Protein AF-0000000079971241 (afdb_homodimer)

pLDDT: mean 91.53, std 12.23, range [39.62, 98.88]

Structure (mmCIF, N/CA/C/O backbone):
data_AF-0000000079971241-model_v1
#
loop_
_entity.id
_entity.type
_entity.pdbx_description
1 polymer 'NAD(P)-binding protein'
#
loop_
_atom_site.group_PDB
_atom_site.id
_atom_site.type_symbol
_atom_site.label_atom_id
_atom_site.label_alt_id
_atom_site.label_comp_id
_atom_site.label_asym_id
_atom_site.label_entity_id
_atom_site.label_seq_id
_atom_site.pdbx_PDB_ins_code
_atom_site.Cartn_x
_atom_site.Cartn_y
_atom_site.Cartn_z
_atom_site.occupancy
_atom_site.B_iso_or_equiv
_atom_site.auth_seq_id
_atom_site.auth_comp_id
_atom_site.auth_asym_id
_atom_site.auth_atom_id
_atom_site.pdbx_PDB_model_num
ATOM 1 N N . MET A 1 1 ? 6.5 41.469 22.641 1 39.62 1 MET A N 1
ATOM 2 C CA . MET A 1 1 ? 7.25 40.469 21.859 1 39.62 1 MET A CA 1
ATOM 3 C C . MET A 1 1 ? 6.34 39.75 20.875 1 39.62 1 MET A C 1
ATOM 5 O O . MET A 1 1 ? 5.219 39.375 21.203 1 39.62 1 MET A O 1
ATOM 9 N N . ALA A 1 2 ? 6.512 40.094 19.609 1 49.78 2 ALA A N 1
ATOM 10 C CA . ALA A 1 2 ? 5.566 39.656 18.578 1 49.78 2 ALA A CA 1
ATOM 11 C C . ALA A 1 2 ? 5.234 38.156 18.734 1 49.78 2 ALA A C 1
ATOM 13 O O . ALA A 1 2 ? 6.133 37.344 18.859 1 49.78 2 ALA A O 1
ATOM 14 N N . ARG A 1 3 ? 4.055 37.812 19.266 1 67.31 3 ARG A N 1
ATOM 15 C CA . ARG A 1 3 ? 3.654 36.438 19.609 1 67.31 3 ARG A CA 1
ATOM 16 C C . ARG A 1 3 ? 3.842 35.5 18.422 1 67.31 3 ARG A C 1
ATOM 18 O O . ARG A 1 3 ? 3.518 35.844 17.281 1 67.31 3 ARG A O 1
ATOM 25 N N . GLU A 1 4 ? 4.691 34.562 18.516 1 85.81 4 GLU A N 1
ATOM 26 C CA . GLU A 1 4 ? 5.074 33.625 17.453 1 85.81 4 GLU A CA 1
ATOM 27 C C . GLU A 1 4 ? 3.852 32.938 16.844 1 85.81 4 GLU A C 1
ATOM 29 O O . GLU A 1 4 ? 2.947 32.531 17.562 1 85.81 4 GLU A O 1
ATOM 34 N N . THR A 1 5 ? 3.605 33.125 15.594 1 95.25 5 THR A N 1
ATOM 35 C CA . THR A 1 5 ? 2.49 32.594 14.82 1 95.25 5 THR A CA 1
ATOM 36 C C . THR A 1 5 ? 2.668 31.094 14.602 1 95.25 5 THR A C 1
ATOM 38 O O . THR A 1 5 ? 3.77 30.625 14.297 1 95.25 5 THR A O 1
ATOM 41 N N . PHE A 1 6 ? 1.643 30.359 15.008 1 97.94 6 PHE A N 1
ATOM 42 C CA . PHE A 1 6 ? 1.599 28.922 14.75 1 97.94 6 PHE A CA 1
ATOM 43 C C . PHE A 1 6 ? 0.954 28.625 13.406 1 97.94 6 PHE A C 1
ATOM 45 O O . PHE A 1 6 ? -0.157 29.078 13.125 1 97.94 6 PHE A O 1
ATOM 52 N N . VAL A 1 7 ? 1.661 27.938 12.492 1 98.69 7 VAL A N 1
ATOM 53 C CA . VAL A 1 7 ? 1.161 27.672 11.148 1 98.69 7 VAL A CA 1
ATOM 54 C C . VAL A 1 7 ? 0.84 26.188 11 1 98.69 7 VAL A C 1
ATOM 56 O O . VAL A 1 7 ? 1.72 25.328 11.156 1 98.69 7 VAL A O 1
ATOM 59 N N . VAL A 1 8 ? -0.408 25.859 10.68 1 98.88 8 VAL A N 1
ATOM 60 C CA . VAL A 1 8 ? -0.856 24.484 10.508 1 98.88 8 VAL A CA 1
ATOM 61 C C . VAL A 1 8 ? -1.435 24.297 9.109 1 98.88 8 VAL A C 1
ATOM 63 O O . VAL A 1 8 ? -2.234 25.109 8.641 1 98.88 8 VAL A O 1
ATOM 66 N N . LEU A 1 9 ? -0.938 23.281 8.398 1 98.88 9 LEU A N 1
ATOM 67 C CA . LEU A 1 9 ? -1.508 22.891 7.113 1 98.88 9 LEU A CA 1
ATOM 68 C C . LEU A 1 9 ? -2.391 21.656 7.262 1 98.88 9 LEU A C 1
ATOM 70 O O . LEU A 1 9 ? -1.958 20.641 7.812 1 98.88 9 LEU A O 1
ATOM 74 N N . ILE A 1 10 ? -3.602 21.719 6.789 1 98.81 10 ILE A N 1
ATOM 75 C CA . ILE A 1 10 ? -4.555 20.625 6.816 1 98.81 10 ILE A CA 1
ATOM 76 C C . ILE A 1 10 ? -5.027 20.312 5.398 1 98.81 10 ILE A C 1
ATOM 78 O O . ILE A 1 10 ? -5.598 21.172 4.723 1 98.81 10 ILE A O 1
ATOM 82 N N . THR A 1 11 ? -4.762 19.125 4.902 1 98.5 11 THR A N 1
ATOM 83 C CA . THR A 1 11 ? -5.312 18.75 3.604 1 98.5 11 THR A CA 1
ATOM 84 C C . THR A 1 11 ? -6.742 18.234 3.748 1 98.5 11 THR A C 1
ATOM 86 O O . THR A 1 11 ? -7.109 17.688 4.793 1 98.5 11 THR A O 1
ATOM 89 N N . GLY A 1 12 ? -7.527 18.375 2.656 1 96.75 12 GLY A N 1
ATOM 90 C CA . GLY A 1 12 ? -8.93 18.016 2.773 1 96.75 12 GLY A CA 1
ATOM 91 C C . GLY A 1 12 ? -9.664 18.797 3.846 1 96.75 12 GLY A C 1
ATOM 92 O O . GLY A 1 12 ? -10.414 18.219 4.641 1 96.75 12 GLY A O 1
ATOM 93 N N . ALA A 1 13 ? -9.516 20.016 3.914 1 97.12 13 ALA A N 1
ATOM 94 C CA . ALA A 1 13 ? -9.922 20.844 5.051 1 97.12 13 ALA A CA 1
ATOM 95 C C . ALA A 1 13 ? -11.375 21.281 4.926 1 97.12 13 ALA A C 1
ATOM 97 O O . ALA A 1 13 ? -11.961 21.797 5.879 1 97.12 13 ALA A O 1
ATOM 98 N N . ASN A 1 14 ? -12.039 21.047 3.82 1 92.06 14 ASN A N 1
ATOM 99 C CA . ASN A 1 14 ? -13.297 21.734 3.564 1 92.06 14 ASN A CA 1
ATOM 100 C C . ASN A 1 14 ? -14.5 20.859 3.93 1 92.06 14 ASN A C 1
ATOM 102 O O . ASN A 1 14 ? -15.648 21.25 3.736 1 92.06 14 ASN A O 1
ATOM 106 N N . ARG A 1 15 ? -14.242 19.656 4.379 1 88.94 15 ARG A N 1
ATOM 107 C CA . ARG A 1 15 ? -15.391 18.828 4.742 1 88.94 15 ARG A CA 1
ATOM 108 C C . ARG A 1 15 ? -15.062 17.922 5.922 1 88.94 15 ARG A C 1
ATOM 110 O O . ARG A 1 15 ? -13.891 17.703 6.238 1 88.94 15 ARG A O 1
ATOM 117 N N . SER A 1 16 ? -16.094 17.625 6.625 1 92.12 16 SER A N 1
ATOM 118 C CA . SER A 1 16 ? -16.078 16.578 7.637 1 92.12 16 SER A CA 1
ATOM 119 C C . SER A 1 16 ? -14.984 16.828 8.68 1 92.12 16 SER A C 1
ATOM 121 O O . SER A 1 16 ? -14.922 17.922 9.258 1 92.12 16 SER A O 1
ATOM 123 N N . LEU A 1 17 ? -14.172 15.852 8.875 1 95.44 17 LEU A N 1
ATOM 124 C CA . LEU A 1 17 ? -13.141 15.953 9.906 1 95.44 17 LEU A CA 1
ATOM 125 C C . LEU A 1 17 ? -12.18 17.094 9.609 1 95.44 17 LEU A C 1
ATOM 127 O O . LEU A 1 17 ? -11.805 17.859 10.508 1 95.44 17 LEU A O 1
ATOM 131 N N . GLY A 1 18 ? -11.828 17.281 8.344 1 97.19 18 GLY A N 1
ATOM 132 C CA . GLY A 1 18 ? -10.922 18.344 7.965 1 97.19 18 GLY A CA 1
ATOM 133 C C . GLY A 1 18 ? -11.438 19.734 8.328 1 97.19 18 GLY A C 1
ATOM 134 O O . GLY A 1 18 ? -10.688 20.562 8.844 1 97.19 18 GLY A O 1
ATOM 135 N N . ARG A 1 19 ? -12.656 19.906 8.07 1 96.88 19 ARG A N 1
ATOM 136 C CA . ARG A 1 19 ? -13.273 21.172 8.414 1 96.88 19 ARG A CA 1
ATOM 137 C C . ARG A 1 19 ? -13.297 21.375 9.93 1 96.88 19 ARG A C 1
ATOM 139 O O . ARG A 1 19 ? -12.984 22.469 10.414 1 96.88 19 ARG A O 1
ATOM 146 N N . ALA A 1 20 ? -13.656 20.344 10.625 1 97.5 20 ALA A N 1
ATOM 147 C CA . ALA A 1 20 ? -13.719 20.422 12.078 1 97.5 20 ALA A CA 1
ATOM 148 C C . ALA A 1 20 ? -12.344 20.703 12.672 1 97.5 20 ALA A C 1
ATOM 150 O O . ALA A 1 20 ? -12.219 21.438 13.648 1 97.5 20 ALA A O 1
ATOM 151 N N . LEU A 1 21 ? -11.305 20.094 12.133 1 98.44 21 LEU A N 1
ATOM 152 C CA . LEU A 1 21 ? -9.938 20.375 12.562 1 98.44 21 LEU A CA 1
ATOM 153 C C . LEU A 1 21 ? -9.578 21.828 12.312 1 98.44 21 LEU A C 1
ATOM 155 O O . LEU A 1 21 ? -8.977 22.484 13.172 1 98.44 21 LEU A O 1
ATOM 159 N N . THR A 1 22 ? -9.945 22.297 11.156 1 98.5 22 THR A N 1
ATOM 160 C CA . THR A 1 22 ? -9.703 23.688 10.812 1 98.5 22 THR A CA 1
ATOM 161 C C . THR A 1 22 ? -10.328 24.625 11.844 1 98.5 22 THR A C 1
ATOM 163 O O . THR A 1 22 ? -9.672 25.531 12.336 1 98.5 22 THR A O 1
ATOM 166 N N . VAL A 1 23 ? -11.531 24.328 12.211 1 98.19 23 VAL A N 1
ATOM 167 C CA . VAL A 1 23 ? -12.266 25.141 13.188 1 98.19 23 VAL A CA 1
ATOM 168 C C . VAL A 1 23 ? -11.516 25.125 14.516 1 98.19 23 VAL A C 1
ATOM 170 O O . VAL A 1 23 ? -11.344 26.188 15.141 1 98.19 23 VAL A O 1
ATOM 173 N N . GLN A 1 24 ? -11.086 24 14.961 1 98.31 24 GLN A N 1
ATOM 174 C CA . GLN A 1 24 ? -10.375 23.859 16.234 1 98.31 24 GLN A CA 1
ATOM 175 C C . GLN A 1 24 ? -9.133 24.75 16.266 1 98.31 24 GLN A C 1
ATOM 177 O O . GLN A 1 24 ? -8.867 25.438 17.25 1 98.31 24 GLN A O 1
ATOM 182 N N . TYR A 1 25 ? -8.375 24.766 15.219 1 98.56 25 TYR A N 1
ATOM 183 C CA . TYR A 1 25 ? -7.117 25.5 15.195 1 98.56 25 TYR A CA 1
ATOM 184 C C . TYR A 1 25 ? -7.371 27 15.016 1 98.56 25 TYR A C 1
ATOM 186 O O . TYR A 1 25 ? -6.629 27.828 15.547 1 98.56 25 TYR A O 1
ATOM 194 N N . LEU A 1 26 ? -8.414 27.375 14.297 1 98.25 26 LEU A N 1
ATOM 195 C CA . LEU A 1 26 ? -8.742 28.781 14.094 1 98.25 26 LEU A CA 1
ATOM 196 C C . LEU A 1 26 ? -9.164 29.438 15.406 1 98.25 26 LEU A C 1
ATOM 198 O O . LEU A 1 26 ? -9.102 30.656 15.539 1 98.25 26 LEU A O 1
ATOM 202 N N . ARG A 1 27 ? -9.594 28.609 16.312 1 97.75 27 ARG A N 1
ATOM 203 C CA . ARG A 1 27 ? -10.047 29.109 17.609 1 97.75 27 ARG A CA 1
ATOM 204 C C . ARG A 1 27 ? -8.859 29.391 18.516 1 97.75 27 ARG A C 1
ATOM 206 O O . ARG A 1 27 ? -9.031 29.969 19.609 1 97.75 27 ARG A O 1
ATOM 213 N N . ARG A 1 28 ? -7.691 29.109 18.125 1 97.44 28 ARG A N 1
ATOM 214 C CA . ARG A 1 28 ? -6.465 29.391 18.859 1 97.44 28 ARG A CA 1
ATOM 215 C C . ARG A 1 28 ? -5.855 30.719 18.422 1 97.44 28 ARG A C 1
ATOM 217 O O . ARG A 1 28 ? -5.777 31.016 17.234 1 97.44 28 ARG A O 1
ATOM 224 N N . PRO A 1 29 ? -5.438 31.516 19.375 1 97.75 29 PRO A N 1
ATOM 225 C CA . PRO A 1 29 ? -4.848 32.812 18.984 1 97.75 29 PRO A CA 1
ATOM 226 C C . PRO A 1 29 ? -3.547 32.625 18.203 1 97.75 29 PRO A C 1
ATOM 228 O O . PRO A 1 29 ? -2.832 31.656 18.391 1 97.75 29 PRO A O 1
ATOM 231 N N . ASN A 1 30 ? -3.314 33.531 17.297 1 97.62 30 ASN A N 1
ATOM 232 C CA . ASN A 1 30 ? -2.076 33.625 16.531 1 97.62 30 ASN A CA 1
ATOM 233 C C . ASN A 1 30 ? -1.797 32.344 15.766 1 97.62 30 ASN A C 1
ATOM 235 O O . ASN A 1 30 ? -0.678 31.828 15.797 1 97.62 30 ASN A O 1
ATOM 239 N N . THR A 1 31 ? -2.838 31.844 15.148 1 98.12 31 THR A N 1
ATOM 240 C CA . THR A 1 31 ? -2.732 30.625 14.367 1 98.12 31 THR A CA 1
ATOM 241 C C . THR A 1 31 ? -3.141 30.859 12.922 1 98.12 31 THR A C 1
ATOM 243 O O . THR A 1 31 ? -4.184 31.469 12.656 1 98.12 31 THR A O 1
ATOM 246 N N . ILE A 1 32 ? -2.307 30.484 11.992 1 98.38 32 ILE A N 1
ATOM 247 C CA . ILE A 1 32 ? -2.652 30.469 10.57 1 98.38 32 ILE A CA 1
ATOM 248 C C . ILE A 1 32 ? -2.967 29.047 10.117 1 98.38 32 ILE A C 1
ATOM 250 O O . ILE A 1 32 ? -2.133 28.156 10.25 1 98.38 32 ILE A O 1
ATOM 254 N N . VAL A 1 33 ? -4.145 28.875 9.633 1 98.69 33 VAL A N 1
ATOM 255 C CA . VAL A 1 33 ? -4.531 27.578 9.086 1 98.69 33 VAL A CA 1
ATOM 256 C C . VAL A 1 33 ? -4.461 27.609 7.562 1 98.69 33 VAL A C 1
ATOM 258 O O . VAL A 1 33 ? -5.195 28.375 6.918 1 98.69 33 VAL A O 1
ATOM 261 N N . LEU A 1 34 ? -3.508 26.891 7.047 1 98.5 34 LEU A N 1
ATOM 262 C CA . LEU A 1 34 ? -3.465 26.625 5.609 1 98.5 34 LEU A CA 1
ATOM 263 C C . LEU A 1 34 ? -4.414 25.5 5.238 1 98.5 34 LEU A C 1
ATOM 265 O O . LEU A 1 34 ? -4.074 24.328 5.391 1 98.5 34 LEU A O 1
ATOM 269 N N . ALA A 1 35 ? -5.586 25.844 4.746 1 98.25 35 ALA A N 1
ATOM 270 C CA . ALA A 1 35 ? -6.66 24.891 4.469 1 98.25 35 ALA A CA 1
ATOM 271 C C . ALA A 1 35 ? -6.594 24.391 3.027 1 98.25 35 ALA A C 1
ATOM 273 O O . ALA A 1 35 ? -7.066 25.062 2.109 1 98.25 35 ALA A O 1
ATOM 274 N N . GLY A 1 36 ? -6.105 23.203 2.865 1 97.56 36 GLY A N 1
ATOM 275 C CA . GLY A 1 36 ? -5.961 22.641 1.533 1 97.56 36 GLY A CA 1
ATOM 276 C C . GLY A 1 36 ? -7.246 22.031 1.001 1 97.56 36 GLY A C 1
ATOM 277 O O . GLY A 1 36 ? -7.879 21.219 1.676 1 97.56 36 GLY A O 1
ATOM 278 N N . ALA A 1 37 ? -7.57 22.391 -0.174 1 96 37 ALA A N 1
ATOM 279 C CA . ALA A 1 37 ? -8.719 21.844 -0.885 1 96 37 ALA A CA 1
ATOM 280 C C . ALA A 1 37 ? -8.43 21.703 -2.377 1 96 37 ALA A C 1
ATOM 282 O O . ALA A 1 37 ? -7.668 22.5 -2.941 1 96 37 ALA A O 1
ATOM 283 N N . ARG A 1 38 ? -9.047 20.719 -3.039 1 92.81 38 ARG A N 1
ATOM 284 C CA . ARG A 1 38 ? -8.852 20.516 -4.473 1 92.81 38 ARG A CA 1
ATOM 285 C C . ARG A 1 38 ? -9.445 21.672 -5.273 1 92.81 38 ARG A C 1
ATOM 287 O O . ARG A 1 38 ? -8.875 22.078 -6.285 1 92.81 38 ARG A O 1
ATOM 294 N N . GLU A 1 39 ? -10.555 22.125 -4.762 1 94.31 39 GLU A N 1
ATOM 295 C CA . GLU A 1 39 ? -11.25 23.25 -5.387 1 94.31 39 GLU A CA 1
ATOM 296 C C . GLU A 1 39 ? -11.484 24.375 -4.391 1 94.31 39 GLU A C 1
ATOM 298 O O . GLU A 1 39 ? -12.539 24.453 -3.76 1 94.31 39 GLU A O 1
ATOM 303 N N . PRO A 1 40 ? -10.602 25.297 -4.359 1 94.06 40 PRO A N 1
ATOM 304 C CA . PRO A 1 40 ? -10.695 26.359 -3.365 1 94.06 40 PRO A CA 1
ATOM 305 C C . PRO A 1 40 ? -11.914 27.266 -3.572 1 94.06 40 PRO A C 1
ATOM 307 O O . PRO A 1 40 ? -12.375 27.906 -2.631 1 94.06 40 PRO A O 1
ATOM 310 N N . SER A 1 41 ? -12.414 27.297 -4.82 1 93.81 41 SER A N 1
ATOM 311 C CA . SER A 1 41 ? -13.531 28.172 -5.121 1 93.81 41 SER A CA 1
ATOM 312 C C . SER A 1 41 ? -14.867 27.5 -4.809 1 93.81 41 SER A C 1
ATOM 314 O O . SER A 1 41 ? -15.922 28.125 -4.914 1 93.81 41 SER A O 1
ATOM 316 N N . SER A 1 42 ? -14.812 26.234 -4.398 1 95.12 42 SER A N 1
ATOM 317 C CA . SER A 1 42 ? -16.047 25.562 -4.043 1 95.12 42 SER A CA 1
ATOM 318 C C . SER A 1 42 ? -16.719 26.219 -2.84 1 95.12 42 SER A C 1
ATOM 320 O O . SER A 1 42 ? -16.047 26.844 -2.012 1 95.12 42 SER A O 1
ATOM 322 N N . PRO A 1 43 ? -18.031 26.047 -2.752 1 95.56 43 PRO A N 1
ATOM 323 C CA . PRO A 1 43 ? -18.75 26.656 -1.619 1 95.56 43 PRO A CA 1
ATOM 324 C C . PRO A 1 43 ? -18.219 26.172 -0.27 1 95.56 43 PRO A C 1
ATOM 326 O O . PRO A 1 43 ? -18.078 26.969 0.661 1 95.56 43 PRO A O 1
ATOM 329 N N . SER A 1 44 ? -17.922 24.922 -0.15 1 93.88 44 SER A N 1
ATOM 330 C CA . SER A 1 44 ? -17.422 24.375 1.109 1 93.88 44 SER A CA 1
ATOM 331 C C . SER A 1 44 ? -16.078 24.969 1.479 1 93.88 44 SER A C 1
ATOM 333 O O . SER A 1 44 ? -15.82 25.281 2.643 1 93.88 44 SER A O 1
ATOM 335 N N . ALA A 1 45 ? -15.227 25.125 0.502 1 95.38 45 ALA A N 1
ATOM 336 C CA . ALA A 1 45 ? -13.914 25.703 0.76 1 95.38 45 ALA A CA 1
ATOM 337 C C . ALA A 1 45 ? -14.016 27.188 1.078 1 95.38 45 ALA A C 1
ATOM 339 O O . ALA A 1 45 ? -13.375 27.672 2.014 1 95.38 45 ALA A O 1
ATOM 340 N N . SER A 1 46 ? -14.844 27.891 0.344 1 94.31 46 SER A N 1
ATOM 341 C CA . SER A 1 46 ? -14.992 29.328 0.537 1 94.31 46 SER A CA 1
ATOM 342 C C . SER A 1 46 ? -15.609 29.656 1.896 1 94.31 46 SER A C 1
ATOM 344 O O . SER A 1 46 ? -15.32 30.688 2.49 1 94.31 46 SER A O 1
ATOM 346 N N . SER A 1 47 ? -16.438 28.766 2.35 1 95.75 47 SER A N 1
ATOM 347 C CA . SER A 1 47 ? -17.125 28.969 3.625 1 95.75 47 SER A CA 1
ATOM 348 C C . SER A 1 47 ? -16.125 28.969 4.785 1 95.75 47 SER A C 1
ATOM 350 O O . SER A 1 47 ? -16.469 29.406 5.891 1 95.75 47 SER A O 1
ATOM 352 N N . LEU A 1 48 ? -14.961 28.484 4.543 1 95.81 48 LEU A N 1
ATOM 353 C CA . LEU A 1 48 ? -13.938 28.453 5.586 1 95.81 48 LEU A CA 1
ATOM 354 C C . LEU A 1 48 ? -13.531 29.875 5.977 1 95.81 48 LEU A C 1
ATOM 356 O O . LEU A 1 48 ? -13.102 30.109 7.109 1 95.81 48 LEU A O 1
ATOM 360 N N . TYR A 1 49 ? -13.617 30.875 5.102 1 95.62 49 TYR A N 1
ATOM 361 C CA . TYR A 1 49 ? -13.266 32.25 5.371 1 95.62 49 TYR A CA 1
ATOM 362 C C . TYR A 1 49 ? -14.273 32.906 6.32 1 95.62 49 TYR A C 1
ATOM 364 O O . TYR A 1 49 ? -14.008 33.969 6.883 1 95.62 49 TYR A O 1
ATOM 372 N N . GLU A 1 50 ? -15.375 32.219 6.473 1 96 50 GLU A N 1
ATOM 373 C CA . GLU A 1 50 ? -16.453 32.781 7.277 1 96 50 GLU A CA 1
ATOM 374 C C . GLU A 1 50 ? -16.422 32.25 8.703 1 96 50 GLU A C 1
ATOM 376 O O . GLU A 1 50 ? -17.203 32.688 9.555 1 96 50 GLU A O 1
ATOM 381 N N . LEU A 1 51 ? -15.57 31.344 8.93 1 96.31 51 LEU A N 1
ATOM 382 C CA . LEU A 1 51 ? -15.484 30.75 10.258 1 96.31 51 LEU A CA 1
ATOM 383 C C . LEU A 1 51 ? -14.984 31.766 11.281 1 96.31 51 LEU A C 1
ATOM 385 O O . LEU A 1 51 ? -14.164 32.625 10.953 1 96.31 51 LEU A O 1
ATOM 389 N N . PRO A 1 52 ? -15.5 31.656 12.531 1 96.38 52 PRO A N 1
ATOM 390 C CA . PRO A 1 52 ? -14.938 32.531 13.578 1 96.38 52 PRO A CA 1
ATOM 391 C C . PRO A 1 52 ? -13.469 32.219 13.867 1 96.38 52 PRO A C 1
ATOM 393 O O . PRO A 1 52 ? -13.055 31.062 13.82 1 96.38 52 PRO A O 1
ATOM 396 N N . VAL A 1 53 ? -12.711 33.219 14.117 1 97.44 53 VAL A N 1
ATOM 397 C CA . VAL A 1 53 ? -11.281 33.094 14.359 1 97.44 53 VAL A CA 1
ATOM 398 C C . VAL A 1 53 ? -10.898 33.812 15.641 1 97.44 53 VAL A C 1
ATOM 400 O O . VAL A 1 53 ? -11.484 34.844 15.977 1 97.44 53 VAL A O 1
ATOM 403 N N . ALA A 1 54 ? -9.969 33.281 16.344 1 97.75 54 ALA A N 1
ATOM 404 C CA . ALA A 1 54 ? -9.391 33.969 17.5 1 97.75 54 ALA A CA 1
ATOM 405 C C . ALA A 1 54 ? -8.484 35.125 17.062 1 97.75 54 ALA A C 1
ATOM 407 O O . ALA A 1 54 ? -8.203 35.281 15.875 1 97.75 54 ALA A O 1
ATOM 408 N N . SER A 1 55 ? -8.062 35.875 18.031 1 97.19 55 SER A N 1
ATOM 409 C CA . SER A 1 55 ? -7.219 37.031 17.75 1 97.19 55 SER A CA 1
ATOM 410 C C . SER A 1 55 ? -5.918 36.625 17.078 1 97.19 55 SER A C 1
ATOM 412 O O . SER A 1 55 ? -5.242 35.688 17.531 1 97.19 55 SER A O 1
ATOM 414 N N . GLY A 1 56 ? -5.645 37.219 15.977 1 96.44 56 GLY A N 1
ATOM 415 C CA . GLY A 1 56 ? -4.383 37 15.281 1 96.44 56 GLY A CA 1
ATOM 416 C C . GLY A 1 56 ? -4.402 35.781 14.398 1 96.44 56 GLY A C 1
ATOM 417 O O . GLY A 1 56 ? -3.381 35.406 13.82 1 96.44 56 GLY A O 1
ATOM 418 N N . SER A 1 57 ? -5.578 35.156 14.352 1 97.44 57 SER A N 1
ATOM 419 C CA . SER A 1 57 ? -5.668 33.938 13.57 1 97.44 57 SER A CA 1
ATOM 420 C C . SER A 1 57 ? -6.391 34.156 12.25 1 97.44 57 SER A C 1
ATOM 422 O O . SER A 1 57 ? -7.156 35.125 12.117 1 97.44 57 SER A O 1
ATOM 424 N N . ARG A 1 58 ? -6.086 33.312 11.195 1 97 58 ARG A N 1
ATOM 425 C CA . ARG A 1 58 ? -6.773 33.406 9.914 1 97 58 ARG A CA 1
ATOM 426 C C . ARG A 1 58 ? -6.656 32.094 9.148 1 97 58 ARG A C 1
ATOM 428 O O . ARG A 1 58 ? -5.762 31.281 9.422 1 97 58 ARG A O 1
ATOM 435 N N . ALA A 1 59 ? -7.523 31.953 8.258 1 97.69 59 ALA A N 1
ATOM 436 C CA . ALA A 1 59 ? -7.48 30.828 7.328 1 97.69 59 ALA A CA 1
ATOM 437 C C . ALA A 1 59 ? -7 31.266 5.949 1 97.69 59 ALA A C 1
ATOM 439 O O . ALA A 1 59 ? -7.336 32.375 5.492 1 97.69 59 ALA A O 1
ATOM 440 N N . ILE A 1 60 ? -6.191 30.484 5.359 1 97.5 60 ILE A N 1
ATOM 441 C CA . ILE A 1 60 ? -5.805 30.625 3.961 1 97.5 60 ILE A CA 1
ATOM 442 C C . ILE A 1 60 ? -6.195 29.359 3.191 1 97.5 60 ILE A C 1
ATOM 444 O O . ILE A 1 60 ? -5.684 28.281 3.467 1 97.5 60 ILE A O 1
ATOM 448 N N . VAL A 1 61 ? -7.121 29.484 2.262 1 97.5 61 VAL A N 1
ATOM 449 C CA . VAL A 1 61 ? -7.531 28.344 1.459 1 97.5 61 VAL A CA 1
ATOM 450 C C . VAL A 1 61 ? -6.566 28.156 0.287 1 97.5 61 VAL A C 1
ATOM 452 O O . VAL A 1 61 ? -6.371 29.078 -0.509 1 97.5 61 VAL A O 1
ATOM 455 N N . LEU A 1 62 ? -5.957 26.984 0.217 1 97.19 62 LEU A N 1
ATOM 456 C CA . LEU A 1 62 ? -4.977 26.672 -0.815 1 97.19 62 LEU A CA 1
ATOM 457 C C . LEU A 1 62 ? -5.496 25.578 -1.74 1 97.19 62 LEU A C 1
ATOM 459 O O . LEU A 1 62 ? -6.113 24.609 -1.282 1 97.19 62 LEU A O 1
ATOM 463 N N . GLN A 1 63 ? -5.238 25.781 -3.012 1 97.5 63 GLN A N 1
ATOM 464 C CA . GLN A 1 63 ? -5.449 24.656 -3.914 1 97.5 63 GLN A CA 1
ATOM 465 C C . GLN A 1 63 ? -4.359 23.609 -3.74 1 97.5 63 GLN A C 1
ATOM 467 O O . GLN A 1 63 ? -3.205 23.828 -4.105 1 97.5 63 GLN A O 1
ATOM 472 N N . LEU A 1 64 ? -4.719 22.531 -3.156 1 97.5 64 LEU A N 1
ATOM 473 C CA . LEU A 1 64 ? -3.811 21.406 -2.988 1 97.5 64 LEU A CA 1
ATOM 474 C C . LEU A 1 64 ? -4.445 20.109 -3.5 1 97.5 64 LEU A C 1
ATOM 476 O O . LEU A 1 64 ? -5.648 19.906 -3.336 1 97.5 64 LEU A O 1
ATOM 480 N N . ASP A 1 65 ? -3.674 19.344 -4.168 1 97.56 65 ASP A N 1
ATOM 481 C CA . ASP A 1 65 ? -4.02 18.016 -4.629 1 97.56 65 ASP A CA 1
ATOM 482 C C . ASP A 1 65 ? -2.861 17.031 -4.414 1 97.56 65 ASP A C 1
ATOM 484 O O . ASP A 1 65 ? -1.885 17.047 -5.164 1 97.56 65 ASP A O 1
ATOM 488 N N . VAL A 1 66 ? -3.008 16.172 -3.461 1 97.81 66 VAL A N 1
ATOM 489 C CA . VAL A 1 66 ? -1.903 15.312 -3.053 1 97.81 66 VAL A CA 1
ATOM 490 C C . VAL A 1 66 ? -1.606 14.297 -4.148 1 97.81 66 VAL A C 1
ATOM 492 O O . VAL A 1 66 ? -0.598 13.586 -4.094 1 97.81 66 VAL A O 1
ATOM 495 N N . THR A 1 67 ? -2.451 14.211 -5.184 1 97.31 67 THR A N 1
ATOM 496 C CA . THR A 1 67 ? -2.207 13.281 -6.289 1 97.31 67 THR A CA 1
ATOM 497 C C . THR A 1 67 ? -1.418 13.969 -7.402 1 97.31 67 THR A C 1
ATOM 499 O O . THR A 1 67 ? -1.143 13.359 -8.438 1 97.31 67 THR A O 1
ATOM 502 N N . SER A 1 68 ? -1.094 15.25 -7.203 1 97.62 68 SER A N 1
ATOM 503 C CA . SER A 1 68 ? -0.374 16.016 -8.219 1 97.62 68 SER A CA 1
ATOM 504 C C . SER A 1 68 ? 0.803 16.766 -7.617 1 97.62 68 SER A C 1
ATOM 506 O O . SER A 1 68 ? 0.611 17.75 -6.906 1 97.62 68 SER A O 1
ATOM 508 N N . GLU A 1 69 ? 1.958 16.344 -7.988 1 97.31 69 GLU A N 1
ATOM 509 C CA . GLU A 1 69 ? 3.158 17.047 -7.531 1 97.31 69 GLU A CA 1
ATOM 510 C C . GLU A 1 69 ? 3.145 18.5 -7.957 1 97.31 69 GLU A C 1
ATOM 512 O O . GLU A 1 69 ? 3.533 19.391 -7.184 1 97.31 69 GLU A O 1
ATOM 517 N N . VAL A 1 70 ? 2.672 18.734 -9.109 1 97.56 70 VAL A N 1
ATOM 518 C CA . VAL A 1 70 ? 2.689 20.062 -9.695 1 97.56 70 VAL A CA 1
ATOM 519 C C . VAL A 1 70 ? 1.751 20.984 -8.906 1 97.56 70 VAL A C 1
ATOM 521 O O . VAL A 1 70 ? 2.123 22.109 -8.555 1 97.56 70 VAL A O 1
ATOM 524 N N . VAL A 1 71 ? 0.558 20.516 -8.625 1 97.94 71 VAL A N 1
ATOM 525 C CA . VAL A 1 71 ? -0.417 21.312 -7.883 1 97.94 71 VAL A CA 1
ATOM 526 C C . VAL A 1 71 ? 0.09 21.562 -6.465 1 97.94 71 VAL A C 1
ATOM 528 O O . VAL A 1 71 ? -0.029 22.672 -5.938 1 97.94 71 VAL A O 1
ATOM 531 N N . MET A 1 72 ? 0.714 20.578 -5.852 1 98.12 72 MET A N 1
ATOM 532 C CA . MET A 1 72 ? 1.259 20.719 -4.508 1 98.12 72 MET A CA 1
ATOM 533 C C . MET A 1 72 ? 2.383 21.75 -4.477 1 98.12 72 MET A C 1
ATOM 535 O O . MET A 1 72 ? 2.422 22.609 -3.594 1 98.12 72 MET A O 1
ATOM 539 N N . GLN A 1 73 ? 3.248 21.609 -5.434 1 97.81 73 GLN A N 1
ATOM 540 C CA . GLN A 1 73 ? 4.371 22.531 -5.508 1 97.81 73 GLN A CA 1
ATOM 541 C C . GLN A 1 73 ? 3.885 23.969 -5.656 1 97.81 73 GLN A C 1
ATOM 543 O O . GLN A 1 73 ? 4.375 24.875 -4.969 1 97.81 73 GLN A O 1
ATOM 548 N N . ALA A 1 74 ? 3.01 24.188 -6.539 1 98 74 ALA A N 1
ATOM 549 C CA . ALA A 1 74 ? 2.443 25.516 -6.742 1 98 74 ALA A CA 1
ATOM 550 C C . ALA A 1 74 ? 1.806 26.047 -5.461 1 98 74 ALA A C 1
ATOM 552 O O . ALA A 1 74 ? 1.938 27.219 -5.137 1 98 74 ALA A O 1
ATOM 553 N N . GLY A 1 75 ? 1.081 25.156 -4.746 1 97.81 75 GLY A N 1
ATOM 554 C CA . GLY A 1 75 ? 0.491 25.531 -3.473 1 97.81 75 GLY A CA 1
ATOM 555 C C . GLY A 1 75 ? 1.517 26 -2.453 1 97.81 75 GLY A C 1
ATOM 556 O O . GLY A 1 75 ? 1.345 27.031 -1.821 1 97.81 75 GLY A O 1
ATOM 557 N N . MET A 1 76 ? 2.604 25.234 -2.324 1 98.12 76 MET A N 1
ATOM 558 C CA . MET A 1 76 ? 3.65 25.594 -1.372 1 98.12 76 MET A CA 1
ATOM 559 C C . MET A 1 76 ? 4.34 26.891 -1.781 1 98.12 76 MET A C 1
ATOM 561 O O . MET A 1 76 ? 4.641 27.734 -0.934 1 98.12 76 MET A O 1
ATOM 565 N N . GLU A 1 77 ? 4.539 27.047 -3.041 1 97.5 77 GLU A N 1
ATOM 566 C CA . GLU A 1 77 ? 5.199 28.25 -3.539 1 97.5 77 GLU A CA 1
ATOM 567 C C . GLU A 1 77 ? 4.355 29.484 -3.281 1 97.5 77 GLU A C 1
ATOM 569 O O . GLU A 1 77 ? 4.891 30.562 -3.02 1 97.5 77 GLU A O 1
ATOM 574 N N . SER A 1 78 ? 3.072 29.344 -3.309 1 97.56 78 SER A N 1
ATOM 575 C CA . SER A 1 78 ? 2.168 30.484 -3.137 1 97.56 78 SER A CA 1
ATOM 576 C C . SER A 1 78 ? 2.207 31 -1.705 1 97.56 78 SER A C 1
ATOM 578 O O . SER A 1 78 ? 1.729 32.094 -1.43 1 97.56 78 SER A O 1
ATOM 580 N N . LEU A 1 79 ? 2.764 30.25 -0.752 1 97.81 79 LEU A N 1
ATOM 581 C CA . LEU A 1 79 ? 2.793 30.641 0.653 1 97.81 79 LEU A CA 1
ATOM 582 C C . LEU A 1 79 ? 3.635 31.891 0.85 1 97.81 79 LEU A C 1
ATOM 584 O O . LEU A 1 79 ? 3.363 32.688 1.749 1 97.81 79 LEU A O 1
ATOM 588 N N . LYS A 1 80 ? 4.621 32.031 -0.018 1 95.94 80 LYS A N 1
ATOM 589 C CA . LYS A 1 80 ? 5.473 33.219 0.074 1 95.94 80 LYS A CA 1
ATOM 590 C C . LYS A 1 80 ? 4.66 34.5 -0.108 1 95.94 80 LYS A C 1
ATOM 592 O O . LYS A 1 80 ? 4.973 35.531 0.491 1 95.94 80 LYS A O 1
ATOM 597 N N . ASP A 1 81 ? 3.664 34.406 -0.924 1 96.69 81 ASP A N 1
ATOM 598 C CA . ASP A 1 81 ? 2.791 35.531 -1.171 1 96.69 81 ASP A CA 1
ATOM 599 C C . ASP A 1 81 ? 2.037 35.938 0.096 1 96.69 81 ASP A C 1
ATOM 601 O O . ASP A 1 81 ? 1.534 37.062 0.199 1 96.69 81 ASP A O 1
ATOM 605 N N . HIS A 1 82 ? 1.94 35.062 1.058 1 95.38 82 HIS A N 1
ATOM 606 C CA . HIS A 1 82 ? 1.251 35.312 2.318 1 95.38 82 HIS A CA 1
ATOM 607 C C . HIS A 1 82 ? 2.242 35.562 3.449 1 95.38 82 HIS A C 1
ATOM 609 O O . HIS A 1 82 ? 1.854 35.656 4.617 1 95.38 82 HIS A O 1
ATOM 615 N N . GLY A 1 83 ? 3.537 35.562 3.127 1 95.56 83 GLY A N 1
ATOM 616 C CA . GLY A 1 83 ? 4.582 35.781 4.113 1 95.56 83 GLY A CA 1
ATOM 617 C C . GLY A 1 83 ? 4.855 34.562 4.973 1 95.56 83 GLY A C 1
ATOM 618 O O . GLY A 1 83 ? 5.348 34.688 6.098 1 95.56 83 GLY A O 1
ATOM 619 N N . ILE A 1 84 ? 4.434 33.469 4.539 1 96.88 84 ILE A N 1
ATOM 620 C CA . ILE A 1 84 ? 4.621 32.219 5.293 1 96.88 84 ILE A CA 1
ATOM 621 C C . ILE A 1 84 ? 5.875 31.5 4.805 1 96.88 84 ILE A C 1
ATOM 623 O O . ILE A 1 84 ? 5.961 31.125 3.633 1 96.88 84 ILE A O 1
ATOM 627 N N . GLU A 1 85 ? 6.797 31.234 5.699 1 96 85 GLU A N 1
ATOM 628 C CA . GLU A 1 85 ? 8.078 30.641 5.324 1 96 85 GLU A CA 1
ATOM 629 C C . GLU A 1 85 ? 8.312 29.328 6.066 1 96 85 GLU A C 1
ATOM 631 O O . GLU A 1 85 ? 9.328 28.656 5.844 1 96 85 GLU A O 1
ATOM 636 N N . ARG A 1 86 ? 7.414 29.062 6.938 1 97.31 86 ARG A N 1
ATOM 637 C CA . ARG A 1 86 ? 7.539 27.859 7.738 1 97.31 86 ARG A CA 1
ATOM 638 C C . ARG A 1 86 ? 6.168 27.266 8.055 1 97.31 86 ARG A C 1
ATOM 640 O O . ARG A 1 86 ? 5.164 27.969 8.039 1 97.31 86 ARG A O 1
ATOM 647 N N . ILE A 1 87 ? 6.152 25.984 8.211 1 98.62 87 ILE A N 1
ATOM 648 C CA . ILE A 1 87 ? 4.98 25.266 8.703 1 98.62 87 ILE A CA 1
ATOM 649 C C . ILE A 1 87 ? 5.336 24.516 9.984 1 98.62 87 ILE A C 1
ATOM 651 O O . ILE A 1 87 ? 6.367 23.844 10.055 1 98.62 87 ILE A O 1
ATOM 655 N N . ASP A 1 88 ? 4.508 24.656 10.969 1 98.5 88 ASP A N 1
ATOM 656 C CA . ASP A 1 88 ? 4.785 24.016 12.25 1 98.5 88 ASP A CA 1
ATOM 657 C C . ASP A 1 88 ? 4.148 22.641 12.336 1 98.5 88 ASP A C 1
ATOM 659 O O . ASP A 1 88 ? 4.668 21.75 13.008 1 98.5 88 ASP A O 1
ATOM 663 N N . LEU A 1 89 ? 2.998 22.469 11.719 1 98.88 89 LEU A N 1
ATOM 664 C CA . LEU A 1 89 ? 2.213 21.25 11.781 1 98.88 89 LEU A CA 1
ATOM 665 C C . LEU A 1 89 ? 1.552 20.953 10.445 1 98.88 89 LEU A C 1
ATOM 667 O O . LEU A 1 89 ? 0.916 21.828 9.852 1 98.88 89 LEU A O 1
ATOM 671 N N . VAL A 1 90 ? 1.803 19.781 9.945 1 98.88 90 VAL A N 1
ATOM 672 C CA . VAL A 1 90 ? 1.08 19.281 8.781 1 98.88 90 VAL A CA 1
ATOM 673 C C . VAL A 1 90 ? 0.158 18.141 9.195 1 98.88 90 VAL A C 1
ATOM 675 O O . VAL A 1 90 ? 0.596 17.172 9.836 1 98.88 90 VAL A O 1
ATOM 678 N N . ILE A 1 91 ? -1.093 18.25 8.875 1 98.88 91 ILE A N 1
ATOM 679 C CA . ILE A 1 91 ? -2.068 17.188 9.086 1 98.88 91 ILE A CA 1
ATOM 680 C C . ILE A 1 91 ? -2.516 16.625 7.738 1 98.88 91 ILE A C 1
ATOM 682 O O . ILE A 1 91 ? -3.262 17.281 7.004 1 98.88 91 ILE A O 1
ATOM 686 N N . SER A 1 92 ? -1.997 15.461 7.43 1 98.69 92 SER A N 1
ATOM 687 C CA . SER A 1 92 ? -2.449 14.711 6.262 1 98.69 92 SER A CA 1
ATOM 688 C C . SER A 1 92 ? -3.824 14.102 6.496 1 98.69 92 SER A C 1
ATOM 690 O O . SER A 1 92 ? -3.936 13.016 7.07 1 98.69 92 SER A O 1
ATOM 692 N N . ASN A 1 93 ? -4.836 14.758 6 1 97.75 93 ASN A N 1
ATOM 693 C CA . ASN A 1 93 ? -6.211 14.359 6.273 1 97.75 93 ASN A CA 1
ATOM 694 C C . ASN A 1 93 ? -6.957 13.992 4.996 1 97.75 93 ASN A C 1
ATOM 696 O O . ASN A 1 93 ? -7.977 13.305 5.043 1 97.75 93 ASN A O 1
ATOM 700 N N . ALA A 1 94 ? -6.48 14.438 3.822 1 95 94 ALA A N 1
ATOM 701 C CA . ALA A 1 94 ? -7.113 14.125 2.545 1 95 94 ALA A CA 1
ATOM 702 C C . ALA A 1 94 ? -7.262 12.617 2.355 1 95 94 ALA A C 1
ATOM 704 O O . ALA A 1 94 ? -6.305 11.867 2.555 1 95 94 ALA A O 1
ATOM 705 N N . CYS A 1 95 ? -8.406 12.195 2 1 92.81 95 CYS A N 1
ATOM 706 C CA . CYS A 1 95 ? -8.688 10.773 1.859 1 92.81 95 CYS A CA 1
ATOM 707 C C . CYS A 1 95 ? -9.859 10.539 0.911 1 92.81 95 CYS A C 1
ATOM 709 O O . CYS A 1 95 ? -10.828 11.289 0.922 1 92.81 95 CYS A O 1
ATOM 711 N N . LEU A 1 96 ? -9.781 9.555 0.131 1 92.88 96 LEU A N 1
ATOM 712 C CA . LEU A 1 96 ? -10.906 9.031 -0.636 1 92.88 96 LEU A CA 1
ATOM 713 C C . LEU A 1 96 ? -11.453 7.758 0.004 1 92.88 96 LEU A C 1
ATOM 715 O O . LEU A 1 96 ? -10.688 6.906 0.459 1 92.88 96 LEU A O 1
ATOM 719 N N . VAL A 1 97 ? -12.68 7.707 0.087 1 88.31 97 VAL A N 1
ATOM 720 C CA . VAL A 1 97 ? -13.367 6.504 0.551 1 88.31 97 VAL A CA 1
ATOM 721 C C . VAL A 1 97 ? -14.039 5.805 -0.627 1 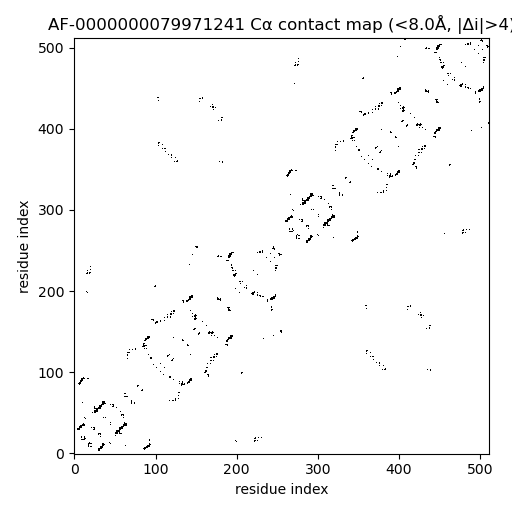88.31 97 VAL A C 1
ATOM 723 O O . VAL A 1 97 ? -14.484 6.461 -1.571 1 88.31 97 VAL A O 1
ATOM 726 N N . GLN A 1 98 ? -14.109 4.496 -0.56 1 88.5 98 GLN A N 1
ATOM 727 C CA . GLN A 1 98 ? -14.711 3.758 -1.667 1 88.5 98 GLN A CA 1
ATOM 728 C C . GLN A 1 98 ? -16.203 4.062 -1.787 1 88.5 98 GLN A C 1
ATOM 730 O O . GLN A 1 98 ? -16.875 4.316 -0.784 1 88.5 98 GLN A O 1
ATOM 735 N N . SER A 1 99 ? -16.703 3.938 -2.959 1 84.62 99 SER A N 1
ATOM 736 C CA . SER A 1 99 ? -18.062 4.355 -3.297 1 84.62 99 SER A CA 1
ATOM 737 C C . SER A 1 99 ? -19.078 3.35 -2.793 1 84.62 99 SER A C 1
ATOM 739 O O . SER A 1 99 ? -20.234 3.705 -2.541 1 84.62 99 SER A O 1
ATOM 741 N N . ARG A 1 100 ? -18.625 2.08 -2.766 1 84.31 100 ARG A N 1
ATOM 742 C CA . ARG A 1 100 ? -19.516 1.011 -2.355 1 84.31 100 ARG A CA 1
ATOM 743 C C . ARG A 1 100 ? -18.844 0.069 -1.367 1 84.31 100 ARG A C 1
ATOM 745 O O . ARG A 1 100 ? -17.641 -0.184 -1.469 1 84.31 100 ARG A O 1
ATOM 752 N N . LEU A 1 101 ? -19.672 -0.288 -0.464 1 84.88 101 LEU A N 1
ATOM 753 C CA . LEU A 1 101 ? -19.203 -1.371 0.397 1 84.88 101 LEU A CA 1
ATOM 754 C C . LEU A 1 101 ? -19.188 -2.695 -0.359 1 84.88 101 LEU A C 1
ATOM 756 O O . LEU A 1 101 ? -20.234 -3.16 -0.832 1 84.88 101 LEU A O 1
ATOM 760 N N . GLU A 1 102 ? -18.031 -3.279 -0.531 1 88.81 102 GLU A N 1
ATOM 761 C CA . GLU A 1 102 ? -17.891 -4.555 -1.225 1 88.81 102 GLU A CA 1
ATOM 762 C C . GLU A 1 102 ? -16.609 -5.273 -0.794 1 88.81 102 GLU A C 1
ATOM 764 O O . GLU A 1 102 ? -15.656 -4.637 -0.332 1 88.81 102 GLU A O 1
ATOM 769 N N . PRO A 1 103 ? -16.641 -6.598 -0.967 1 90.88 103 PRO A N 1
ATOM 770 C CA . PRO A 1 103 ? -15.406 -7.332 -0.683 1 90.88 103 PRO A CA 1
ATOM 771 C C . PRO A 1 103 ? -14.273 -6.98 -1.646 1 90.88 103 PRO A C 1
ATOM 773 O O . PRO A 1 103 ? -14.531 -6.543 -2.771 1 90.88 103 PRO A O 1
ATOM 776 N N . LEU A 1 104 ? -13.07 -7.137 -1.158 1 93.69 104 LEU A N 1
ATOM 777 C CA . LEU A 1 104 ? -11.898 -6.824 -1.972 1 93.69 104 LEU A CA 1
ATOM 778 C C . LEU A 1 104 ? -11.883 -7.664 -3.244 1 93.69 104 LEU A C 1
ATOM 780 O O . LEU A 1 104 ? -11.508 -7.176 -4.312 1 93.69 104 LEU A O 1
ATOM 784 N N . VAL A 1 105 ? -12.328 -8.875 -3.195 1 94.62 105 VAL A N 1
ATOM 785 C CA . VAL A 1 105 ? -12.281 -9.82 -4.301 1 94.62 105 VAL A CA 1
ATOM 786 C C . VAL A 1 105 ? -13.07 -9.273 -5.488 1 94.62 105 VAL A C 1
ATOM 788 O O . VAL A 1 105 ? -12.789 -9.609 -6.641 1 94.62 105 VAL A O 1
ATOM 791 N N . SER A 1 106 ? -14.023 -8.398 -5.246 1 94.69 106 SER A N 1
ATOM 792 C CA . SER A 1 106 ? -14.867 -7.875 -6.32 1 94.69 106 SER A CA 1
ATOM 793 C C . SER A 1 106 ? -14.695 -6.371 -6.48 1 94.69 106 SER A C 1
ATOM 795 O O . SER A 1 106 ? -15.484 -5.719 -7.172 1 94.69 106 SER A O 1
ATOM 797 N N . ALA A 1 107 ? -13.703 -5.855 -5.824 1 95.44 107 ALA A N 1
ATOM 798 C CA . ALA A 1 107 ? -13.523 -4.406 -5.789 1 95.44 107 ALA A CA 1
ATOM 799 C C . ALA A 1 107 ? -13.062 -3.879 -7.145 1 95.44 107 ALA A C 1
ATOM 801 O O . ALA A 1 107 ? -12.414 -4.594 -7.914 1 95.44 107 ALA A O 1
ATOM 802 N N . SER A 1 108 ? -13.367 -2.625 -7.457 1 97.12 108 SER A N 1
ATOM 803 C CA . SER A 1 108 ? -12.992 -1.944 -8.695 1 97.12 108 SER A CA 1
ATOM 804 C C . SER A 1 108 ? -11.508 -1.599 -8.711 1 97.12 108 SER A C 1
ATOM 806 O O . SER A 1 108 ? -11.023 -0.879 -7.84 1 97.12 108 SER A O 1
ATOM 808 N N . ILE A 1 109 ? -10.828 -2.041 -9.773 1 97.88 109 ILE A N 1
ATOM 809 C CA . ILE A 1 109 ? -9.398 -1.8 -9.891 1 97.88 109 ILE A CA 1
ATOM 810 C C . ILE A 1 109 ? -9.141 -0.318 -10.156 1 97.88 109 ILE A C 1
ATOM 812 O O . ILE A 1 109 ? -8.281 0.297 -9.516 1 97.88 109 ILE A O 1
ATOM 816 N N . PRO A 1 110 ? -9.898 0.289 -11.055 1 97.69 110 PRO A N 1
ATOM 817 C CA . PRO A 1 110 ? -9.711 1.729 -11.242 1 97.69 110 PRO A CA 1
ATOM 818 C C . PRO A 1 110 ? -9.914 2.525 -9.953 1 97.69 110 PRO A C 1
ATOM 820 O O . PRO A 1 110 ? -9.18 3.479 -9.688 1 97.69 110 PRO A O 1
ATOM 823 N N . GLU A 1 111 ? -10.891 2.172 -9.164 1 97.56 111 GLU A N 1
ATOM 824 C CA . GLU A 1 111 ? -11.109 2.846 -7.883 1 97.56 111 GLU A CA 1
ATOM 825 C C . GLU A 1 111 ? -9.938 2.613 -6.93 1 97.56 111 GLU A C 1
ATOM 827 O O . GLU A 1 111 ? -9.523 3.527 -6.219 1 97.56 111 GLU A O 1
ATOM 832 N N . PHE A 1 112 ? -9.461 1.4 -6.938 1 98.25 112 PHE A N 1
ATOM 833 C CA . PHE A 1 112 ? -8.297 1.076 -6.121 1 98.25 112 PHE A CA 1
ATOM 834 C C . PHE A 1 112 ? -7.117 1.976 -6.48 1 98.25 112 PHE A C 1
ATOM 836 O O . PHE A 1 112 ? -6.477 2.543 -5.594 1 98.25 112 PHE A O 1
ATOM 843 N N . GLU A 1 113 ? -6.863 2.096 -7.727 1 98 113 GLU A N 1
ATOM 844 C CA . GLU A 1 113 ? -5.746 2.912 -8.195 1 98 113 GLU A CA 1
ATOM 845 C C . GLU A 1 113 ? -5.895 4.363 -7.75 1 98 113 GLU A C 1
ATOM 847 O O . GLU A 1 113 ? -4.953 4.953 -7.215 1 98 113 GLU A O 1
ATOM 852 N N . LYS A 1 114 ? -7.047 4.867 -7.957 1 97.56 114 LYS A N 1
ATOM 853 C CA . LYS A 1 114 ? -7.316 6.246 -7.57 1 97.56 114 LYS A CA 1
ATOM 854 C C . LYS A 1 114 ? -7.141 6.441 -6.066 1 97.56 114 LYS A C 1
ATOM 856 O O . LYS A 1 114 ? -6.531 7.418 -5.629 1 97.56 114 LYS A O 1
ATOM 861 N N . MET A 1 115 ? -7.629 5.559 -5.309 1 97.69 115 MET A N 1
ATOM 862 C CA . MET A 1 115 ? -7.57 5.648 -3.854 1 97.69 115 MET A CA 1
ATOM 863 C C . MET A 1 115 ? -6.141 5.477 -3.355 1 97.69 115 MET A C 1
ATOM 865 O O . MET A 1 115 ? -5.727 6.137 -2.4 1 97.69 115 MET A O 1
ATOM 869 N N . ALA A 1 116 ? -5.414 4.566 -3.984 1 98.25 116 ALA A N 1
ATOM 870 C CA . ALA A 1 116 ? -4.016 4.371 -3.598 1 98.25 116 ALA A CA 1
ATOM 871 C C . ALA A 1 116 ? -3.209 5.652 -3.799 1 98.25 116 ALA A C 1
ATOM 873 O O . ALA A 1 116 ? -2.336 5.973 -2.986 1 98.25 116 ALA A O 1
ATOM 874 N N . LEU A 1 117 ? -3.508 6.34 -4.863 1 97.88 117 LEU A N 1
ATOM 875 C CA . LEU A 1 117 ? -2.818 7.59 -5.168 1 97.88 117 LEU A CA 1
ATOM 876 C C . LEU A 1 117 ? -3.094 8.633 -4.094 1 97.88 117 LEU A C 1
ATOM 878 O O . LEU A 1 117 ? -2.168 9.289 -3.609 1 97.88 117 LEU A O 1
ATOM 882 N N . THR A 1 118 ? -4.242 8.727 -3.666 1 97.5 118 THR A N 1
ATOM 883 C CA . THR A 1 118 ? -4.633 9.758 -2.715 1 97.5 118 THR A CA 1
ATOM 884 C C . THR A 1 118 ? -4.281 9.344 -1.288 1 97.5 118 THR A C 1
ATOM 886 O O . THR A 1 118 ? -3.578 10.07 -0.581 1 97.5 118 THR A O 1
ATOM 889 N N . ASN A 1 119 ? -4.691 8.148 -0.868 1 97.25 119 ASN A N 1
ATOM 890 C CA . ASN A 1 119 ? -4.648 7.727 0.529 1 97.25 119 ASN A CA 1
ATOM 891 C C . ASN A 1 119 ? -3.258 7.246 0.931 1 97.25 119 ASN A C 1
ATOM 893 O O . ASN A 1 119 ? -2.92 7.234 2.115 1 97.25 119 ASN A O 1
ATOM 897 N N . GLY A 1 120 ? -2.529 6.781 -0.039 1 97.5 120 GLY A N 1
ATOM 898 C CA . GLY A 1 120 ? -1.222 6.211 0.244 1 97.5 120 GLY A CA 1
ATOM 899 C C . GLY A 1 120 ? -0.077 7.043 -0.302 1 97.5 120 GLY A C 1
ATOM 900 O O . GLY A 1 120 ? 0.574 7.777 0.443 1 97.5 120 GLY A O 1
ATOM 901 N N . ILE A 1 121 ? 0.018 7.109 -1.608 1 98.38 121 ILE A N 1
ATOM 902 C CA . ILE A 1 121 ? 1.116 7.785 -2.291 1 98.38 121 ILE A CA 1
ATOM 903 C C . ILE A 1 121 ? 1.051 9.281 -2.016 1 98.38 121 ILE A C 1
ATOM 905 O O . ILE A 1 121 ? 2.084 9.945 -1.879 1 98.38 121 ILE A O 1
ATOM 909 N N . GLY A 1 122 ? -0.153 9.742 -1.869 1 98.44 122 GLY A N 1
ATOM 910 C CA . GLY A 1 122 ? -0.359 11.156 -1.6 1 98.44 122 GLY A CA 1
ATOM 911 C C . GLY A 1 122 ? 0.3 11.617 -0.315 1 98.44 122 GLY A C 1
ATOM 912 O O . GLY A 1 122 ? 0.708 12.773 -0.204 1 98.44 122 GLY A O 1
ATOM 913 N N . THR A 1 123 ? 0.388 10.75 0.646 1 98.31 123 THR A N 1
ATOM 914 C CA . THR A 1 123 ? 1.062 11.086 1.896 1 98.31 123 THR A CA 1
ATOM 915 C C . THR A 1 123 ? 2.533 11.406 1.647 1 98.31 123 THR A C 1
ATOM 917 O O . THR A 1 123 ? 3.074 12.344 2.236 1 98.31 123 THR A O 1
ATOM 920 N N . LEU A 1 124 ? 3.186 10.633 0.807 1 98.56 124 LEU A N 1
ATOM 921 C CA . LEU A 1 124 ? 4.578 10.906 0.464 1 98.56 124 LEU A CA 1
ATOM 922 C C . LEU A 1 124 ? 4.711 12.227 -0.277 1 98.56 124 LEU A C 1
ATOM 924 O O . LEU A 1 124 ? 5.602 13.023 0.025 1 98.56 124 LEU A O 1
ATOM 928 N N . VAL A 1 125 ? 3.82 12.461 -1.235 1 98.62 125 VAL A N 1
ATOM 929 C CA . VAL A 1 125 ? 3.846 13.711 -1.994 1 98.62 125 VAL A CA 1
ATOM 930 C C . VAL A 1 125 ? 3.738 14.898 -1.041 1 98.62 125 VAL A C 1
ATOM 932 O O . VAL A 1 125 ? 4.523 15.844 -1.127 1 98.62 125 VAL A O 1
ATOM 935 N N . LEU A 1 126 ? 2.799 14.789 -0.152 1 98.75 126 LEU A N 1
ATOM 936 C CA . LEU A 1 126 ? 2.572 15.859 0.815 1 98.75 126 LEU A CA 1
ATOM 937 C C . LEU A 1 126 ? 3.822 16.109 1.649 1 98.75 126 LEU A C 1
ATOM 939 O O . LEU A 1 126 ? 4.242 17.25 1.815 1 98.75 126 LEU A O 1
ATOM 943 N N . PHE A 1 127 ? 4.41 15.047 2.164 1 98.75 127 PHE A N 1
ATOM 944 C CA . PHE A 1 127 ? 5.586 15.211 3.012 1 98.75 127 PHE A CA 1
ATOM 945 C C . PHE A 1 127 ? 6.738 15.828 2.227 1 98.75 127 PHE A C 1
ATOM 947 O O . PHE A 1 127 ? 7.367 16.781 2.684 1 98.75 127 PHE A O 1
ATOM 954 N N . GLN A 1 128 ? 6.984 15.273 1.034 1 98.44 128 GLN A N 1
ATOM 955 C CA . GLN A 1 128 ? 8.086 15.773 0.224 1 98.44 128 GLN A CA 1
ATOM 956 C C . GLN A 1 128 ? 7.938 17.266 -0.035 1 98.44 128 GLN A C 1
ATOM 958 O O . GLN A 1 128 ? 8.914 18.016 0.04 1 98.44 128 GLN A O 1
ATOM 963 N N . GLN A 1 129 ? 6.75 17.719 -0.323 1 98.38 129 GLN A N 1
ATOM 964 C CA . GLN A 1 129 ? 6.512 19.109 -0.716 1 98.38 129 GLN A CA 1
ATOM 965 C C . GLN A 1 129 ? 6.492 20.031 0.5 1 98.38 129 GLN A C 1
ATOM 967 O O . GLN A 1 129 ? 6.805 21.219 0.391 1 98.38 129 GLN A O 1
ATOM 972 N N . THR A 1 130 ? 6.199 19.484 1.696 1 98.62 130 THR A N 1
ATOM 973 C CA . THR A 1 130 ? 6.094 20.344 2.877 1 98.62 130 THR A CA 1
ATOM 974 C C . THR A 1 130 ? 7.367 20.266 3.713 1 98.62 130 THR A C 1
ATOM 976 O O . THR A 1 130 ? 7.605 21.125 4.566 1 98.62 130 THR A O 1
ATOM 979 N N . ARG A 1 131 ? 8.203 19.25 3.492 1 98.31 131 ARG A N 1
ATOM 980 C CA . ARG A 1 131 ? 9.391 18.984 4.301 1 98.31 131 ARG A CA 1
ATOM 981 C C . ARG A 1 131 ? 10.281 20.234 4.379 1 98.31 131 ARG A C 1
ATOM 983 O O . ARG A 1 131 ? 10.734 20.609 5.457 1 98.31 131 ARG A O 1
ATOM 990 N N . PRO A 1 132 ? 10.516 20.984 3.236 1 97.62 132 PRO A N 1
ATOM 991 C CA . PRO A 1 132 ? 11.398 22.156 3.303 1 97.62 132 PRO A CA 1
ATOM 992 C C . PRO A 1 132 ? 10.859 23.25 4.219 1 97.62 132 PRO A C 1
ATOM 994 O O . PRO A 1 132 ? 11.633 24.031 4.777 1 97.62 132 PRO A O 1
ATOM 997 N N . LEU A 1 133 ? 9.602 23.328 4.406 1 98.19 133 LEU A N 1
ATOM 998 C CA . LEU A 1 133 ? 8.984 24.328 5.266 1 98.19 133 LEU A CA 1
ATOM 999 C C . LEU A 1 133 ? 8.883 23.828 6.703 1 98.19 133 LEU A C 1
ATOM 1001 O O . LEU A 1 133 ? 8.961 24.609 7.648 1 98.19 133 LEU A O 1
ATOM 1005 N N . LEU A 1 134 ? 8.727 22.5 6.852 1 98.12 134 LEU A N 1
ATOM 1006 C CA . LEU A 1 134 ? 8.602 21.875 8.156 1 98.12 134 LEU A CA 1
ATOM 1007 C C . LEU A 1 134 ? 9.906 21.969 8.938 1 98.12 134 LEU A C 1
ATOM 1009 O O . LEU A 1 134 ? 9.906 22.312 10.125 1 98.12 134 LEU A O 1
ATOM 1013 N N . ILE A 1 135 ? 11.023 21.766 8.266 1 96.88 135 ILE A N 1
ATOM 1014 C CA . ILE A 1 135 ? 12.305 21.688 8.953 1 96.88 135 ILE A CA 1
ATOM 1015 C C . ILE A 1 135 ? 12.719 23.062 9.453 1 96.88 135 ILE A C 1
ATOM 1017 O O . ILE A 1 135 ? 13.672 23.203 10.227 1 96.88 135 ILE A O 1
ATOM 1021 N N . ARG A 1 136 ? 12.008 24.109 9.047 1 96.69 136 ARG A N 1
ATOM 1022 C CA . ARG A 1 136 ? 12.281 25.469 9.5 1 96.69 136 ARG A CA 1
ATOM 1023 C C . ARG A 1 136 ? 11.57 25.75 10.82 1 96.69 136 ARG A C 1
ATOM 1025 O O . ARG A 1 136 ? 11.836 26.781 11.469 1 96.69 136 ARG A O 1
ATOM 1032 N N . SER A 1 137 ? 10.672 24.906 11.211 1 96.88 137 SER A N 1
ATOM 1033 C CA . SER A 1 137 ? 9.953 25.047 12.477 1 96.88 137 SER A CA 1
ATOM 1034 C C . SER A 1 137 ? 10.812 24.594 13.656 1 96.88 137 SER A C 1
ATOM 1036 O O . SER A 1 137 ? 11.656 23.703 13.508 1 96.88 137 SER A O 1
ATOM 1038 N N . LYS A 1 138 ? 10.617 25.141 14.812 1 94.88 138 LYS A N 1
ATOM 1039 C CA . LYS A 1 138 ? 11.336 24.75 16.016 1 94.88 138 LYS A CA 1
ATOM 1040 C C . LYS A 1 138 ? 10.906 23.359 16.484 1 94.88 138 LYS A C 1
ATOM 1042 O O . LYS A 1 138 ? 11.727 22.594 16.984 1 94.88 138 LYS A O 1
ATOM 1047 N N . LYS A 1 139 ? 9.633 23.109 16.344 1 95.81 139 LYS A N 1
ATOM 1048 C CA . LYS A 1 139 ? 9.047 21.828 16.719 1 95.81 139 LYS A CA 1
ATOM 1049 C C . LYS A 1 139 ? 8.125 21.297 15.633 1 95.81 139 LYS A C 1
ATOM 1051 O O . LYS A 1 139 ? 6.91 21.219 15.82 1 95.81 139 LYS A O 1
ATOM 1056 N N . PRO A 1 140 ? 8.719 20.859 14.5 1 97.88 140 PRO A N 1
ATOM 1057 C CA . PRO A 1 140 ? 7.914 20.422 13.359 1 97.88 140 PRO A CA 1
ATOM 1058 C C . PRO A 1 140 ? 7.184 19.109 13.633 1 97.88 140 PRO A C 1
ATOM 1060 O O . PRO A 1 140 ? 7.766 18.188 14.211 1 97.88 140 PRO A O 1
ATOM 1063 N N . VAL A 1 141 ? 5.898 19.078 13.281 1 98.69 141 VAL A N 1
ATOM 1064 C CA . VAL A 1 141 ? 5.082 17.891 13.461 1 98.69 141 VAL A CA 1
ATOM 1065 C C . VAL A 1 141 ? 4.367 17.547 12.156 1 98.69 141 VAL A C 1
ATOM 1067 O O . VAL A 1 141 ? 3.865 18.422 11.469 1 98.69 141 VAL A O 1
ATOM 1070 N N . PHE A 1 142 ? 4.449 16.312 11.766 1 98.81 142 PHE A N 1
ATOM 1071 C CA . PHE A 1 142 ? 3.684 15.742 10.656 1 98.81 142 PHE A CA 1
ATOM 1072 C C . PHE A 1 142 ? 2.773 14.617 11.141 1 98.81 142 PHE A C 1
ATOM 1074 O O . PHE A 1 142 ? 3.25 13.594 11.633 1 98.81 142 PHE A O 1
ATOM 1081 N N . VAL A 1 143 ? 1.457 14.812 11 1 98.88 143 VAL A N 1
ATOM 1082 C CA . VAL A 1 143 ? 0.491 13.82 11.461 1 98.88 143 VAL A CA 1
ATOM 1083 C C . VAL A 1 143 ? -0.324 13.305 10.273 1 98.88 143 VAL A C 1
ATOM 1085 O O . VAL A 1 143 ? -0.837 14.086 9.477 1 98.88 143 VAL A O 1
ATOM 1088 N N . ASN A 1 144 ? -0.383 12 10.141 1 98.62 144 ASN A N 1
ATOM 1089 C CA . ASN A 1 144 ? -1.256 11.352 9.172 1 98.62 144 ASN A CA 1
ATOM 1090 C C . ASN A 1 144 ? -2.541 10.852 9.82 1 98.62 144 ASN A C 1
ATOM 1092 O O . ASN A 1 144 ? -2.496 10.047 10.758 1 98.62 144 ASN A O 1
ATOM 1096 N N . ILE A 1 145 ? -3.68 11.336 9.383 1 97.88 145 ILE A N 1
ATOM 1097 C CA . ILE A 1 145 ? -4.949 10.812 9.875 1 97.88 145 ILE A CA 1
ATOM 1098 C C . ILE A 1 145 ? -5.168 9.398 9.336 1 97.88 145 ILE A C 1
ATOM 1100 O O . ILE A 1 145 ? -5.254 9.195 8.125 1 97.88 145 ILE A O 1
ATOM 1104 N N . SER A 1 146 ? -5.238 8.508 10.219 1 94.06 146 SER A N 1
ATOM 1105 C CA . SER A 1 146 ? -5.223 7.082 9.914 1 94.06 146 SER A CA 1
ATOM 1106 C C . SER A 1 146 ? -6.574 6.438 10.195 1 94.06 146 SER A C 1
ATOM 1108 O O . SER A 1 146 ? -7.57 7.137 10.398 1 94.06 146 SER A O 1
ATOM 1110 N N . THR A 1 147 ? -6.629 5.172 10.078 1 89.44 147 THR A N 1
ATOM 1111 C CA . THR A 1 147 ? -7.738 4.332 10.508 1 89.44 147 THR A CA 1
ATOM 1112 C C . THR A 1 147 ? -7.234 2.971 10.984 1 89.44 147 THR A C 1
ATOM 1114 O O . THR A 1 147 ? -6.25 2.451 10.453 1 89.44 147 THR A O 1
ATOM 1117 N N . SER A 1 148 ? -7.93 2.438 11.898 1 86.38 148 SER A N 1
ATOM 1118 C CA . SER A 1 148 ? -7.59 1.095 12.359 1 86.38 148 SER A CA 1
ATOM 1119 C C . SER A 1 148 ? -7.863 0.053 11.273 1 86.38 148 SER A C 1
ATOM 1121 O O . SER A 1 148 ? -7.32 -1.053 11.32 1 86.38 148 SER A O 1
ATOM 1123 N N . LEU A 1 149 ? -8.641 0.426 10.367 1 84.06 149 LEU A N 1
ATOM 1124 C CA . LEU A 1 149 ? -9 -0.483 9.281 1 84.06 149 LEU A CA 1
ATOM 1125 C C . LEU A 1 149 ? -7.773 -0.836 8.445 1 84.06 149 LEU A C 1
ATOM 1127 O O . LEU A 1 149 ? -7.766 -1.855 7.75 1 84.06 149 LEU A O 1
ATOM 1131 N N . GLY A 1 150 ? -6.75 -0.028 8.477 1 88.31 150 GLY A N 1
ATOM 1132 C CA . GLY A 1 150 ? -5.543 -0.267 7.703 1 88.31 150 GLY A CA 1
ATOM 1133 C C . GLY A 1 150 ? -4.484 -1.043 8.469 1 88.31 150 GLY A C 1
ATOM 1134 O O . GLY A 1 150 ? -3.367 -1.221 7.984 1 88.31 150 GLY A O 1
ATOM 1135 N N . SER A 1 151 ? -4.844 -1.513 9.727 1 88.62 151 SER A N 1
ATOM 1136 C CA . SER A 1 151 ? -3.902 -2.252 10.562 1 88.62 151 SER A CA 1
ATOM 1137 C C . SER A 1 151 ? -3.838 -3.721 10.156 1 88.62 151 SER A C 1
ATOM 1139 O O . SER A 1 151 ? -4.871 -4.383 10.031 1 88.62 151 SER A O 1
ATOM 1141 N N . PHE A 1 152 ? -2.635 -4.219 9.977 1 87.81 152 PHE A N 1
ATOM 1142 C CA . PHE A 1 152 ? -2.443 -5.633 9.688 1 87.81 152 PHE A CA 1
ATOM 1143 C C . PHE A 1 152 ? -2.986 -6.496 10.82 1 87.81 152 PHE A C 1
ATOM 1145 O O . PHE A 1 152 ? -3.527 -7.578 10.586 1 87.81 152 PHE A O 1
ATOM 1152 N N . ALA A 1 153 ? -2.854 -5.961 11.969 1 83.94 153 ALA A N 1
ATOM 1153 C CA . ALA A 1 153 ? -3.236 -6.715 13.156 1 83.94 153 ALA A CA 1
ATOM 1154 C C . ALA A 1 153 ? -4.746 -6.922 13.211 1 83.94 153 ALA A C 1
ATOM 1156 O O . ALA A 1 153 ? -5.23 -7.84 13.883 1 83.94 153 ALA A O 1
ATOM 1157 N N . LEU A 1 154 ? -5.469 -6.121 12.5 1 81.75 154 LEU A N 1
ATOM 1158 C CA . LEU A 1 154 ? -6.922 -6.156 12.648 1 81.75 154 LEU A CA 1
ATOM 1159 C C . LEU A 1 154 ? -7.586 -6.617 11.352 1 81.75 154 LEU A C 1
ATOM 1161 O O . LEU A 1 154 ? -8.812 -6.543 11.219 1 81.75 154 LEU A O 1
ATOM 1165 N N . VAL A 1 155 ? -6.84 -7.059 10.445 1 85.31 155 VAL A N 1
ATOM 1166 C CA . VAL A 1 155 ? -7.34 -7.379 9.117 1 85.31 155 VAL A CA 1
ATOM 1167 C C . VAL A 1 155 ? -8.422 -8.453 9.211 1 85.31 155 VAL A C 1
ATOM 1169 O O . VAL A 1 155 ? -9.453 -8.359 8.539 1 85.31 155 VAL A O 1
ATOM 1172 N N . ASP A 1 156 ? -8.234 -9.43 10.039 1 81.62 156 ASP A N 1
ATOM 1173 C CA . ASP A 1 156 ? -9.164 -10.547 10.141 1 81.62 156 ASP A CA 1
ATOM 1174 C C . ASP A 1 156 ? -10.469 -10.109 10.812 1 81.62 156 ASP A C 1
ATOM 1176 O O . ASP A 1 156 ? -11.555 -10.523 10.398 1 81.62 156 ASP A O 1
ATOM 1180 N N . GLU A 1 157 ? -10.359 -9.258 11.789 1 78.88 157 GLU A N 1
ATOM 1181 C CA . GLU A 1 157 ? -11.516 -8.797 12.539 1 78.88 157 GLU A CA 1
ATOM 1182 C C . GLU A 1 157 ? -12.406 -7.895 11.695 1 78.88 157 GLU A C 1
ATOM 1184 O O . GLU A 1 157 ? -13.617 -7.801 11.93 1 78.88 157 GLU A O 1
ATOM 1189 N N . MET A 1 158 ? -11.852 -7.355 10.688 1 75.75 158 MET A N 1
ATOM 1190 C CA . MET A 1 158 ? -12.57 -6.324 9.945 1 75.75 158 MET A CA 1
ATOM 1191 C C . MET A 1 158 ? -13.062 -6.859 8.609 1 75.75 158 MET A C 1
ATOM 1193 O O . MET A 1 158 ? -13.516 -6.094 7.754 1 75.75 158 MET A O 1
ATOM 1197 N N . LYS A 1 159 ? -12.977 -8.141 8.445 1 71.5 159 LYS A N 1
ATOM 1198 C CA . LYS A 1 159 ? -13.305 -8.734 7.148 1 71.5 159 LYS A CA 1
ATOM 1199 C C . LYS A 1 159 ? -14.758 -8.453 6.77 1 71.5 159 LYS A C 1
ATOM 1201 O O . LYS A 1 159 ? -15.07 -8.289 5.59 1 71.5 159 LYS A O 1
ATOM 1206 N N . ASP A 1 160 ? -15.617 -8.273 7.695 1 74.25 160 ASP A N 1
ATOM 1207 C CA . ASP A 1 160 ? -17.047 -8.156 7.441 1 74.25 160 ASP A CA 1
ATOM 1208 C C . ASP A 1 160 ? -17.438 -6.703 7.152 1 74.25 160 ASP A C 1
ATOM 1210 O O . ASP A 1 160 ? -18.562 -6.426 6.742 1 74.25 160 ASP A O 1
ATOM 1214 N N . GLN A 1 161 ? -16.5 -5.781 7.223 1 73.62 161 GLN A N 1
ATOM 1215 C CA . GLN A 1 161 ? -16.797 -4.367 7.004 1 73.62 161 GLN A CA 1
ATOM 1216 C C . GLN A 1 161 ? -16.828 -4.035 5.516 1 73.62 161 GLN A C 1
ATOM 1218 O O . GLN A 1 161 ? -17.312 -2.975 5.121 1 73.62 161 GLN A O 1
ATOM 1223 N N . GLN A 1 162 ? -16.312 -4.887 4.66 1 80.5 162 GLN A N 1
ATOM 1224 C CA . GLN A 1 162 ? -16.312 -4.773 3.205 1 80.5 162 GLN A CA 1
ATOM 1225 C C . GLN A 1 162 ? -15.68 -3.453 2.758 1 80.5 162 GLN A C 1
ATOM 1227 O O . GLN A 1 162 ? -16.188 -2.791 1.854 1 80.5 162 GLN A O 1
ATOM 1232 N N . LEU A 1 163 ? -14.688 -2.941 3.555 1 86.5 163 LEU A N 1
ATOM 1233 C CA . LEU A 1 163 ? -13.922 -1.737 3.26 1 86.5 163 LEU A CA 1
ATOM 1234 C C . LEU A 1 163 ? -12.484 -2.088 2.865 1 86.5 163 LEU A C 1
ATOM 1236 O O . LEU A 1 163 ? -11.539 -1.457 3.334 1 86.5 163 LEU A O 1
ATOM 1240 N N . GLY A 1 164 ? -12.445 -3.121 2.008 1 89.06 164 GLY A N 1
ATOM 1241 C CA . GLY A 1 164 ? -11.148 -3.664 1.648 1 89.06 164 GLY A CA 1
ATOM 1242 C C . GLY A 1 164 ? -10.25 -2.656 0.948 1 89.06 164 GLY A C 1
ATOM 1243 O O . GLY A 1 164 ? -9.055 -2.592 1.219 1 89.06 164 GLY A O 1
ATOM 1244 N N . LEU A 1 165 ? -10.82 -1.842 0.028 1 94.06 165 LEU A N 1
ATOM 1245 C CA . LEU A 1 165 ? -10.023 -0.861 -0.693 1 94.06 165 LEU A CA 1
ATOM 1246 C C . LEU A 1 165 ? -9.492 0.211 0.253 1 94.06 165 LEU A C 1
ATOM 1248 O O . LEU A 1 165 ? -8.305 0.542 0.222 1 94.06 165 LEU A O 1
ATOM 1252 N N . LEU A 1 166 ? -10.367 0.694 1.034 1 92.75 166 LEU A N 1
ATOM 1253 C CA . LEU A 1 166 ? -9.961 1.715 1.993 1 92.75 166 LEU A CA 1
ATOM 1254 C C . LEU A 1 166 ? -8.875 1.184 2.926 1 92.75 166 LEU A C 1
ATOM 1256 O O . LEU A 1 166 ? -7.852 1.834 3.123 1 92.75 166 LEU A O 1
ATOM 1260 N N . SER A 1 167 ? -9.117 0.006 3.408 1 93.44 167 SER A N 1
ATOM 1261 C CA . SER A 1 167 ? -8.172 -0.603 4.34 1 93.44 167 SER A CA 1
ATOM 1262 C C . SER A 1 167 ? -6.797 -0.771 3.703 1 93.44 167 SER A C 1
ATOM 1264 O O . SER A 1 167 ? -5.781 -0.423 4.309 1 93.44 167 SER A O 1
ATOM 1266 N N . ALA A 1 168 ? -6.805 -1.26 2.529 1 96.06 168 ALA A N 1
ATOM 1267 C CA . ALA A 1 168 ? -5.543 -1.507 1.839 1 96.06 168 ALA A CA 1
ATOM 1268 C C . ALA A 1 168 ? -4.797 -0.201 1.573 1 96.06 168 ALA A C 1
ATOM 1270 O O . ALA A 1 168 ? -3.588 -0.111 1.802 1 96.06 168 ALA A O 1
ATOM 1271 N N . THR A 1 169 ? -5.445 0.805 1.091 1 97.19 169 THR A N 1
ATOM 1272 C CA . THR A 1 169 ? -4.793 2.059 0.729 1 97.19 169 THR A CA 1
ATOM 1273 C C . THR A 1 169 ? -4.336 2.809 1.978 1 97.19 169 THR A C 1
ATOM 1275 O O . THR A 1 169 ? -3.293 3.469 1.964 1 97.19 169 THR A O 1
ATOM 1278 N N . LYS A 1 170 ? -5.094 2.697 3.035 1 95.56 170 LYS A N 1
ATOM 1279 C CA . LYS A 1 170 ? -4.664 3.295 4.297 1 95.56 170 LYS A CA 1
ATOM 1280 C C . LYS A 1 170 ? -3.463 2.555 4.875 1 95.56 170 LYS A C 1
ATOM 1282 O O . LYS A 1 170 ? -2.588 3.166 5.492 1 95.56 170 LYS A O 1
ATOM 1287 N N . SER A 1 171 ? -3.467 1.247 4.723 1 96.19 171 SER A N 1
ATOM 1288 C CA . SER A 1 171 ? -2.291 0.489 5.137 1 96.19 171 SER A CA 1
ATOM 1289 C C . SER A 1 171 ? -1.041 0.961 4.402 1 96.19 171 SER A C 1
ATOM 1291 O O . SER A 1 171 ? 0.034 1.062 4.996 1 96.19 171 SER A O 1
ATOM 1293 N N . LEU A 1 172 ? -1.185 1.188 3.119 1 97.5 172 LEU A N 1
ATOM 1294 C CA . LEU A 1 172 ? -0.078 1.761 2.361 1 97.5 172 LEU A CA 1
ATOM 1295 C C . LEU A 1 172 ? 0.362 3.092 2.961 1 97.5 172 LEU A C 1
ATOM 1297 O O . LEU A 1 172 ? 1.559 3.33 3.145 1 97.5 172 LEU A O 1
ATOM 1301 N N . GLY A 1 173 ? -0.58 3.91 3.281 1 97.25 173 GLY A N 1
ATOM 1302 C CA . GLY A 1 173 ? -0.283 5.176 3.934 1 97.25 173 GLY A CA 1
ATOM 1303 C C . GLY A 1 173 ? 0.419 5.008 5.27 1 97.25 173 GLY A C 1
ATOM 1304 O O . GLY A 1 173 ? 1.311 5.789 5.609 1 97.25 173 GLY A O 1
ATOM 1305 N N . HIS A 1 174 ? -0.036 4.004 6.043 1 96.69 174 HIS A N 1
ATOM 1306 C CA . HIS A 1 174 ? 0.618 3.693 7.309 1 96.69 174 HIS A CA 1
ATOM 1307 C C . HIS A 1 174 ? 2.096 3.383 7.102 1 96.69 174 HIS A C 1
ATOM 1309 O O . HIS A 1 174 ? 2.951 3.908 7.82 1 96.69 174 HIS A O 1
ATOM 1315 N N . PHE A 1 175 ? 2.342 2.531 6.148 1 96.5 175 PHE A N 1
ATOM 1316 C CA . PHE A 1 175 ? 3.721 2.119 5.91 1 96.5 175 PHE A CA 1
ATOM 1317 C C . PHE A 1 175 ? 4.574 3.309 5.484 1 96.5 175 PHE A C 1
ATOM 1319 O O . PHE A 1 175 ? 5.684 3.494 5.984 1 96.5 175 PHE A O 1
ATOM 1326 N N . VAL A 1 176 ? 4.07 4.094 4.594 1 97 176 VAL A N 1
ATOM 1327 C CA . VAL A 1 176 ? 4.781 5.273 4.105 1 97 176 VAL A CA 1
ATOM 1328 C C . VAL A 1 176 ? 5.102 6.203 5.273 1 97 176 VAL A C 1
ATOM 1330 O O . VAL A 1 176 ? 6.246 6.641 5.43 1 97 176 VAL A O 1
ATOM 1333 N N . THR A 1 177 ? 4.133 6.422 6.098 1 97.38 177 THR A N 1
ATOM 1334 C CA . THR A 1 177 ? 4.309 7.324 7.227 1 97.38 177 THR A CA 1
ATOM 1335 C C . THR A 1 177 ? 5.359 6.781 8.195 1 97.38 177 THR A C 1
ATOM 1337 O O . THR A 1 177 ? 6.262 7.512 8.617 1 97.38 177 THR A O 1
ATOM 1340 N N . ARG A 1 178 ? 5.227 5.527 8.492 1 96.12 178 ARG A N 1
ATOM 1341 C CA . ARG A 1 178 ? 6.16 4.926 9.438 1 96.12 178 ARG A CA 1
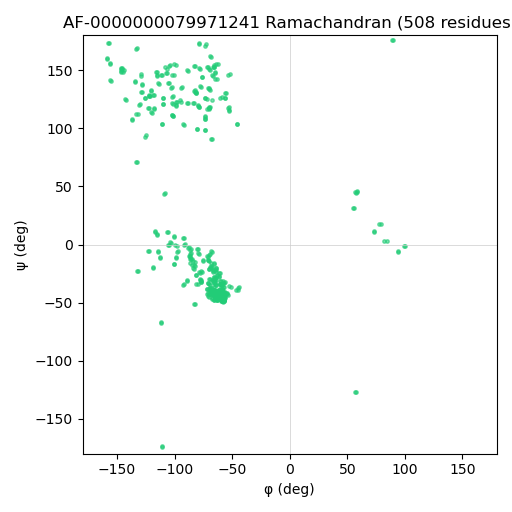ATOM 1342 C C . ARG A 1 178 ? 7.578 4.926 8.875 1 96.12 178 ARG A C 1
ATOM 1344 O O . ARG A 1 178 ? 8.539 5.219 9.594 1 96.12 178 ARG A O 1
ATOM 1351 N N . ARG A 1 179 ? 7.695 4.559 7.633 1 95.62 179 ARG A N 1
ATOM 1352 C CA . ARG A 1 179 ? 9.016 4.551 7.004 1 95.62 179 ARG A CA 1
ATOM 1353 C C . ARG A 1 179 ? 9.617 5.949 6.988 1 95.62 179 ARG A C 1
ATOM 1355 O O . ARG A 1 179 ? 10.797 6.125 7.312 1 95.62 179 ARG A O 1
ATOM 1362 N N . LEU A 1 180 ? 8.867 6.926 6.621 1 96.62 180 LEU A N 1
ATOM 1363 C CA . LEU A 1 180 ? 9.344 8.305 6.648 1 96.62 180 LEU A CA 1
ATOM 1364 C C . LEU A 1 180 ? 9.781 8.703 8.055 1 96.62 180 LEU A C 1
ATOM 1366 O O . LEU A 1 180 ? 10.812 9.352 8.227 1 96.62 180 LEU A O 1
ATOM 1370 N N . ALA A 1 181 ? 8.938 8.359 9.047 1 96.69 181 ALA A N 1
ATOM 1371 C CA . ALA A 1 181 ? 9.273 8.672 10.438 1 96.69 181 ALA A CA 1
ATOM 1372 C C . ALA A 1 181 ? 10.633 8.094 10.812 1 96.69 181 ALA A C 1
ATOM 1374 O O . ALA A 1 181 ? 11.43 8.758 11.477 1 96.69 181 ALA A O 1
ATOM 1375 N N . THR A 1 182 ? 10.867 6.879 10.367 1 93.5 182 THR A N 1
ATOM 1376 C CA . THR A 1 182 ? 12.141 6.23 10.672 1 93.5 182 THR A CA 1
ATOM 1377 C C . THR A 1 182 ? 13.289 6.949 9.969 1 93.5 182 THR A C 1
ATOM 1379 O O . THR A 1 182 ? 14.336 7.184 10.578 1 93.5 182 THR A O 1
ATOM 1382 N N . GLU A 1 183 ? 13.078 7.336 8.766 1 92.94 183 GLU A N 1
ATOM 1383 C CA . GLU A 1 183 ? 14.125 7.992 7.98 1 92.94 183 GLU A CA 1
ATOM 1384 C C . GLU A 1 183 ? 14.414 9.391 8.516 1 92.94 183 GLU A C 1
ATOM 1386 O O . GLU A 1 183 ? 15.547 9.867 8.438 1 92.94 183 GLU A O 1
ATOM 1391 N N . GLU A 1 184 ? 13.398 10.008 9.086 1 93.5 184 GLU A N 1
ATOM 1392 C CA . GLU A 1 184 ? 13.508 11.414 9.469 1 93.5 184 GLU A CA 1
ATOM 1393 C C . GLU A 1 184 ? 13.773 11.57 10.961 1 93.5 184 GLU A C 1
ATOM 1395 O O . GLU A 1 184 ? 13.711 12.672 11.5 1 93.5 184 GLU A O 1
ATOM 1400 N N . ARG A 1 185 ? 14 10.547 11.609 1 90.75 185 ARG A N 1
ATOM 1401 C CA . ARG A 1 185 ? 14.141 10.555 13.062 1 90.75 185 ARG A CA 1
ATOM 1402 C C . ARG A 1 185 ? 15.172 11.594 13.508 1 90.75 185 ARG A C 1
ATOM 1404 O O . ARG A 1 185 ? 14.945 12.32 14.477 1 90.75 185 ARG A O 1
ATOM 1411 N N . GLU A 1 186 ? 16.219 11.781 12.742 1 91.81 186 GLU A N 1
ATOM 1412 C CA . GLU A 1 186 ? 17.328 12.625 13.164 1 91.81 186 GLU A CA 1
ATOM 1413 C C . GLU A 1 186 ? 17.094 14.086 12.789 1 91.81 186 GLU A C 1
ATOM 1415 O O . GLU A 1 186 ? 17.812 14.977 13.234 1 91.81 186 GLU A O 1
ATOM 1420 N N . THR A 1 187 ? 16.094 14.383 12 1 93.38 187 THR A N 1
ATOM 1421 C CA . THR A 1 187 ? 15.828 15.75 11.562 1 93.38 187 THR A CA 1
ATOM 1422 C C . THR A 1 187 ? 15.039 16.516 12.617 1 93.38 187 THR A C 1
ATOM 1424 O O . THR A 1 187 ? 14.914 17.734 12.547 1 93.38 187 THR A O 1
ATOM 1427 N N . GLY A 1 188 ? 14.414 15.75 13.562 1 94.62 188 GLY A N 1
ATOM 1428 C CA . GLY A 1 188 ? 13.633 16.391 14.609 1 94.62 188 GLY A CA 1
ATOM 1429 C C . GLY A 1 188 ? 12.156 16.5 14.266 1 94.62 188 GLY A C 1
ATOM 1430 O O . GLY A 1 188 ? 11.359 16.953 15.086 1 94.62 188 GLY A O 1
ATOM 1431 N N . ILE A 1 189 ? 11.82 16.141 13.102 1 97.69 189 ILE A N 1
ATOM 1432 C CA . ILE A 1 189 ? 10.406 16.125 12.75 1 97.69 189 ILE A CA 1
ATOM 1433 C C . ILE A 1 189 ? 9.695 15.008 13.508 1 97.69 189 ILE A C 1
ATOM 1435 O O . ILE A 1 189 ? 10.078 13.844 13.391 1 97.69 189 ILE A O 1
ATOM 1439 N N . THR A 1 190 ? 8.719 15.383 14.344 1 98.31 190 THR A N 1
ATOM 1440 C CA . THR A 1 190 ? 7.855 14.375 14.953 1 98.31 190 THR A CA 1
ATOM 1441 C C . THR A 1 190 ? 6.781 13.914 13.977 1 98.31 190 THR A C 1
ATOM 1443 O O . THR A 1 190 ? 6.023 14.734 13.445 1 98.31 190 THR A O 1
ATOM 1446 N N . MET A 1 191 ? 6.793 12.648 13.68 1 98.31 191 MET A N 1
ATOM 1447 C CA . MET A 1 191 ? 5.844 12.102 12.727 1 98.31 191 MET A CA 1
ATOM 1448 C C . MET A 1 191 ? 5.07 10.938 13.328 1 98.31 191 MET A C 1
ATOM 1450 O O . MET A 1 191 ? 5.668 10.008 13.875 1 98.31 191 MET A O 1
ATOM 1454 N N . PHE A 1 192 ? 3.723 11.008 13.289 1 98.31 192 PHE A N 1
ATOM 1455 C CA . PHE A 1 192 ? 2.92 9.898 13.797 1 98.31 192 PHE A CA 1
ATOM 1456 C C . PHE A 1 192 ? 1.527 9.914 13.18 1 98.31 192 PHE A C 1
ATOM 1458 O O . PHE A 1 192 ? 1.236 10.734 12.305 1 98.31 192 PHE A O 1
ATOM 1465 N N . MET A 1 193 ? 0.776 8.906 13.445 1 98.19 193 MET A N 1
ATOM 1466 C CA . MET A 1 193 ? -0.567 8.766 12.898 1 98.19 193 MET A CA 1
ATOM 1467 C C . MET A 1 193 ? -1.617 8.812 14 1 98.19 193 MET A C 1
ATOM 1469 O O . MET A 1 193 ? -1.366 8.375 15.125 1 98.19 193 MET A O 1
ATOM 1473 N N . VAL A 1 194 ? -2.764 9.32 13.688 1 98.19 194 VAL A N 1
ATOM 1474 C CA . VAL A 1 194 ? -3.861 9.398 14.641 1 98.19 194 VAL A CA 1
ATOM 1475 C C . VAL A 1 194 ? -5.137 8.844 14.008 1 98.19 194 VAL A C 1
ATOM 1477 O O . VAL A 1 194 ? -5.555 9.297 12.945 1 98.19 194 VAL A O 1
ATOM 1480 N N . GLU A 1 195 ? -5.699 7.863 14.547 1 96.31 195 GLU A N 1
ATOM 1481 C CA . GLU A 1 195 ? -7.031 7.379 14.203 1 96.31 195 GLU A CA 1
ATOM 1482 C C . GLU A 1 195 ? -8.117 8.242 14.836 1 96.31 195 GLU A C 1
ATOM 1484 O O . GLU A 1 195 ? -8.203 8.336 16.062 1 96.31 195 GLU A O 1
ATOM 1489 N N . PRO A 1 196 ? -8.898 8.828 14.062 1 95.25 196 PRO A N 1
ATOM 1490 C CA . PRO A 1 196 ? -9.859 9.797 14.594 1 95.25 196 PRO A CA 1
ATOM 1491 C C . PRO A 1 196 ? -11.078 9.133 15.227 1 95.25 196 PRO A C 1
ATOM 1493 O O . PRO A 1 196 ? -11.898 9.805 15.867 1 95.25 196 PRO A O 1
ATOM 1496 N N . GLY A 1 197 ? -11.195 7.812 15.07 1 88 197 GL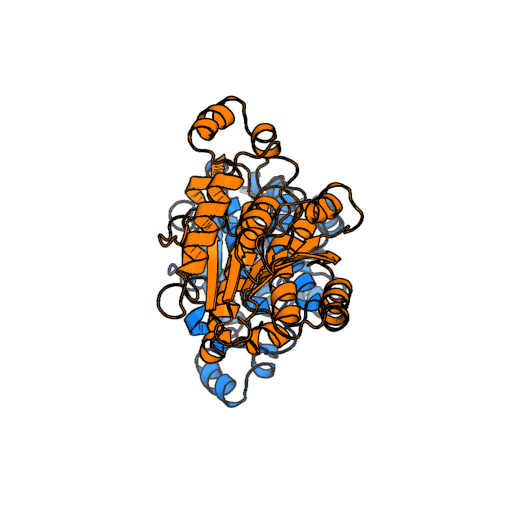Y A N 1
ATOM 1497 C CA . GLY A 1 197 ? -12.383 7.117 15.547 1 88 197 GLY A CA 1
ATOM 1498 C C . GLY A 1 197 ? -13.492 7.051 14.508 1 88 197 GLY A C 1
ATOM 1499 O O . GLY A 1 197 ? -13.32 7.52 13.383 1 88 197 GLY A O 1
ATOM 1500 N N . LEU A 1 198 ? -14.547 6.383 14.844 1 81 198 LEU A N 1
ATOM 1501 C CA . LEU A 1 198 ? -15.695 6.273 13.945 1 81 198 LEU A CA 1
ATOM 1502 C C . LEU A 1 198 ? -16.469 7.59 13.891 1 81 198 LEU A C 1
ATOM 1504 O O . LEU A 1 198 ? -17.062 8.016 14.883 1 81 198 LEU A O 1
ATOM 1508 N N . ILE A 1 199 ? -16.328 8.156 12.742 1 80.25 199 ILE A N 1
ATOM 1509 C CA . ILE A 1 199 ? -16.953 9.453 12.562 1 80.25 199 ILE A CA 1
ATOM 1510 C C . ILE A 1 199 ? -18.297 9.289 11.836 1 80.25 199 ILE A C 1
ATOM 1512 O O . ILE A 1 199 ? -18.375 8.594 10.82 1 80.25 199 ILE A O 1
ATOM 1516 N N . SER A 1 200 ? -19.266 9.711 12.398 1 70.38 200 SER A N 1
ATOM 1517 C CA . SER A 1 200 ? -20.594 9.719 11.773 1 70.38 200 SER A CA 1
ATOM 1518 C C . SER A 1 200 ? -20.641 10.711 10.617 1 70.38 200 SER A C 1
ATOM 1520 O O . SER A 1 200 ? -20.5 11.914 10.82 1 70.38 200 SER A O 1
ATOM 1522 N N . THR A 1 201 ? -20.312 10.164 9.383 1 60.09 201 THR A N 1
ATOM 1523 C CA . THR A 1 201 ? -20.469 11.062 8.242 1 60.09 201 THR A CA 1
ATOM 1524 C C . THR A 1 201 ? -21.672 10.648 7.395 1 60.09 201 THR A C 1
ATOM 1526 O O . THR A 1 201 ? -22.203 9.547 7.562 1 60.09 201 THR A O 1
ATOM 1529 N N . ASP A 1 202 ? -22.203 11.523 6.777 1 52.09 202 ASP A N 1
ATOM 1530 C CA . ASP A 1 202 ? -23.344 11.227 5.914 1 52.09 202 ASP A CA 1
ATOM 1531 C C . ASP A 1 202 ? -23.078 9.977 5.078 1 52.09 202 ASP A C 1
ATOM 1533 O O . ASP A 1 202 ? -24 9.188 4.824 1 52.09 202 ASP A O 1
ATOM 1537 N N . GLY A 1 203 ? -21.906 9.844 4.68 1 51.59 203 GLY A N 1
ATOM 1538 C CA . GLY A 1 203 ? -21.594 8.727 3.803 1 51.59 203 GLY A CA 1
ATOM 1539 C C . GLY A 1 203 ? -21.469 7.406 4.539 1 51.59 203 GLY A C 1
ATOM 1540 O O . GLY A 1 203 ? -21.656 6.34 3.953 1 51.59 203 GLY A O 1
ATOM 1541 N N . PHE A 1 204 ? -21.031 7.473 5.805 1 52.84 204 PHE A N 1
ATOM 1542 C CA . PHE A 1 204 ? -20.906 6.262 6.609 1 52.84 204 PHE A CA 1
ATOM 1543 C C . PHE A 1 204 ? -22.25 5.539 6.703 1 52.84 204 PHE A C 1
ATOM 1545 O O . PHE A 1 204 ? -22.312 4.309 6.641 1 52.84 204 PHE A O 1
ATOM 1552 N N . HIS A 1 205 ? -23.281 6.281 6.715 1 50.22 205 HIS A N 1
ATOM 1553 C CA . HIS A 1 205 ? -24.609 5.695 6.848 1 50.22 205 HIS A CA 1
ATOM 1554 C C . HIS A 1 205 ? -25.062 5.082 5.531 1 50.22 205 HIS A C 1
ATOM 1556 O O . HIS A 1 205 ? -25.906 4.168 5.523 1 50.22 205 HIS A O 1
ATOM 1562 N N . SER A 1 206 ? -24.406 5.656 4.598 1 46.81 206 SER A N 1
ATOM 1563 C CA . SER A 1 206 ? -24.922 5.211 3.303 1 46.81 206 SER A CA 1
ATOM 1564 C C . SER A 1 206 ? -24.281 3.883 2.893 1 46.81 206 SER A C 1
ATOM 1566 O O . SER A 1 206 ? -24.844 3.15 2.076 1 46.81 206 SER A O 1
ATOM 1568 N N . VAL A 1 207 ? -23.203 3.66 3.486 1 50.09 207 VAL A N 1
ATOM 1569 C CA . VAL A 1 207 ? -22.484 2.514 2.947 1 50.09 207 VAL A CA 1
ATOM 1570 C C . VAL A 1 207 ? -22.734 1.284 3.816 1 50.09 207 VAL A C 1
ATOM 1572 O O . VAL A 1 207 ? -22.359 0.168 3.449 1 50.09 207 VAL A O 1
ATOM 1575 N N . GLN A 1 208 ? -23.297 1.463 4.926 1 54.88 208 GLN A N 1
ATOM 1576 C CA . GLN A 1 208 ? -23.5 0.339 5.832 1 54.88 208 GLN A CA 1
ATOM 1577 C C . GLN A 1 208 ? -24.938 -0.171 5.75 1 54.88 208 GLN A C 1
ATOM 1579 O O . GLN A 1 208 ? -25.844 0.565 5.352 1 54.88 208 GLN A O 1
ATOM 1584 N N . SER A 1 209 ? -25.078 -1.474 5.914 1 55 209 SER A N 1
ATOM 1585 C CA . SER A 1 209 ? -26.422 -1.995 6.152 1 55 209 SER A CA 1
ATOM 1586 C C . SER A 1 209 ? -27.094 -1.283 7.324 1 55 209 SER A C 1
ATOM 1588 O O . SER A 1 209 ? -26.422 -0.708 8.18 1 55 209 SER A O 1
ATOM 1590 N N . LYS A 1 210 ? -28.453 -1.12 7.188 1 53.97 210 LYS A N 1
ATOM 1591 C CA . LYS A 1 210 ? -29.25 -0.466 8.219 1 53.97 210 LYS A CA 1
ATOM 1592 C C . LYS A 1 210 ? -28.875 -0.982 9.609 1 53.97 210 LYS A C 1
ATOM 1594 O O . LYS A 1 210 ? -28.812 -0.208 10.562 1 53.97 210 LYS A O 1
ATOM 1599 N N . GLU A 1 211 ? -28.641 -2.283 9.641 1 55.25 211 GLU A N 1
ATOM 1600 C CA . GLU A 1 211 ? -28.359 -2.914 10.922 1 55.25 211 GLU A CA 1
ATOM 1601 C C . GLU A 1 211 ? -27 -2.477 11.477 1 55.25 211 GLU A C 1
ATOM 1603 O O . GLU A 1 211 ? -26.875 -2.176 12.664 1 55.25 211 GLU A O 1
ATOM 1608 N N . THR A 1 212 ? -26 -2.41 10.656 1 58.06 212 THR A N 1
ATOM 1609 C CA . THR A 1 212 ? -24.672 -2.01 11.07 1 58.06 212 THR A CA 1
ATOM 1610 C C . THR A 1 212 ? -24.625 -0.519 11.398 1 58.06 212 THR A C 1
ATOM 1612 O O . THR A 1 212 ? -23.969 -0.106 12.359 1 58.06 212 THR A O 1
ATOM 1615 N N . ALA A 1 213 ? -25.406 0.123 10.664 1 59.03 213 ALA A N 1
ATOM 1616 C CA . ALA A 1 213 ? -25.469 1.568 10.875 1 59.03 213 ALA A CA 1
ATOM 1617 C C . ALA A 1 213 ? -26.031 1.903 12.25 1 59.03 213 ALA A C 1
ATOM 1619 O O . ALA A 1 213 ? -25.547 2.812 12.922 1 59.03 213 ALA A O 1
ATOM 1620 N N . GLU A 1 214 ? -27.016 1.102 12.547 1 58.81 214 GLU A N 1
ATOM 1621 C CA . GLU A 1 214 ? -27.641 1.362 13.844 1 58.81 214 GLU A CA 1
ATOM 1622 C C . GLU A 1 214 ? -26.688 1.038 14.992 1 58.81 214 GLU A C 1
ATOM 1624 O O . GLU A 1 214 ? -26.641 1.756 15.992 1 58.81 214 GLU A O 1
ATOM 1629 N N . LYS A 1 215 ? -26.016 -0.015 14.82 1 58.12 215 LYS A N 1
ATOM 1630 C CA . LYS A 1 215 ? -25.078 -0.417 15.867 1 58.12 215 LYS A CA 1
ATOM 1631 C C . LYS A 1 215 ? -23.922 0.569 15.977 1 58.12 215 LYS A C 1
ATOM 1633 O O . LYS A 1 215 ? -23.422 0.824 17.078 1 58.12 215 LYS A O 1
ATOM 1638 N N . LEU A 1 216 ? -23.594 1.159 14.883 1 63.09 216 LEU A N 1
ATOM 1639 C CA . LEU A 1 216 ? -22.438 2.051 14.852 1 63.09 216 LEU A CA 1
ATOM 1640 C C . LEU A 1 216 ? -22.828 3.465 15.258 1 63.09 216 LEU A C 1
ATOM 1642 O O . LEU A 1 216 ? -22 4.23 15.742 1 63.09 216 LEU A O 1
ATOM 1646 N N . LYS A 1 217 ? -24.094 3.73 15.242 1 60.75 217 LYS A N 1
ATOM 1647 C CA . LYS A 1 217 ? -24.578 5.07 15.562 1 60.75 217 LYS A CA 1
ATOM 1648 C C . LYS A 1 217 ? -24.266 5.438 17.016 1 60.75 217 LYS A C 1
ATOM 1650 O O . LYS A 1 217 ? -23.953 6.59 17.312 1 60.75 217 LYS A O 1
ATOM 1655 N N . ASP A 1 218 ? -24.344 4.414 17.797 1 62.38 218 ASP A N 1
ATOM 1656 C CA . ASP A 1 218 ? -24.172 4.715 19.203 1 62.38 218 ASP A CA 1
ATOM 1657 C C . ASP A 1 218 ? -22.703 4.977 19.531 1 62.38 218 ASP A C 1
ATOM 1659 O O . ASP A 1 218 ? -22.391 5.648 20.516 1 62.38 218 ASP A O 1
ATOM 1663 N N . ILE A 1 219 ? -21.828 4.633 18.625 1 70.75 219 ILE A N 1
ATOM 1664 C CA . ILE A 1 219 ? -20.406 4.73 18.938 1 70.75 219 ILE A CA 1
ATOM 1665 C C . ILE A 1 219 ? -19.766 5.793 18.062 1 70.75 219 ILE A C 1
ATOM 1667 O O . ILE A 1 219 ? -18.703 6.324 18.391 1 70.75 219 ILE A O 1
ATOM 1671 N N . ALA A 1 220 ? -20.562 6.262 17.172 1 83.38 220 ALA A N 1
ATOM 1672 C CA . ALA A 1 220 ? -19.984 7.199 16.203 1 83.38 220 ALA A CA 1
ATOM 1673 C C . ALA A 1 220 ? -19.922 8.609 16.781 1 83.38 220 ALA A C 1
ATOM 1675 O O . ALA A 1 220 ? -20.859 9.055 17.453 1 83.38 220 ALA A O 1
ATOM 1676 N N . MET A 1 221 ? -18.797 9.289 16.656 1 89.94 221 MET A N 1
ATOM 1677 C CA . MET A 1 221 ? -18.578 10.688 17.047 1 89.94 221 MET A CA 1
ATOM 1678 C C . MET A 1 221 ? -18.938 11.625 15.906 1 89.94 221 MET A C 1
ATOM 1680 O O . MET A 1 221 ? -18.859 11.242 14.734 1 89.94 221 MET A O 1
ATOM 1684 N N . THR A 1 222 ? -19.391 12.836 16.297 1 91.69 222 THR A N 1
ATOM 1685 C CA . THR A 1 222 ? -19.453 13.883 15.289 1 91.69 222 THR A CA 1
ATOM 1686 C C . THR A 1 222 ? -18.047 14.305 14.852 1 91.69 222 THR A C 1
ATOM 1688 O O . THR A 1 222 ? -17.078 14.078 15.57 1 91.69 222 THR A O 1
ATOM 1691 N N . PRO A 1 223 ? -17.938 14.938 13.742 1 94.5 223 PRO A N 1
ATOM 1692 C CA . PRO A 1 223 ? -16.625 15.445 13.32 1 94.5 223 PRO A CA 1
ATOM 1693 C C . PRO A 1 223 ? -16.016 16.391 14.336 1 94.5 223 PRO A C 1
ATOM 1695 O O . PRO A 1 223 ? -14.805 16.359 14.57 1 94.5 223 PRO A O 1
ATOM 1698 N N . GLU A 1 224 ? -16.828 17.203 14.984 1 95.5 224 GLU A N 1
ATOM 1699 C CA . GLU A 1 224 ? -16.359 18.156 15.969 1 95.5 224 GLU A CA 1
ATOM 1700 C C . GLU A 1 224 ? -15.789 17.469 17.203 1 95.5 224 GLU A C 1
ATOM 1702 O O . GLU A 1 224 ? -14.727 17.844 17.703 1 95.5 224 GLU A O 1
ATOM 1707 N N . GLN A 1 225 ? -16.5 16.422 17.641 1 95.56 225 GLN A N 1
ATOM 1708 C CA . GLN A 1 225 ? -16.031 15.648 18.781 1 95.56 225 GLN A CA 1
ATOM 1709 C C . GLN A 1 225 ? -14.711 14.969 18.484 1 95.56 225 GLN A C 1
ATOM 1711 O O . GLN A 1 225 ? -13.789 14.992 19.297 1 95.56 225 GLN A O 1
ATOM 1716 N N . SER A 1 226 ? -14.633 14.383 17.375 1 96.19 226 SER A N 1
ATOM 1717 C CA . SER A 1 226 ? -13.406 13.711 16.938 1 96.19 226 SER A CA 1
ATOM 1718 C C . SER A 1 226 ? -12.25 14.703 16.812 1 96.19 226 SER A C 1
ATOM 1720 O O . SER A 1 226 ? -11.141 14.43 17.281 1 96.19 226 SER A O 1
ATOM 1722 N N . ALA A 1 227 ? -12.523 15.836 16.219 1 97.75 227 ALA A N 1
ATOM 1723 C CA . ALA A 1 227 ? -11.492 16.844 16 1 97.75 227 ALA A CA 1
ATOM 1724 C C . ALA A 1 227 ? -10.898 17.312 17.328 1 97.75 227 ALA A C 1
ATOM 1726 O O . ALA A 1 227 ? -9.688 17.516 17.438 1 97.75 227 ALA A O 1
ATOM 1727 N N . GLU A 1 228 ? -11.742 17.5 18.281 1 97.88 228 GLU A N 1
ATOM 1728 C CA . GLU A 1 228 ? -11.273 17.922 19.609 1 97.88 228 GLU A CA 1
ATOM 1729 C C . GLU A 1 228 ? -10.273 16.922 20.172 1 97.88 228 GLU A C 1
ATOM 1731 O O . GLU A 1 228 ? -9.219 17.312 20.672 1 97.88 228 GLU A O 1
ATOM 1736 N N . LYS A 1 229 ? -10.617 15.672 20.094 1 97.81 229 LYS A N 1
ATOM 1737 C CA . LYS A 1 229 ? -9.75 14.617 20.625 1 97.81 229 LYS A CA 1
ATOM 1738 C C . LYS A 1 229 ? -8.469 14.5 19.812 1 97.81 229 LYS A C 1
ATOM 1740 O O . LYS A 1 229 ? -7.383 14.336 20.375 1 97.81 229 LYS A O 1
ATOM 1745 N N . VAL A 1 230 ? -8.57 14.57 18.5 1 98.44 230 VAL A N 1
ATOM 1746 C CA . VAL A 1 230 ? -7.422 14.469 17.609 1 98.44 230 VAL A CA 1
ATOM 1747 C C . VAL A 1 230 ? -6.445 15.609 17.891 1 98.44 230 VAL A C 1
ATOM 1749 O O . VAL A 1 230 ? -5.242 15.383 18.047 1 98.44 230 VAL A O 1
ATOM 1752 N N . VAL A 1 231 ? -6.953 16.844 18.047 1 98.75 231 VAL A N 1
ATOM 1753 C CA . VAL A 1 231 ? -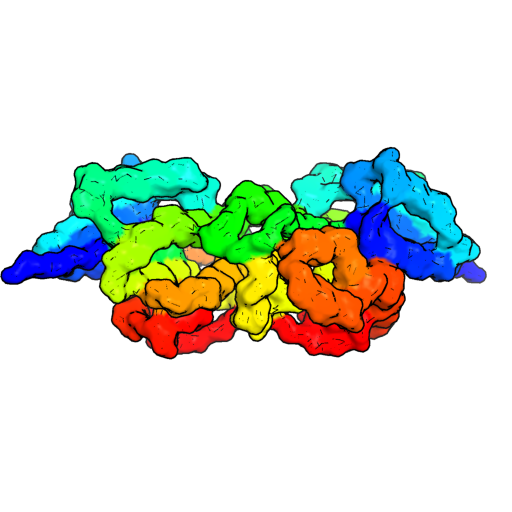6.113 18.016 18.297 1 98.75 231 VAL A CA 1
ATOM 1754 C C . VAL A 1 231 ? -5.414 17.859 19.641 1 98.75 231 VAL A C 1
ATOM 1756 O O . VAL A 1 231 ? -4.219 18.141 19.766 1 98.75 231 VAL A O 1
ATOM 1759 N N . ALA A 1 232 ? -6.148 17.406 20.625 1 98.5 232 ALA A N 1
ATOM 1760 C CA . ALA A 1 232 ? -5.551 17.172 21.938 1 98.5 232 ALA A CA 1
ATOM 1761 C C . ALA A 1 232 ? -4.414 16.156 21.859 1 98.5 232 ALA A C 1
ATOM 1763 O O . ALA A 1 232 ? -3.365 16.344 22.484 1 98.5 232 ALA A O 1
ATOM 1764 N N . THR A 1 233 ? -4.633 15.117 21.125 1 98.5 233 THR A N 1
ATOM 1765 C CA . THR A 1 233 ? -3.619 14.078 20.938 1 98.5 233 THR A CA 1
ATOM 1766 C C . THR A 1 233 ? -2.406 14.633 20.203 1 98.5 233 THR A C 1
ATOM 1768 O O . THR A 1 233 ? -1.264 14.352 20.562 1 98.5 233 THR A O 1
ATOM 1771 N N . ILE A 1 234 ? -2.633 15.438 19.172 1 98.62 234 ILE A N 1
ATOM 1772 C CA . ILE A 1 234 ? -1.549 16.047 18.406 1 98.62 234 ILE A CA 1
ATOM 1773 C C . ILE A 1 234 ? -0.744 16.984 19.297 1 98.62 234 ILE A C 1
ATOM 1775 O O . ILE A 1 234 ? 0.489 16.938 19.312 1 98.62 234 ILE A O 1
ATOM 1779 N N . ASP A 1 235 ? -1.42 17.75 20.109 1 98.06 235 ASP A N 1
ATOM 1780 C CA . ASP A 1 235 ? -0.778 18.734 20.969 1 98.06 235 ASP A CA 1
ATOM 1781 C C . ASP A 1 235 ? 0.123 18.062 22 1 98.06 235 ASP A C 1
ATOM 1783 O O . ASP A 1 235 ? 1.14 18.625 22.406 1 98.06 235 ASP A O 1
ATOM 1787 N N . ARG A 1 236 ? -0.216 16.859 22.359 1 97.38 236 ARG A N 1
ATOM 1788 C CA . ARG A 1 236 ? 0.545 16.125 23.375 1 97.38 236 ARG A CA 1
ATOM 1789 C C . ARG A 1 236 ? 1.71 15.375 22.75 1 97.38 236 ARG A C 1
ATOM 1791 O O . ARG A 1 236 ? 2.572 14.852 23.453 1 97.38 236 ARG A O 1
ATOM 1798 N N . GLY A 1 237 ? 1.703 15.297 21.469 1 96.81 237 GLY A N 1
ATOM 1799 C CA . GLY A 1 237 ? 2.691 14.484 20.781 1 96.81 237 GLY A CA 1
ATOM 1800 C C . GLY A 1 237 ? 4.09 15.07 20.844 1 96.81 237 GLY A C 1
ATOM 1801 O O . GLY A 1 237 ? 4.27 16.281 20.672 1 96.81 237 GLY A O 1
ATOM 1802 N N . THR A 1 238 ? 5.109 14.234 21.141 1 95.94 238 THR A N 1
ATOM 1803 C CA . THR A 1 238 ? 6.531 14.562 21.109 1 95.94 238 THR A CA 1
ATOM 1804 C C . THR A 1 238 ? 7.316 13.477 20.391 1 95.94 238 THR A C 1
ATOM 1806 O O . THR A 1 238 ? 6.777 12.414 20.078 1 95.94 238 THR A O 1
ATOM 1809 N N . GLN A 1 239 ? 8.539 13.805 20.109 1 95.38 239 GLN A N 1
ATOM 1810 C CA . GLN A 1 239 ? 9.414 12.805 19.516 1 95.38 239 GLN A CA 1
ATOM 1811 C C . GLN A 1 239 ? 9.508 11.555 20.375 1 95.38 239 GLN A C 1
ATOM 1813 O O . GLN A 1 239 ? 9.578 10.438 19.859 1 95.38 239 GLN A O 1
ATOM 1818 N N . GLU A 1 240 ? 9.422 11.719 21.672 1 94.69 240 GLU A N 1
ATOM 1819 C CA . GLU A 1 240 ? 9.617 10.633 22.625 1 94.69 240 GLU A CA 1
ATOM 1820 C C . GLU A 1 240 ? 8.367 9.766 22.75 1 94.69 240 GLU A C 1
ATOM 1822 O O . GLU A 1 240 ? 8.461 8.539 22.797 1 94.69 240 GLU A O 1
ATOM 1827 N N . ASN A 1 241 ? 7.23 10.336 22.641 1 96.25 241 ASN A N 1
ATOM 1828 C CA . ASN A 1 241 ? 6.059 9.562 23.031 1 96.25 241 ASN A CA 1
ATOM 1829 C C . ASN A 1 241 ? 5.176 9.227 21.844 1 96.25 241 ASN A C 1
ATOM 1831 O O . ASN A 1 241 ? 4.289 8.375 21.938 1 96.25 241 ASN A O 1
ATOM 1835 N N . SER A 1 242 ? 5.465 9.891 20.656 1 97.69 242 SER A N 1
ATOM 1836 C CA . SER A 1 242 ? 4.488 9.734 19.594 1 97.69 242 SER A CA 1
ATOM 1837 C C . SER A 1 242 ? 5.164 9.375 18.266 1 97.69 242 SER A C 1
ATOM 1839 O O . SER A 1 242 ? 4.543 8.781 17.391 1 97.69 242 SER A O 1
ATOM 1841 N N . HIS A 1 243 ? 6.453 9.711 18.125 1 97.69 243 HIS A N 1
ATOM 1842 C CA . HIS A 1 243 ? 7.129 9.531 16.844 1 97.69 243 HIS A CA 1
ATOM 1843 C C . HIS A 1 243 ? 7.043 8.086 16.359 1 97.69 243 HIS A C 1
ATOM 1845 O O . HIS A 1 243 ? 7.309 7.16 17.141 1 97.69 243 HIS A O 1
ATOM 1851 N N . ALA A 1 244 ? 6.57 7.848 15.156 1 96 244 ALA A N 1
ATOM 1852 C CA . ALA A 1 244 ? 6.477 6.574 14.445 1 96 244 ALA A CA 1
ATOM 1853 C C . ALA A 1 244 ? 5.371 5.699 15.031 1 96 244 ALA A C 1
ATOM 1855 O O . ALA A 1 244 ? 5.262 4.52 14.695 1 96 244 ALA A O 1
ATOM 1856 N N . LYS A 1 245 ? 4.512 6.293 15.898 1 96.31 245 LYS A N 1
ATOM 1857 C CA . LYS A 1 245 ? 3.463 5.504 16.531 1 96.31 245 LYS A CA 1
ATOM 1858 C C . LYS A 1 245 ? 2.121 5.703 15.836 1 96.31 245 LYS A C 1
ATOM 1860 O O . LYS A 1 245 ? 1.935 6.68 15.109 1 96.31 245 LYS A O 1
ATOM 1865 N N . HIS A 1 246 ? 1.294 4.727 15.969 1 96.06 246 HIS A N 1
ATOM 1866 C CA . HIS A 1 246 ? -0.116 4.762 15.602 1 96.06 246 HIS A CA 1
ATOM 1867 C C . HIS A 1 246 ? -1.004 4.941 16.828 1 96.06 246 HIS A C 1
ATOM 1869 O O . HIS A 1 246 ? -1.086 4.047 17.672 1 96.06 246 HIS A O 1
ATOM 1875 N N . LEU A 1 247 ? -1.645 6.105 16.922 1 97.69 247 LEU A N 1
ATOM 1876 C CA . LEU A 1 247 ? -2.396 6.441 18.125 1 97.69 247 LEU A CA 1
ATOM 1877 C C . LEU A 1 247 ? -3.885 6.57 17.828 1 97.69 247 LEU A C 1
ATOM 1879 O O . LEU A 1 247 ? -4.262 7.008 16.734 1 97.69 247 LEU A O 1
ATOM 1883 N N . ASN A 1 248 ? -4.719 6.18 18.766 1 95.88 248 ASN A N 1
ATOM 1884 C CA . ASN A 1 248 ? -6.125 6.551 18.641 1 95.88 248 ASN A CA 1
ATOM 1885 C C . ASN A 1 248 ? -6.359 8 19.062 1 95.88 248 ASN A C 1
ATOM 1887 O O . ASN A 1 248 ? -5.438 8.68 19.516 1 95.88 248 ASN A O 1
ATOM 1891 N N . CYS A 1 249 ? -7.578 8.5 18.859 1 95.75 249 CYS A N 1
ATOM 1892 C CA . CYS A 1 249 ? -7.852 9.914 19.062 1 95.75 249 CYS A CA 1
ATOM 1893 C C . CYS A 1 249 ? -7.758 10.281 20.547 1 95.75 249 CYS A C 1
ATOM 1895 O O . CYS A 1 249 ? -7.773 11.461 20.891 1 95.75 249 CYS A O 1
ATOM 1897 N N . GLU A 1 250 ? -7.57 9.297 21.422 1 94.62 250 GLU A N 1
ATOM 1898 C CA . GLU A 1 250 ? -7.426 9.555 22.859 1 94.62 250 GLU A CA 1
ATOM 1899 C C . GLU A 1 250 ? -5.977 9.398 23.297 1 94.62 250 GLU A C 1
ATOM 1901 O O . GLU A 1 250 ? -5.668 9.508 24.484 1 94.62 250 GLU A O 1
ATOM 1906 N N . GLY A 1 251 ? -5.129 9.07 22.406 1 95 251 GLY A N 1
ATOM 1907 C CA . GLY A 1 251 ? -3.703 9.031 22.688 1 95 251 GLY A CA 1
ATOM 1908 C C . GLY A 1 251 ? -3.189 7.629 22.953 1 95 251 GLY A C 1
ATOM 1909 O O . GLY A 1 251 ? -1.998 7.438 23.203 1 95 251 GLY A O 1
ATOM 1910 N N . GLY A 1 252 ? -4.059 6.684 22.922 1 95.94 252 GLY A N 1
ATOM 1911 C CA . GLY A 1 252 ? -3.633 5.305 23.094 1 95.94 252 GLY A CA 1
ATOM 1912 C C . GLY A 1 252 ? -2.977 4.723 21.859 1 95.94 252 GLY A C 1
ATOM 1913 O O . GLY A 1 252 ? -3.404 4.992 20.734 1 95.94 252 GLY A O 1
ATOM 1914 N N . GLU A 1 253 ? -1.984 3.893 22.078 1 95.88 253 GLU A N 1
ATOM 1915 C CA . GLU A 1 253 ? -1.256 3.301 20.969 1 95.88 253 GLU A CA 1
ATOM 1916 C C . GLU A 1 253 ? -2.053 2.17 20.328 1 95.88 253 GLU A C 1
ATOM 1918 O O . GLU A 1 253 ? -2.664 1.358 21.031 1 95.88 253 GLU A O 1
ATOM 1923 N N . LEU A 1 254 ? -2.094 2.145 19.031 1 93.31 254 LEU A N 1
ATOM 1924 C CA . LEU A 1 254 ? -2.732 1.11 18.219 1 93.31 254 LEU A CA 1
ATOM 1925 C C . LEU A 1 254 ? -1.692 0.294 17.469 1 93.31 254 LEU A C 1
ATOM 1927 O O . LEU A 1 254 ? -0.637 0.814 17.094 1 93.31 254 LEU A O 1
ATOM 1931 N N . PRO A 1 255 ? -2.018 -0.982 17.312 1 90.06 255 PRO A N 1
ATOM 1932 C CA . PRO A 1 255 ? -1.111 -1.772 16.484 1 90.06 255 PRO A CA 1
ATOM 1933 C C . PRO A 1 255 ? -1.176 -1.379 15.008 1 90.06 255 PRO A C 1
ATOM 1935 O O . PRO A 1 255 ? -2.211 -0.904 14.539 1 90.06 255 PRO A O 1
ATOM 1938 N N . TYR A 1 256 ? -0.015 -1.583 14.391 1 88.56 256 TYR A N 1
ATOM 1939 C CA . TYR A 1 256 ? -0.004 -1.403 12.945 1 88.56 256 TYR A CA 1
ATOM 1940 C C . TYR A 1 256 ? -0.667 -2.582 12.242 1 88.56 256 TYR A C 1
ATOM 1942 O O . TYR A 1 256 ? -0.552 -3.725 12.695 1 88.56 256 TYR A O 1
ATOM 1950 N N . MET B 1 1 ? -5.223 -44.938 -15.359 1 39.66 1 MET B N 1
ATOM 1951 C CA . MET B 1 1 ? -6.016 -43.812 -14.875 1 39.66 1 MET B CA 1
ATOM 1952 C C . MET B 1 1 ? -5.34 -42.5 -15.219 1 39.66 1 MET B C 1
ATOM 1954 O O . MET B 1 1 ? -4.125 -42.375 -15.07 1 39.66 1 MET B O 1
ATOM 1958 N N . ALA B 1 2 ? -5.895 -41.812 -16.203 1 49.19 2 ALA B N 1
ATOM 1959 C CA . ALA B 1 2 ? -5.234 -40.656 -16.781 1 49.19 2 ALA B CA 1
ATOM 1960 C C . ALA B 1 2 ? -4.68 -39.719 -15.695 1 49.19 2 ALA B C 1
ATOM 1962 O O . ALA B 1 2 ? -5.391 -39.375 -14.75 1 49.19 2 ALA B O 1
ATOM 1963 N N . ARG B 1 3 ? -3.352 -39.719 -15.445 1 65.88 3 ARG B N 1
ATOM 1964 C CA . ARG B 1 3 ? -2.697 -39 -14.352 1 65.88 3 ARG B CA 1
ATOM 1965 C C . ARG B 1 3 ? -3.094 -37.531 -14.344 1 65.88 3 ARG B C 1
ATOM 1967 O O . ARG B 1 3 ? -3.152 -36.906 -15.398 1 65.88 3 ARG B O 1
ATOM 1974 N N . GLU B 1 4 ? -3.762 -37.094 -13.344 1 85.81 4 GLU B N 1
ATOM 1975 C CA . GLU B 1 4 ? -4.316 -35.75 -13.211 1 85.81 4 GLU B CA 1
ATOM 1976 C C . GLU B 1 4 ? -3.242 -34.688 -13.414 1 85.81 4 GLU B C 1
ATOM 1978 O O . GLU B 1 4 ? -2.129 -34.812 -12.898 1 85.81 4 GLU B O 1
ATOM 1983 N N . THR B 1 5 ? -3.379 -33.875 -14.422 1 95.06 5 THR B N 1
ATOM 1984 C CA . THR B 1 5 ? -2.477 -32.781 -14.797 1 95.06 5 THR B CA 1
ATOM 1985 C C . THR B 1 5 ? -2.51 -31.672 -13.766 1 95.06 5 THR B C 1
ATOM 1987 O O . THR B 1 5 ? -3.582 -31.281 -13.281 1 95.06 5 THR B O 1
ATOM 1990 N N . PHE B 1 6 ? -1.332 -31.359 -13.258 1 97.88 6 PHE B N 1
ATOM 1991 C CA . PHE B 1 6 ? -1.173 -30.219 -12.352 1 97.88 6 PHE B CA 1
ATOM 1992 C C . PHE B 1 6 ? -0.886 -28.938 -13.117 1 97.88 6 PHE B C 1
ATOM 1994 O O . PHE B 1 6 ? 0.047 -28.891 -13.922 1 97.88 6 PHE B O 1
ATOM 2001 N N . VAL B 1 7 ? -1.732 -27.891 -12.953 1 98.69 7 VAL B N 1
ATOM 2002 C CA . VAL B 1 7 ? -1.593 -26.656 -13.711 1 98.69 7 VAL B CA 1
ATOM 2003 C C . VAL B 1 7 ? -1.137 -25.531 -12.781 1 98.69 7 VAL B C 1
ATOM 2005 O O . VAL B 1 7 ? -1.819 -25.203 -11.805 1 98.69 7 VAL B O 1
ATOM 2008 N N . VAL B 1 8 ? 0.009 -24.922 -13.07 1 98.88 8 VAL B N 1
ATOM 2009 C CA . VAL B 1 8 ? 0.566 -23.844 -12.266 1 98.88 8 VAL B CA 1
ATOM 2010 C C . VAL B 1 8 ? 0.755 -22.594 -13.133 1 98.88 8 VAL B C 1
ATOM 2012 O O . VAL B 1 8 ? 1.279 -22.688 -14.242 1 98.88 8 VAL B O 1
ATOM 2015 N N . LEU B 1 9 ? 0.219 -21.469 -12.664 1 98.88 9 LEU B N 1
ATOM 2016 C CA . LEU B 1 9 ? 0.454 -20.188 -13.312 1 98.88 9 LEU B CA 1
ATOM 2017 C C . LEU B 1 9 ? 1.493 -19.375 -12.547 1 98.88 9 LEU B C 1
ATOM 2019 O O . LEU B 1 9 ? 1.365 -19.188 -11.336 1 98.88 9 LEU B O 1
ATOM 2023 N N . ILE B 1 10 ? 2.508 -18.922 -13.203 1 98.81 10 ILE B N 1
ATOM 2024 C CA . ILE B 1 10 ? 3.566 -18.094 -12.625 1 98.81 10 ILE B CA 1
ATOM 2025 C C . ILE B 1 10 ? 3.662 -16.766 -13.383 1 98.81 10 ILE B C 1
ATOM 2027 O O . ILE B 1 10 ? 3.906 -16.75 -14.594 1 98.81 10 ILE B O 1
ATOM 2031 N N . THR B 1 11 ? 3.422 -15.672 -12.711 1 98.5 11 THR B N 1
ATOM 2032 C CA . THR B 1 11 ? 3.633 -14.383 -13.359 1 98.5 11 THR B CA 1
ATOM 2033 C C . THR B 1 11 ? 5.102 -13.977 -13.297 1 98.5 11 THR B C 1
ATOM 2035 O O . THR B 1 11 ? 5.816 -14.359 -12.375 1 98.5 11 THR B O 1
ATOM 2038 N N . GLY B 1 12 ? 5.516 -13.156 -14.281 1 96.81 12 GLY B N 1
ATOM 2039 C CA . GLY B 1 12 ? 6.934 -12.82 -14.336 1 96.81 12 GLY B CA 1
ATOM 2040 C C . GLY B 1 12 ? 7.824 -14.039 -14.477 1 96.81 12 GLY B C 1
ATOM 2041 O O . GLY B 1 12 ? 8.836 -14.164 -13.789 1 96.81 12 GLY B O 1
ATOM 2042 N N . ALA B 1 13 ? 7.535 -14.922 -15.297 1 97.19 13 ALA B N 1
ATOM 2043 C CA . ALA B 1 13 ? 8.125 -16.25 -15.336 1 97.19 13 ALA B CA 1
ATOM 2044 C C . ALA B 1 13 ? 9.422 -16.266 -16.141 1 97.19 13 ALA B C 1
ATOM 2046 O O . ALA B 1 13 ? 10.18 -17.234 -16.094 1 97.19 13 ALA B O 1
ATOM 2047 N N . ASN B 1 14 ? 9.773 -15.188 -16.812 1 92 14 ASN B N 1
ATOM 2048 C CA . ASN B 1 14 ? 10.82 -15.289 -17.828 1 92 14 ASN B CA 1
ATOM 2049 C C . ASN B 1 14 ? 12.164 -14.812 -17.281 1 92 14 ASN B C 1
ATOM 2051 O O . ASN B 1 14 ? 13.148 -14.758 -18.016 1 92 14 ASN B O 1
ATOM 2055 N N . ARG B 1 15 ? 12.203 -14.398 -16.047 1 88.94 15 ARG B N 1
ATOM 2056 C CA . ARG B 1 15 ? 13.492 -13.961 -15.531 1 88.94 15 ARG B CA 1
ATOM 2057 C C . ARG B 1 15 ? 13.633 -14.297 -14.055 1 88.94 15 ARG B C 1
ATOM 2059 O O . ARG B 1 15 ? 12.641 -14.547 -13.367 1 88.94 15 ARG B O 1
ATOM 2066 N N . SER B 1 16 ? 14.859 -14.492 -13.695 1 92.06 16 SER B N 1
ATOM 2067 C CA . SER B 1 16 ? 15.266 -14.562 -12.297 1 92.06 16 SER B CA 1
ATOM 2068 C C . SER B 1 16 ? 14.5 -15.656 -11.555 1 92.06 16 SER B C 1
ATOM 2070 O O . SER B 1 16 ? 14.469 -16.812 -11.984 1 92.06 16 SER B O 1
ATOM 2072 N N . LEU B 1 17 ? 13.898 -15.266 -10.469 1 95.5 17 LEU B N 1
ATOM 2073 C CA . LEU B 1 17 ? 13.203 -16.234 -9.633 1 95.5 17 LEU B CA 1
ATOM 2074 C C . LEU B 1 17 ? 12.055 -16.891 -10.406 1 95.5 17 LEU B C 1
ATOM 2076 O O . LEU B 1 17 ? 11.859 -18.109 -10.32 1 95.5 17 LEU B O 1
ATOM 2080 N N . GLY B 1 18 ? 11.344 -16.109 -11.195 1 97.19 18 GLY B N 1
ATOM 2081 C CA . GLY B 1 18 ? 10.242 -16.641 -11.977 1 97.19 18 GLY B CA 1
ATOM 2082 C C . GLY B 1 18 ? 10.664 -17.75 -12.93 1 97.19 18 GLY B C 1
ATOM 2083 O O . GLY B 1 18 ? 9.992 -18.781 -13.031 1 97.19 18 GLY B O 1
ATOM 2084 N N . ARG B 1 19 ? 11.719 -17.5 -13.562 1 96.88 19 ARG B N 1
ATOM 2085 C CA . ARG B 1 19 ? 12.25 -18.516 -14.477 1 96.88 19 ARG B CA 1
ATOM 2086 C C . ARG B 1 19 ? 12.664 -19.781 -13.719 1 96.88 19 ARG B C 1
ATOM 2088 O O . ARG B 1 19 ? 12.375 -20.891 -14.156 1 96.88 19 ARG B O 1
ATOM 2095 N N . ALA B 1 20 ? 13.328 -19.562 -12.625 1 97.5 20 ALA B N 1
ATOM 2096 C CA . ALA B 1 20 ? 13.781 -20.703 -11.812 1 97.5 20 ALA B CA 1
ATOM 2097 C C . ALA B 1 20 ? 12.602 -21.5 -11.289 1 97.5 20 ALA B C 1
ATOM 2099 O O . ALA B 1 20 ? 12.656 -22.734 -11.219 1 97.5 20 ALA B O 1
ATOM 2100 N N . LEU B 1 21 ? 11.539 -20.844 -10.875 1 98.44 21 LEU B N 1
ATOM 2101 C CA . LEU B 1 21 ? 10.32 -21.516 -10.445 1 98.44 21 LEU B CA 1
ATOM 2102 C C . LEU B 1 21 ? 9.727 -22.344 -11.586 1 98.44 21 LEU B C 1
ATOM 2104 O O . LEU B 1 21 ? 9.305 -23.484 -11.391 1 98.44 21 LEU B O 1
ATOM 2108 N N . THR B 1 22 ? 9.695 -21.734 -12.734 1 98.5 22 THR B N 1
ATOM 2109 C CA . THR B 1 22 ? 9.188 -22.406 -13.922 1 98.5 22 THR B CA 1
ATOM 2110 C C . THR B 1 22 ? 9.961 -23.703 -14.164 1 98.5 22 THR B C 1
ATOM 2112 O O . THR B 1 22 ? 9.352 -24.766 -14.375 1 98.5 22 THR B O 1
ATOM 2115 N N . VAL B 1 23 ? 11.258 -23.625 -14.062 1 98.19 23 VAL B N 1
ATOM 2116 C CA . VAL B 1 23 ? 12.117 -24.797 -14.273 1 98.19 23 VAL B CA 1
ATOM 2117 C C . VAL B 1 23 ? 11.773 -25.875 -13.266 1 98.19 23 VAL B C 1
ATOM 2119 O O . VAL B 1 23 ? 11.648 -27.047 -13.625 1 98.19 23 VAL B O 1
ATOM 2122 N N . GLN B 1 24 ? 11.609 -25.531 -12.023 1 98.31 24 GLN B N 1
ATOM 2123 C CA . GLN B 1 24 ? 11.297 -26.484 -10.961 1 98.31 24 GLN B CA 1
ATOM 2124 C C . GLN B 1 24 ? 10.008 -27.234 -11.266 1 98.31 24 GLN B C 1
ATOM 2126 O O . GLN B 1 24 ? 9.945 -28.453 -11.117 1 98.31 24 GLN B O 1
ATOM 2131 N N . TYR B 1 25 ? 9 -26.578 -11.703 1 98.56 25 TYR B N 1
ATOM 2132 C CA . TYR B 1 25 ? 7.703 -27.203 -11.922 1 98.56 25 TYR B CA 1
ATOM 2133 C C . TYR B 1 25 ? 7.699 -28.016 -13.211 1 98.56 25 TYR B C 1
ATOM 2135 O O . TYR B 1 25 ? 7.027 -29.047 -13.305 1 98.56 25 TYR B O 1
ATOM 2143 N N . LEU B 1 26 ? 8.453 -27.594 -14.219 1 98.25 26 LEU B N 1
ATOM 2144 C CA . LEU B 1 26 ? 8.523 -28.312 -15.484 1 98.25 26 LEU B CA 1
ATOM 2145 C C . LEU B 1 26 ? 9.203 -29.672 -15.297 1 98.25 26 LEU B C 1
ATOM 2147 O O . LEU B 1 26 ? 9.023 -30.578 -16.109 1 98.25 26 LEU B O 1
ATOM 2151 N N . ARG B 1 27 ? 9.969 -29.75 -14.242 1 97.75 27 ARG B N 1
ATOM 2152 C CA . ARG B 1 27 ? 10.688 -31 -13.961 1 97.75 27 ARG B CA 1
ATOM 2153 C C . ARG B 1 27 ? 9.766 -32.031 -13.305 1 97.75 27 ARG B C 1
ATOM 2155 O O . ARG B 1 27 ? 10.141 -33.188 -13.148 1 97.75 27 ARG B O 1
ATOM 2162 N N . ARG B 1 28 ? 8.57 -31.672 -13.016 1 97.38 28 ARG B N 1
ATOM 2163 C CA . ARG B 1 28 ? 7.566 -32.562 -12.445 1 97.38 28 ARG B CA 1
ATOM 2164 C C . ARG B 1 28 ? 6.703 -33.188 -13.547 1 97.38 28 ARG B C 1
ATOM 2166 O O . ARG B 1 28 ? 6.277 -32.5 -14.477 1 97.38 28 ARG B O 1
ATOM 2173 N N . PRO B 1 29 ? 6.461 -34.469 -13.445 1 97.69 29 PRO B N 1
ATOM 2174 C CA . PRO B 1 29 ? 5.625 -35.094 -14.477 1 97.69 29 PRO B CA 1
ATOM 2175 C C . PRO B 1 29 ? 4.191 -34.562 -14.469 1 97.69 29 PRO B C 1
ATOM 2177 O O . PRO B 1 29 ? 3.695 -34.156 -13.422 1 97.69 29 PRO B O 1
ATOM 2180 N N . ASN B 1 30 ? 3.613 -34.531 -15.633 1 97.5 30 ASN B N 1
ATOM 2181 C CA . ASN B 1 30 ? 2.209 -34.188 -15.82 1 97.5 30 ASN B CA 1
ATOM 2182 C C . ASN B 1 30 ? 1.895 -32.812 -15.242 1 97.5 30 ASN B C 1
ATOM 2184 O O . ASN B 1 30 ? 0.903 -32.625 -14.531 1 97.5 30 ASN B O 1
ATOM 2188 N N . THR B 1 31 ? 2.783 -31.875 -15.539 1 98.12 31 THR B N 1
ATOM 2189 C CA . THR B 1 31 ? 2.623 -30.516 -15.062 1 98.12 31 THR B CA 1
ATOM 2190 C C . THR B 1 31 ? 2.586 -29.531 -16.219 1 98.12 31 THR B C 1
ATOM 2192 O O . THR B 1 31 ? 3.428 -29.594 -17.125 1 98.12 31 THR B O 1
ATOM 2195 N N . ILE B 1 32 ? 1.582 -28.672 -16.266 1 98.31 32 ILE B N 1
ATOM 2196 C CA . ILE B 1 32 ? 1.521 -27.562 -17.219 1 98.31 32 ILE B CA 1
ATOM 2197 C C . ILE B 1 32 ? 1.886 -26.266 -16.516 1 98.31 32 ILE B C 1
ATOM 2199 O O . ILE B 1 32 ? 1.251 -25.875 -15.531 1 98.31 32 ILE B O 1
ATOM 2203 N N . VAL B 1 33 ? 2.885 -25.625 -17 1 98.69 33 VAL B N 1
ATOM 2204 C CA . VAL B 1 33 ? 3.273 -24.328 -16.469 1 98.69 33 VAL B CA 1
ATOM 2205 C C . VAL B 1 33 ? 2.779 -23.219 -17.391 1 98.69 33 VAL B C 1
ATOM 2207 O O . VAL B 1 33 ? 3.203 -23.125 -18.547 1 98.69 33 VAL B O 1
ATOM 2210 N N . LEU B 1 34 ? 1.814 -22.484 -16.891 1 98.5 34 LEU B N 1
ATOM 2211 C CA . LEU B 1 34 ? 1.409 -21.25 -17.547 1 98.5 34 LEU B CA 1
ATOM 2212 C C . LEU B 1 34 ? 2.355 -20.109 -17.188 1 98.5 34 LEU B C 1
ATOM 2214 O O . LEU B 1 34 ? 2.234 -19.5 -16.125 1 98.5 34 LEU B O 1
ATOM 2218 N N . ALA B 1 35 ? 3.289 -19.812 -18.062 1 98.19 35 ALA B N 1
ATOM 2219 C CA . ALA B 1 35 ? 4.359 -18.844 -17.812 1 98.19 35 ALA B CA 1
ATOM 2220 C C . ALA B 1 35 ? 3.965 -17.453 -18.297 1 98.19 35 ALA B C 1
ATOM 2222 O O . ALA B 1 35 ? 4.074 -17.156 -19.484 1 98.19 35 ALA B O 1
ATOM 2223 N N . GLY B 1 36 ? 3.615 -16.625 -17.375 1 97.62 36 GLY B N 1
ATOM 2224 C CA . GLY B 1 36 ? 3.188 -15.281 -17.719 1 97.62 36 GLY B CA 1
ATOM 2225 C C . GLY B 1 36 ? 4.344 -14.336 -17.953 1 97.62 36 GLY B C 1
ATOM 2226 O O . GLY B 1 36 ? 5.266 -14.25 -17.141 1 97.62 36 GLY B O 1
ATOM 2227 N N . ALA B 1 37 ? 4.277 -13.656 -19.016 1 96.19 37 ALA B N 1
ATOM 2228 C CA . ALA B 1 37 ? 5.246 -12.617 -19.359 1 96.19 37 ALA B CA 1
ATOM 2229 C C . ALA B 1 37 ? 4.57 -11.461 -20.094 1 96.19 37 ALA B C 1
ATOM 2231 O O . ALA B 1 37 ? 3.586 -11.664 -20.812 1 96.19 37 ALA B O 1
ATOM 2232 N N . ARG B 1 38 ? 5.086 -10.25 -19.906 1 93.38 38 ARG B N 1
ATOM 2233 C CA . ARG B 1 38 ? 4.531 -9.086 -20.578 1 93.38 38 ARG B CA 1
ATOM 2234 C C . ARG B 1 38 ? 4.723 -9.172 -22.094 1 93.38 38 ARG B C 1
ATOM 2236 O O . ARG B 1 38 ? 3.846 -8.766 -22.859 1 93.38 38 ARG B O 1
ATOM 2243 N N . GLU B 1 39 ? 5.855 -9.711 -22.453 1 94.5 39 GLU B N 1
ATOM 2244 C CA . GLU B 1 39 ? 6.195 -9.891 -23.859 1 94.5 39 GLU B CA 1
ATOM 2245 C C . GLU B 1 39 ? 6.551 -11.344 -24.156 1 94.5 39 GLU B C 1
ATOM 2247 O O . GLU B 1 39 ? 7.723 -11.727 -24.125 1 94.5 39 GLU B O 1
ATOM 2252 N N . PRO B 1 40 ? 5.582 -12.094 -24.562 1 94.25 40 PRO B N 1
ATOM 2253 C CA . PRO B 1 40 ? 5.816 -13.523 -24.781 1 94.25 40 PRO B CA 1
ATOM 2254 C C . PRO B 1 40 ? 6.809 -13.797 -25.906 1 94.25 40 PRO B C 1
ATOM 2256 O O . PRO B 1 40 ? 7.43 -14.859 -25.953 1 94.25 40 PRO B O 1
ATOM 2259 N N . SER B 1 41 ? 6.934 -12.82 -26.828 1 93.88 41 SER B N 1
ATOM 2260 C CA . SER B 1 41 ? 7.809 -13.031 -27.984 1 93.88 41 SER B CA 1
ATOM 2261 C C . SER B 1 41 ? 9.25 -12.641 -27.656 1 93.88 41 SER B C 1
ATOM 2263 O O . SER B 1 41 ? 10.148 -12.828 -28.484 1 93.88 41 SER B O 1
ATOM 2265 N N . SER B 1 42 ? 9.461 -12.094 -26.469 1 95.31 42 SER B N 1
ATOM 2266 C CA . SER B 1 42 ? 10.828 -11.75 -26.094 1 95.31 42 SER B CA 1
ATOM 2267 C C . SER B 1 42 ? 11.719 -12.984 -26.031 1 95.31 42 SER B C 1
ATOM 2269 O O . SER B 1 42 ? 11.227 -14.094 -25.781 1 95.31 42 SER B O 1
ATOM 2271 N N . PRO B 1 43 ? 13.023 -12.766 -26.203 1 95.69 43 PRO B N 1
ATOM 2272 C CA . PRO B 1 43 ? 13.938 -13.906 -26.156 1 95.69 43 PRO B CA 1
ATOM 2273 C C . PRO B 1 43 ? 13.875 -14.656 -24.828 1 95.69 43 PRO B C 1
ATOM 2275 O O . PRO B 1 43 ? 13.891 -15.891 -24.812 1 95.69 43 PRO B O 1
ATOM 2278 N N . SER B 1 44 ? 13.781 -13.945 -23.734 1 94.12 44 SER B N 1
ATOM 2279 C CA . SER B 1 44 ? 13.727 -14.586 -22.422 1 94.12 44 SER B CA 1
ATOM 2280 C C . SER B 1 44 ? 12.469 -15.43 -22.281 1 94.12 44 SER B C 1
ATOM 2282 O O . SER B 1 44 ? 12.516 -16.531 -21.734 1 94.12 44 SER B O 1
ATOM 2284 N N . ALA B 1 45 ? 11.375 -14.938 -22.766 1 95.62 45 ALA B N 1
ATOM 2285 C CA . ALA B 1 45 ? 10.117 -15.68 -22.672 1 95.62 45 ALA B CA 1
ATOM 2286 C C . ALA B 1 45 ? 10.125 -16.875 -23.625 1 95.62 45 ALA B C 1
ATOM 2288 O O . ALA B 1 45 ? 9.711 -17.969 -23.25 1 95.62 45 ALA B O 1
ATOM 2289 N N . SER B 1 46 ? 10.617 -16.672 -24.828 1 94.38 46 SER B N 1
ATOM 2290 C CA . SER B 1 46 ? 10.625 -17.75 -25.828 1 94.38 46 SER B CA 1
ATOM 2291 C C . SER B 1 46 ? 11.555 -18.875 -25.406 1 94.38 46 SER B C 1
ATOM 2293 O O . SER B 1 46 ? 11.32 -20.047 -25.75 1 94.38 46 SER B O 1
ATOM 2295 N N . SER B 1 47 ? 12.578 -18.531 -24.688 1 95.88 47 SER B N 1
ATOM 2296 C CA . SER B 1 47 ? 13.555 -19.531 -24.25 1 95.88 47 SER B CA 1
ATOM 2297 C C . SER B 1 47 ? 12.93 -20.531 -23.281 1 95.88 47 SER B C 1
ATOM 2299 O O . SER B 1 47 ? 13.5 -21.594 -23.031 1 95.88 47 SER B O 1
ATOM 2301 N N . LEU B 1 48 ? 11.805 -20.188 -22.75 1 96.06 48 LEU B N 1
ATOM 2302 C CA . LEU B 1 48 ? 11.125 -21.094 -21.828 1 96.06 48 LEU B CA 1
ATOM 2303 C C . LEU B 1 48 ? 10.664 -22.359 -22.531 1 96.06 48 LEU B C 1
ATOM 2305 O O . LEU B 1 48 ? 10.531 -23.406 -21.906 1 96.06 48 LEU B O 1
ATOM 2309 N N . TYR B 1 49 ? 10.383 -22.328 -23.828 1 95.75 49 TYR B N 1
ATOM 2310 C CA . TYR B 1 49 ? 9.945 -23.484 -24.594 1 95.75 49 TYR B CA 1
ATOM 2311 C C . TYR B 1 49 ? 11.078 -24.484 -24.781 1 95.75 49 TYR B C 1
ATOM 2313 O O . TYR B 1 49 ? 10.844 -25.641 -25.156 1 95.75 49 TYR B O 1
ATOM 2321 N N . GLU B 1 50 ? 12.25 -24.031 -24.484 1 96.06 50 GLU B N 1
ATOM 2322 C CA . GLU B 1 50 ? 13.422 -24.859 -24.719 1 96.06 50 GLU B CA 1
ATOM 2323 C C . GLU B 1 50 ? 13.852 -25.562 -23.453 1 96.06 50 GLU B C 1
ATOM 2325 O O . GLU B 1 50 ? 14.773 -26.391 -23.469 1 96.06 50 GLU B O 1
ATOM 2330 N N . LEU B 1 51 ? 13.242 -25.25 -22.406 1 96.44 51 LEU B N 1
ATOM 2331 C CA . LEU B 1 51 ? 13.602 -25.859 -21.125 1 96.44 51 LEU B CA 1
ATOM 2332 C C . LEU B 1 51 ? 13.281 -27.359 -21.125 1 96.44 51 LEU B C 1
ATOM 2334 O O . LEU B 1 51 ? 12.297 -27.781 -21.734 1 96.44 51 LEU B O 1
ATOM 2338 N N . PRO B 1 52 ? 14.148 -28.156 -20.438 1 96.5 52 PRO B N 1
ATOM 2339 C CA . PRO B 1 52 ? 13.797 -29.562 -20.297 1 96.5 52 PRO B CA 1
ATOM 2340 C C . PRO B 1 52 ? 12.516 -29.781 -19.5 1 96.5 52 PRO B C 1
ATOM 2342 O O . PRO B 1 52 ? 12.25 -29.047 -18.547 1 96.5 52 PRO B O 1
ATOM 2345 N N . VAL B 1 53 ? 11.742 -30.734 -19.891 1 97.5 53 VAL B N 1
ATOM 2346 C CA . VAL B 1 53 ? 10.469 -31.016 -19.234 1 97.5 53 VAL B CA 1
ATOM 2347 C C . VAL B 1 53 ? 10.367 -32.5 -18.891 1 97.5 53 VAL B C 1
ATOM 2349 O O . VAL B 1 53 ? 10.891 -33.344 -19.625 1 97.5 53 VAL B O 1
ATOM 2352 N N . ALA B 1 54 ? 9.734 -32.812 -17.828 1 97.81 54 ALA B N 1
ATOM 2353 C CA . ALA B 1 54 ? 9.414 -34.188 -17.484 1 97.81 54 ALA B CA 1
ATOM 2354 C C . ALA B 1 54 ? 8.289 -34.75 -18.359 1 97.81 54 ALA B C 1
ATOM 2356 O O . ALA B 1 54 ? 7.664 -34 -19.109 1 97.81 54 ALA B O 1
ATOM 2357 N N . SER B 1 55 ? 8.086 -36 -18.234 1 97.06 55 SER B N 1
ATOM 2358 C CA . SER B 1 55 ? 7.066 -36.688 -19.047 1 97.06 55 SER B CA 1
ATOM 2359 C C . SER B 1 55 ? 5.688 -36.062 -18.797 1 97.06 55 SER B C 1
ATOM 2361 O O . SER B 1 55 ? 5.277 -35.906 -17.641 1 97.06 55 SER B O 1
ATOM 2363 N N . GLY B 1 56 ? 5.055 -35.688 -19.844 1 96.38 56 GLY B N 1
ATOM 2364 C CA . GLY B 1 56 ? 3.689 -35.188 -19.75 1 96.38 56 GLY B CA 1
ATOM 2365 C C . GLY B 1 56 ? 3.607 -33.75 -19.359 1 96.38 56 GLY B C 1
ATOM 2366 O O . GLY B 1 56 ? 2.516 -33.219 -19.141 1 96.38 56 GLY B O 1
ATOM 2367 N N . SER B 1 57 ? 4.781 -33.156 -19.234 1 97.44 57 SER B N 1
ATOM 2368 C CA . SER B 1 57 ? 4.797 -31.75 -18.812 1 97.44 57 SER B CA 1
ATOM 2369 C C . SER B 1 57 ? 5.078 -30.828 -19.984 1 97.44 57 SER B C 1
ATOM 2371 O O . SER B 1 57 ? 5.641 -31.25 -21 1 97.44 57 SER B O 1
ATOM 2373 N N . ARG B 1 58 ? 4.602 -29.5 -19.906 1 96.94 58 ARG B N 1
ATOM 2374 C CA . ARG B 1 58 ? 4.883 -28.5 -20.922 1 96.94 58 ARG B CA 1
ATOM 2375 C C . ARG B 1 58 ? 4.73 -27.078 -20.375 1 96.94 58 ARG B C 1
ATOM 2377 O O . ARG B 1 58 ? 4.059 -26.875 -19.359 1 96.94 58 ARG B O 1
ATOM 2384 N N . ALA B 1 59 ? 5.309 -26.219 -21.062 1 97.75 59 ALA B N 1
ATOM 2385 C CA . ALA B 1 59 ? 5.156 -24.797 -20.766 1 97.75 59 ALA B CA 1
ATOM 2386 C C . ALA B 1 59 ? 4.25 -24.109 -21.797 1 97.75 59 ALA B C 1
ATOM 2388 O O . ALA B 1 59 ? 4.293 -24.438 -22.984 1 97.75 59 ALA B O 1
ATOM 2389 N N . ILE B 1 60 ? 3.42 -23.266 -21.344 1 97.5 60 ILE B N 1
ATOM 2390 C CA . ILE B 1 60 ? 2.643 -22.359 -22.172 1 97.5 60 ILE B CA 1
ATOM 2391 C C . ILE B 1 60 ? 2.969 -20.906 -21.812 1 97.5 60 ILE B C 1
ATOM 2393 O O . ILE B 1 60 ? 2.691 -20.469 -20.688 1 97.5 60 ILE B O 1
ATOM 2397 N N . VAL B 1 61 ? 3.584 -20.188 -22.719 1 97.5 61 VAL B N 1
ATOM 2398 C CA . VAL B 1 61 ? 3.91 -18.781 -22.453 1 97.5 61 VAL B CA 1
ATOM 2399 C C . VAL B 1 61 ? 2.701 -17.906 -22.766 1 97.5 61 VAL B C 1
ATOM 2401 O O . VAL B 1 61 ? 2.182 -17.922 -23.891 1 97.5 61 VAL B O 1
ATOM 2404 N N . LEU B 1 62 ? 2.246 -17.172 -21.766 1 97.12 62 LEU B N 1
ATOM 2405 C CA . LEU B 1 62 ? 1.068 -16.312 -21.875 1 97.12 62 LEU B CA 1
ATOM 2406 C C . LEU B 1 62 ? 1.45 -14.844 -21.766 1 97.12 62 LEU B C 1
ATOM 2408 O O . LEU B 1 62 ? 2.293 -14.477 -20.938 1 97.12 62 LEU B O 1
ATOM 2412 N N . GLN B 1 63 ? 0.823 -14.062 -22.609 1 97.56 63 GLN B N 1
ATOM 2413 C CA . GLN B 1 63 ? 0.919 -12.625 -22.375 1 97.56 63 GLN B CA 1
ATOM 2414 C C . GLN B 1 63 ? 0.072 -12.211 -21.188 1 97.56 63 GLN B C 1
ATOM 2416 O O . GLN B 1 63 ? -1.158 -12.234 -21.25 1 97.56 63 GLN B O 1
ATOM 2421 N N . LEU B 1 64 ? 0.717 -11.891 -20.141 1 97.56 64 LEU B N 1
ATOM 2422 C CA . LEU B 1 64 ? 0.05 -11.398 -18.938 1 97.56 64 LEU B CA 1
ATOM 2423 C C . LEU B 1 64 ? 0.682 -10.094 -18.453 1 97.56 64 LEU B C 1
ATOM 2425 O O . LEU B 1 64 ? 1.9 -9.922 -18.531 1 97.56 64 LEU B O 1
ATOM 2429 N N . ASP B 1 65 ? -0.125 -9.203 -18.078 1 97.69 65 ASP B N 1
ATOM 2430 C CA . ASP B 1 65 ? 0.254 -7.941 -17.438 1 97.69 65 ASP B CA 1
ATOM 2431 C C . ASP B 1 65 ? -0.666 -7.617 -16.266 1 97.69 65 ASP B C 1
ATOM 2433 O O . ASP B 1 65 ? -1.808 -7.195 -16.453 1 97.69 65 ASP B O 1
ATOM 2437 N N . VAL B 1 66 ? -0.16 -7.738 -15.086 1 97.88 66 VAL B N 1
ATOM 2438 C CA . VAL B 1 66 ? -0.99 -7.629 -13.891 1 97.88 66 VAL B CA 1
ATOM 2439 C C . VAL B 1 66 ? -1.445 -6.18 -13.711 1 97.88 66 VAL B C 1
ATOM 2441 O O . VAL B 1 66 ? -2.299 -5.891 -12.867 1 97.88 66 VAL B O 1
ATOM 2444 N N . THR B 1 67 ? -0.909 -5.246 -14.5 1 97.44 67 THR B N 1
ATOM 2445 C CA . THR B 1 67 ? -1.326 -3.85 -14.414 1 97.44 67 THR B CA 1
ATOM 2446 C C . THR B 1 67 ? -2.473 -3.566 -15.383 1 97.44 67 THR B C 1
ATOM 2448 O O . THR B 1 67 ? -2.945 -2.432 -15.477 1 97.44 67 THR B O 1
ATOM 2451 N N . SER B 1 68 ? -2.898 -4.594 -16.109 1 97.69 68 SER B N 1
ATOM 2452 C CA . SER B 1 68 ? -3.961 -4.418 -17.109 1 97.69 68 SER B CA 1
ATOM 2453 C C . SER B 1 68 ? -5.016 -5.516 -16.984 1 97.69 68 SER B C 1
ATOM 2455 O O . SER B 1 68 ? -4.762 -6.668 -17.344 1 97.69 68 SER B O 1
ATOM 2457 N N . GLU B 1 69 ? -6.168 -5.105 -16.578 1 97.38 69 GLU B N 1
ATOM 2458 C CA . GLU B 1 69 ? -7.273 -6.055 -16.484 1 97.38 69 GLU B CA 1
ATOM 2459 C C . GLU B 1 69 ? -7.57 -6.691 -17.828 1 97.38 69 GLU B C 1
ATOM 2461 O O . GLU B 1 69 ? -7.836 -7.891 -17.922 1 97.38 69 GLU B O 1
ATOM 2466 N N . VAL B 1 70 ? -7.477 -5.906 -18.828 1 97.62 70 VAL B N 1
ATOM 2467 C CA . VAL B 1 70 ? -7.832 -6.348 -20.172 1 97.62 70 VAL B CA 1
ATOM 2468 C C . VAL B 1 70 ? -6.844 -7.406 -20.656 1 97.62 70 VAL B C 1
ATOM 2470 O O . VAL B 1 70 ? -7.242 -8.453 -21.172 1 97.62 70 VAL B O 1
ATOM 2473 N N . VAL B 1 71 ? -5.57 -7.168 -20.469 1 98 71 VAL B N 1
ATOM 2474 C CA . VAL B 1 71 ? -4.539 -8.117 -20.891 1 98 71 VAL B CA 1
ATOM 2475 C C . VAL B 1 71 ? -4.664 -9.398 -20.078 1 98 71 VAL B C 1
ATOM 2477 O O . VAL B 1 71 ? -4.551 -10.5 -20.625 1 98 71 VAL B O 1
ATOM 2480 N N . MET B 1 72 ? -4.949 -9.297 -18.781 1 98.19 72 MET B N 1
ATOM 2481 C CA . MET B 1 72 ? -5.113 -10.461 -17.922 1 98.19 72 MET B CA 1
ATOM 2482 C C . MET B 1 72 ? -6.309 -11.305 -18.375 1 98.19 72 MET B C 1
ATOM 2484 O O . MET B 1 72 ? -6.215 -12.523 -18.469 1 98.19 72 MET B O 1
ATOM 2488 N N . GLN B 1 73 ? -7.379 -10.602 -18.594 1 97.81 73 GLN B N 1
ATOM 2489 C CA . GLN B 1 73 ? -8.594 -11.289 -19.031 1 97.81 73 GLN B CA 1
ATOM 2490 C C . GLN B 1 73 ? -8.359 -12.055 -20.328 1 97.81 73 GLN B C 1
ATOM 2492 O O . GLN B 1 73 ? -8.75 -13.219 -20.453 1 97.81 73 GLN B O 1
ATOM 2497 N N . ALA B 1 74 ? -7.801 -11.422 -21.266 1 98.06 74 ALA B N 1
ATOM 2498 C CA . ALA B 1 74 ? -7.492 -12.062 -22.547 1 98.06 74 ALA B CA 1
ATOM 2499 C C . ALA B 1 74 ? -6.598 -13.281 -22.344 1 98.06 74 ALA B C 1
ATOM 2501 O O . ALA B 1 74 ? -6.785 -14.312 -23 1 98.06 74 ALA B O 1
ATOM 2502 N N . GLY B 1 75 ? -5.59 -13.148 -21.453 1 97.81 75 GLY B N 1
ATOM 2503 C CA . GLY B 1 75 ? -4.727 -14.273 -21.141 1 97.81 75 GLY B CA 1
ATOM 2504 C C . GLY B 1 75 ? -5.477 -15.469 -20.578 1 97.81 75 GLY B C 1
ATOM 2505 O O . GLY B 1 75 ? -5.273 -16.594 -21.031 1 97.81 75 GLY B O 1
ATOM 2506 N N . MET B 1 76 ? -6.375 -15.211 -19.625 1 98.12 76 MET B N 1
ATOM 2507 C CA . MET B 1 76 ? -7.152 -16.297 -19.031 1 98.12 76 MET B CA 1
ATOM 2508 C C . MET B 1 76 ? -8.086 -16.922 -20.062 1 98.12 76 MET B C 1
ATOM 2510 O O . MET B 1 76 ? -8.25 -18.141 -20.094 1 98.12 76 MET B O 1
ATOM 2514 N N . GLU B 1 77 ? -8.656 -16.109 -20.875 1 97.5 77 GLU B N 1
ATOM 2515 C CA . GLU B 1 77 ? -9.586 -16.594 -21.891 1 97.5 77 GLU B CA 1
ATOM 2516 C C . GLU B 1 77 ? -8.867 -17.5 -22.891 1 97.5 77 GLU B C 1
ATOM 2518 O O . GLU B 1 77 ? -9.445 -18.469 -23.391 1 97.5 77 GLU B O 1
ATOM 2523 N N . SER B 1 78 ? -7.645 -17.219 -23.188 1 97.62 78 SER B N 1
ATOM 2524 C CA . SER B 1 78 ? -6.887 -17.953 -24.172 1 97.62 78 SER B CA 1
ATOM 2525 C C . SER B 1 78 ? -6.59 -19.375 -23.703 1 97.62 78 SER B C 1
ATOM 2527 O O . SER B 1 78 ? -6.203 -20.234 -24.484 1 97.62 78 SER B O 1
ATOM 2529 N N . LEU B 1 79 ? -6.75 -19.656 -22.406 1 97.75 79 LEU B N 1
ATOM 2530 C CA . LEU B 1 79 ? -6.43 -20.969 -21.828 1 97.75 79 LEU B CA 1
ATOM 2531 C C . LEU B 1 79 ? -7.34 -22.047 -22.422 1 97.75 79 LEU B C 1
ATOM 2533 O O . LEU B 1 79 ? -6.934 -23.203 -22.547 1 97.75 79 LEU B O 1
ATOM 2537 N N . LYS B 1 80 ? -8.539 -21.625 -22.766 1 95.94 80 LYS B N 1
ATOM 2538 C CA . LYS B 1 80 ? -9.477 -22.594 -23.359 1 95.94 80 LYS B CA 1
ATOM 2539 C C . LYS B 1 80 ? -8.922 -23.188 -24.641 1 95.94 80 LYS B C 1
ATOM 2541 O O . LYS B 1 80 ? -9.188 -24.344 -24.969 1 95.94 80 LYS B O 1
ATOM 2546 N N . ASP B 1 81 ? -8.188 -22.375 -25.344 1 96.69 81 ASP B N 1
ATOM 2547 C CA . ASP B 1 81 ? -7.574 -22.828 -26.594 1 96.69 81 ASP B CA 1
ATOM 2548 C C . ASP B 1 81 ? -6.559 -23.938 -26.344 1 96.69 81 ASP B C 1
ATOM 2550 O O . ASP B 1 81 ? -6.195 -24.672 -27.25 1 96.69 81 ASP B O 1
ATOM 2554 N N . HIS B 1 82 ? -6.074 -24.062 -25.141 1 95.38 82 HIS B N 1
ATOM 2555 C CA . HIS B 1 82 ? -5.102 -25.078 -24.766 1 95.38 82 HIS B CA 1
ATOM 2556 C C . HIS B 1 82 ? -5.762 -26.219 -23.984 1 95.38 82 HIS B C 1
ATOM 2558 O O . HIS B 1 82 ? -5.078 -27.094 -23.438 1 95.38 82 HIS B O 1
ATOM 2564 N N . GLY B 1 83 ? -7.082 -26.141 -23.797 1 95.44 83 GLY B N 1
ATOM 2565 C CA . GLY B 1 83 ? -7.832 -27.156 -23.078 1 95.44 83 GLY B CA 1
ATOM 2566 C C . GLY B 1 83 ? -7.703 -27.031 -21.578 1 95.44 83 GLY B C 1
ATOM 2567 O O . GLY B 1 83 ? -7.875 -28.016 -20.859 1 95.44 83 GLY B O 1
ATOM 2568 N N . ILE B 1 84 ? -7.285 -25.938 -21.141 1 96.81 84 ILE B N 1
ATOM 2569 C CA . ILE B 1 84 ? -7.098 -25.719 -19.703 1 96.81 84 ILE B CA 1
ATOM 2570 C C . ILE B 1 84 ? -8.336 -25.047 -19.125 1 96.81 84 ILE B C 1
ATOM 2572 O O . ILE B 1 84 ? -8.695 -23.938 -19.531 1 96.81 84 ILE B O 1
ATOM 2576 N N . GLU B 1 85 ? -8.922 -25.656 -18.109 1 95.88 85 GLU B N 1
ATOM 2577 C CA . GLU B 1 85 ? -10.164 -25.156 -17.547 1 95.88 85 GLU B CA 1
ATOM 2578 C C . GLU B 1 85 ? -10.023 -24.875 -16.047 1 95.88 85 GLU B C 1
ATOM 2580 O O . GLU B 1 85 ? -10.961 -24.406 -15.406 1 95.88 85 GLU B O 1
ATOM 2585 N N . ARG B 1 86 ? -8.891 -25.25 -15.578 1 97.25 86 ARG B N 1
ATOM 2586 C CA . ARG B 1 86 ? -8.633 -25.062 -14.148 1 97.25 86 ARG B CA 1
ATOM 2587 C C . ARG B 1 86 ? -7.168 -24.734 -13.898 1 97.25 86 ARG B C 1
ATOM 2589 O O . ARG B 1 86 ? -6.305 -25.062 -14.711 1 97.25 86 ARG B O 1
ATOM 2596 N N . ILE B 1 87 ? -6.938 -24.016 -12.852 1 98.56 87 ILE B N 1
ATOM 2597 C CA . ILE B 1 87 ? -5.594 -23.766 -12.336 1 98.56 87 ILE B CA 1
ATOM 2598 C C . ILE B 1 87 ? -5.48 -24.281 -10.906 1 98.56 87 ILE B C 1
ATOM 2600 O O . ILE B 1 87 ? -6.355 -24.031 -10.078 1 98.56 87 ILE B O 1
ATOM 2604 N N . ASP B 1 88 ? -4.445 -24.984 -10.648 1 98.5 88 ASP B N 1
ATOM 2605 C CA . ASP B 1 88 ? -4.273 -25.578 -9.32 1 98.5 88 ASP B CA 1
ATOM 2606 C C . ASP B 1 88 ? -3.463 -24.656 -8.414 1 98.5 88 ASP B C 1
ATOM 2608 O O . ASP B 1 88 ? -3.66 -24.641 -7.195 1 98.5 88 ASP B O 1
ATOM 2612 N N . LEU B 1 89 ? -2.506 -23.938 -8.977 1 98.88 89 LEU B N 1
ATOM 2613 C CA . LEU B 1 89 ? -1.585 -23.094 -8.234 1 98.88 89 LEU B CA 1
ATOM 2614 C C . LEU B 1 89 ? -1.286 -21.812 -9.008 1 98.88 89 LEU B C 1
ATOM 2616 O O . LEU B 1 89 ? -0.943 -21.859 -10.195 1 98.88 89 LEU B O 1
ATOM 2620 N N . VAL B 1 90 ? -1.521 -20.703 -8.367 1 98.88 90 VAL B N 1
ATOM 2621 C CA . VAL B 1 90 ? -1.091 -19.422 -8.898 1 98.88 90 VAL B CA 1
ATOM 2622 C C . VAL B 1 90 ? 0.049 -18.859 -8.047 1 98.88 90 VAL B C 1
ATOM 2624 O O . VAL B 1 90 ? -0.068 -18.781 -6.82 1 98.88 90 VAL B O 1
ATOM 2627 N N . ILE B 1 91 ? 1.137 -18.531 -8.664 1 98.88 91 ILE B N 1
ATOM 2628 C CA . ILE B 1 91 ? 2.26 -17.875 -8.008 1 98.88 91 ILE B CA 1
ATOM 2629 C C . ILE B 1 91 ? 2.389 -16.453 -8.523 1 98.88 91 ILE B C 1
ATOM 2631 O O . ILE B 1 91 ? 2.809 -16.219 -9.664 1 98.88 91 ILE B O 1
ATOM 2635 N N . SER B 1 92 ? 1.956 -15.516 -7.699 1 98.69 92 SER B N 1
ATOM 2636 C CA . SER B 1 92 ? 2.16 -14.102 -7.969 1 98.69 92 SER B CA 1
ATOM 2637 C C . SER B 1 92 ? 3.615 -13.695 -7.746 1 98.69 92 SER B C 1
ATOM 2639 O O . SER B 1 92 ? 4.02 -13.406 -6.617 1 98.69 92 SER B O 1
ATOM 2641 N N . ASN B 1 93 ? 4.359 -13.625 -8.805 1 97.75 93 ASN B N 1
ATOM 2642 C CA . ASN B 1 93 ? 5.797 -13.398 -8.719 1 97.75 93 ASN B CA 1
ATOM 2643 C C . ASN B 1 93 ? 6.207 -12.109 -9.422 1 97.75 93 ASN B C 1
ATOM 2645 O O . ASN B 1 93 ? 7.285 -11.57 -9.164 1 97.75 93 ASN B O 1
ATOM 2649 N N . ALA B 1 94 ? 5.367 -11.586 -10.328 1 95.06 94 ALA B N 1
ATOM 2650 C CA . ALA B 1 94 ? 5.668 -10.352 -11.039 1 95.06 94 ALA B CA 1
ATOM 2651 C C . ALA B 1 94 ? 5.945 -9.203 -10.07 1 95.06 94 ALA B C 1
ATOM 2653 O O . ALA B 1 94 ? 5.184 -8.984 -9.133 1 95.06 94 ALA B O 1
ATOM 2654 N N . CYS B 1 95 ? 7 -8.531 -10.273 1 92.88 95 CYS B N 1
ATOM 2655 C CA . CYS B 1 95 ? 7.406 -7.461 -9.375 1 92.88 95 CYS B CA 1
ATOM 2656 C C . CYS B 1 95 ? 8.289 -6.449 -10.094 1 92.88 95 CYS B C 1
ATOM 2658 O O . CYS B 1 95 ? 9.141 -6.824 -10.898 1 92.88 95 CYS B O 1
ATOM 2660 N N . LEU B 1 96 ? 8.109 -5.219 -9.82 1 92.94 96 LEU B N 1
ATOM 2661 C CA . LEU B 1 96 ? 9.039 -4.16 -10.203 1 92.94 96 LEU B CA 1
ATOM 2662 C C . LEU B 1 96 ? 9.898 -3.734 -9.016 1 92.94 96 LEU B C 1
ATOM 2664 O O . LEU B 1 96 ? 9.406 -3.61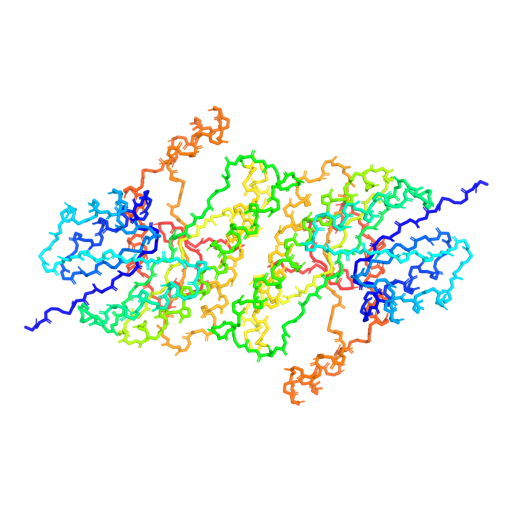9 -7.895 1 92.94 96 LEU B O 1
ATOM 2668 N N . VAL B 1 97 ? 11.102 -3.6 -9.266 1 88.44 97 VAL B N 1
ATOM 2669 C CA . VAL B 1 97 ? 12.031 -3.074 -8.281 1 88.44 97 VAL B CA 1
ATOM 2670 C C . VAL B 1 97 ? 12.445 -1.654 -8.664 1 88.44 97 VAL B C 1
ATOM 2672 O O . VAL B 1 97 ? 12.531 -1.323 -9.844 1 88.44 97 VAL B O 1
ATOM 2675 N N . GLN B 1 98 ? 12.703 -0.84 -7.664 1 88.62 98 GLN B N 1
ATOM 2676 C CA . GLN B 1 98 ? 13.07 0.543 -7.949 1 88.62 98 GLN B CA 1
ATOM 2677 C C . GLN B 1 98 ? 14.414 0.619 -8.672 1 88.62 98 GLN B C 1
ATOM 2679 O O . GLN B 1 98 ? 15.289 -0.219 -8.445 1 88.62 98 GLN B O 1
ATOM 2684 N N . SER B 1 99 ? 14.578 1.643 -9.422 1 84.81 99 SER B N 1
ATOM 2685 C CA . SER B 1 99 ? 15.727 1.795 -10.312 1 84.81 99 SER B CA 1
ATOM 2686 C C . SER B 1 99 ? 16.984 2.205 -9.539 1 84.81 99 SER B C 1
ATOM 2688 O O . SER B 1 99 ? 18.094 1.933 -9.969 1 84.81 99 SER B O 1
ATOM 2690 N N . ARG B 1 100 ? 16.703 2.961 -8.438 1 84.38 100 ARG B N 1
ATOM 2691 C CA . ARG B 1 100 ? 17.812 3.465 -7.633 1 84.38 100 ARG B CA 1
ATOM 2692 C C . ARG B 1 100 ? 17.562 3.25 -6.145 1 84.38 100 ARG B C 1
ATOM 2694 O O . ARG B 1 100 ? 16.422 3.346 -5.688 1 84.38 100 ARG B O 1
ATOM 2701 N N . LEU B 1 101 ? 18.625 2.896 -5.559 1 84.94 101 LEU B N 1
ATOM 2702 C CA . LEU B 1 101 ? 18.562 2.893 -4.102 1 84.94 101 LEU B CA 1
ATOM 2703 C C . LEU B 1 101 ? 18.5 4.316 -3.555 1 84.94 101 LEU B C 1
ATOM 2705 O O . LEU B 1 101 ? 19.422 5.105 -3.779 1 84.94 101 LEU B O 1
ATOM 2709 N N . GLU B 1 102 ? 17.438 4.684 -2.895 1 88.81 102 GLU B N 1
ATOM 2710 C CA . GLU B 1 102 ? 17.266 6.008 -2.307 1 88.81 102 GLU B CA 1
ATOM 2711 C C . GLU B 1 102 ? 16.266 5.977 -1.162 1 88.81 102 GLU B C 1
ATOM 2713 O O . GLU B 1 102 ? 15.398 5.094 -1.108 1 88.81 102 GLU B O 1
ATOM 2718 N N . PRO B 1 103 ? 16.422 6.953 -0.272 1 90.69 103 PRO B N 1
ATOM 2719 C CA . PRO B 1 103 ? 15.406 7.051 0.786 1 90.69 103 PRO B CA 1
ATOM 2720 C C . PRO B 1 103 ? 14.023 7.414 0.252 1 90.69 103 PRO B C 1
ATOM 2722 O O . PRO B 1 103 ? 13.906 8.008 -0.823 1 90.69 103 PRO B O 1
ATOM 2725 N N . LEU B 1 104 ? 13.031 7.012 0.992 1 93.69 104 LEU B N 1
ATOM 2726 C CA . LEU B 1 104 ? 11.656 7.277 0.586 1 93.69 104 LEU B CA 1
ATOM 2727 C C . LEU B 1 104 ? 11.406 8.773 0.447 1 93.69 104 LEU B C 1
ATOM 2729 O O . LEU B 1 104 ? 10.703 9.211 -0.466 1 93.69 104 LEU B O 1
ATOM 2733 N N . VAL B 1 105 ? 12.016 9.578 1.256 1 94.56 105 VAL B N 1
ATOM 2734 C CA . VAL B 1 105 ? 11.797 11.016 1.31 1 94.56 105 VAL B CA 1
ATOM 2735 C C . VAL B 1 105 ? 12.156 11.648 -0.035 1 94.56 105 VAL B C 1
ATOM 2737 O O . VAL B 1 105 ? 11.617 12.695 -0.405 1 94.56 105 VAL B O 1
ATOM 2740 N N . SER B 1 106 ? 13.023 11.016 -0.805 1 94.69 106 SER B N 1
ATOM 2741 C CA . SER B 1 106 ? 13.469 11.586 -2.072 1 94.69 106 SER B CA 1
ATOM 2742 C C . SER B 1 106 ? 13.062 10.703 -3.248 1 94.69 106 SER B C 1
ATOM 2744 O O . SER B 1 106 ? 13.539 10.891 -4.367 1 94.69 106 SER B O 1
ATOM 2746 N N . ALA B 1 107 ? 12.211 9.758 -2.971 1 95.44 107 ALA B N 1
ATOM 2747 C CA . ALA B 1 107 ? 11.859 8.766 -3.982 1 95.44 107 ALA B CA 1
ATOM 2748 C C . ALA B 1 107 ? 10.984 9.383 -5.074 1 95.44 107 ALA B C 1
ATOM 2750 O O . ALA B 1 107 ? 10.258 10.344 -4.82 1 95.44 107 ALA B O 1
ATOM 2751 N N . SER B 1 108 ? 11.031 8.836 -6.289 1 97.06 108 SER B N 1
ATOM 2752 C CA . SER B 1 108 ? 10.25 9.273 -7.445 1 97.06 108 SER B CA 1
ATOM 2753 C C . SER B 1 108 ? 8.781 8.867 -7.305 1 97.06 108 SER B C 1
ATOM 2755 O O . SER B 1 108 ? 8.469 7.684 -7.18 1 97.06 108 SER B O 1
ATOM 2757 N N . ILE B 1 109 ? 7.898 9.859 -7.43 1 97.88 109 ILE B N 1
ATOM 2758 C CA . ILE B 1 109 ? 6.473 9.602 -7.285 1 97.88 109 ILE B CA 1
ATOM 2759 C C . ILE B 1 109 ? 5.965 8.805 -8.484 1 97.88 109 ILE B C 1
ATOM 2761 O O . ILE B 1 109 ? 5.246 7.816 -8.32 1 97.88 109 ILE B O 1
ATOM 2765 N N . PRO B 1 110 ? 6.371 9.18 -9.688 1 97.69 110 PRO B N 1
ATOM 2766 C CA . PRO B 1 110 ? 5.949 8.359 -10.82 1 97.69 110 PRO B CA 1
ATOM 2767 C C . PRO B 1 110 ? 6.398 6.902 -10.703 1 97.69 110 PRO B C 1
ATOM 2769 O O . PRO B 1 110 ? 5.648 5.988 -11.055 1 97.69 110 PRO B O 1
ATOM 2772 N N . GLU B 1 111 ? 7.59 6.664 -10.227 1 97.5 111 GLU B N 1
ATOM 2773 C CA . GLU B 1 111 ? 8.055 5.297 -10.016 1 97.5 111 GLU B CA 1
ATOM 2774 C C . GLU B 1 111 ? 7.234 4.586 -8.945 1 97.5 111 GLU B C 1
ATOM 2776 O O . GLU B 1 111 ? 6.91 3.404 -9.094 1 97.5 111 GLU B O 1
ATOM 2781 N N . PHE B 1 112 ? 6.934 5.316 -7.91 1 98.19 112 PHE B N 1
ATOM 2782 C CA . PHE B 1 112 ? 6.09 4.77 -6.855 1 98.19 112 PHE B CA 1
ATOM 2783 C C . PHE B 1 112 ? 4.754 4.301 -7.422 1 98.19 112 PHE B C 1
ATOM 2785 O O . PHE B 1 112 ? 4.305 3.188 -7.137 1 98.19 112 PHE B O 1
ATOM 2792 N N . GLU B 1 113 ? 4.152 5.125 -8.188 1 98 113 GLU B N 1
ATOM 2793 C CA . GLU B 1 113 ? 2.855 4.805 -8.781 1 98 113 GLU B CA 1
ATOM 2794 C C . GLU B 1 113 ? 2.934 3.541 -9.633 1 98 113 GLU B C 1
ATOM 2796 O O . GLU B 1 113 ? 2.109 2.635 -9.484 1 98 113 GLU B O 1
ATOM 2801 N N . LYS B 1 114 ? 3.912 3.521 -10.461 1 97.62 114 LYS B N 1
ATOM 2802 C CA . LYS B 1 114 ? 4.098 2.365 -11.328 1 97.62 114 LYS B CA 1
ATOM 2803 C C . LYS B 1 114 ? 4.32 1.094 -10.516 1 97.62 114 LYS B C 1
ATOM 2805 O O . LYS B 1 114 ? 3.732 0.051 -10.812 1 97.62 114 LYS B O 1
ATOM 2810 N N . MET B 1 115 ? 5.105 1.159 -9.539 1 97.69 115 MET B N 1
ATOM 2811 C CA . MET B 1 115 ? 5.434 0.003 -8.711 1 97.69 115 MET B CA 1
ATOM 2812 C C . MET B 1 115 ? 4.227 -0.437 -7.887 1 97.69 115 MET B C 1
ATOM 2814 O O . MET B 1 115 ? 4.012 -1.634 -7.688 1 97.69 115 MET B O 1
ATOM 2818 N N . ALA B 1 116 ? 3.475 0.528 -7.387 1 98.25 116 ALA B N 1
ATOM 2819 C CA . ALA B 1 116 ? 2.275 0.189 -6.625 1 98.25 116 ALA B CA 1
ATOM 2820 C C . ALA B 1 116 ? 1.285 -0.596 -7.48 1 98.25 116 ALA B C 1
ATOM 2822 O O . ALA B 1 116 ? 0.636 -1.526 -6.996 1 98.25 116 ALA B O 1
ATOM 2823 N N . LEU B 1 117 ? 1.188 -0.21 -8.727 1 97.94 117 LEU B N 1
ATOM 2824 C CA . LEU B 1 117 ? 0.289 -0.885 -9.656 1 97.94 117 LEU B CA 1
ATOM 2825 C C . LEU B 1 117 ? 0.708 -2.338 -9.859 1 97.94 117 LEU B C 1
ATOM 2827 O O . LEU B 1 117 ? -0.13 -3.242 -9.812 1 97.94 117 LEU B O 1
ATOM 2831 N N . THR B 1 118 ? 1.911 -2.574 -9.977 1 97.62 118 THR B N 1
ATOM 2832 C CA . THR B 1 118 ? 2.41 -3.91 -10.273 1 97.62 118 THR B CA 1
ATOM 2833 C C . THR B 1 118 ? 2.52 -4.746 -9.008 1 97.62 118 THR B C 1
ATOM 2835 O O . THR B 1 118 ? 1.944 -5.836 -8.922 1 97.62 118 THR B O 1
ATOM 2838 N N . ASN B 1 119 ? 3.178 -4.223 -7.969 1 97.25 119 ASN B N 1
ATOM 2839 C CA . ASN B 1 119 ? 3.574 -4.996 -6.797 1 97.25 119 ASN B CA 1
ATOM 2840 C C . ASN B 1 119 ? 2.418 -5.156 -5.812 1 97.25 119 ASN B C 1
ATOM 2842 O O . ASN B 1 119 ? 2.422 -6.074 -4.992 1 97.25 119 ASN B O 1
ATOM 2846 N N . GLY B 1 120 ? 1.519 -4.227 -5.852 1 97.5 120 GLY B N 1
ATOM 2847 C CA . GLY B 1 120 ? 0.421 -4.23 -4.898 1 97.5 120 GLY B CA 1
ATOM 2848 C C . GLY B 1 120 ? -0.925 -4.516 -5.539 1 97.5 120 GLY B C 1
ATOM 2849 O O . GLY B 1 120 ? -1.435 -5.633 -5.457 1 97.5 120 GLY B O 1
ATOM 2850 N N . ILE B 1 121 ? -1.38 -3.592 -6.344 1 98.38 121 ILE B N 1
ATOM 2851 C CA . ILE B 1 121 ? -2.699 -3.662 -6.961 1 98.38 121 ILE B CA 1
ATOM 2852 C C . ILE B 1 121 ? -2.75 -4.84 -7.934 1 98.38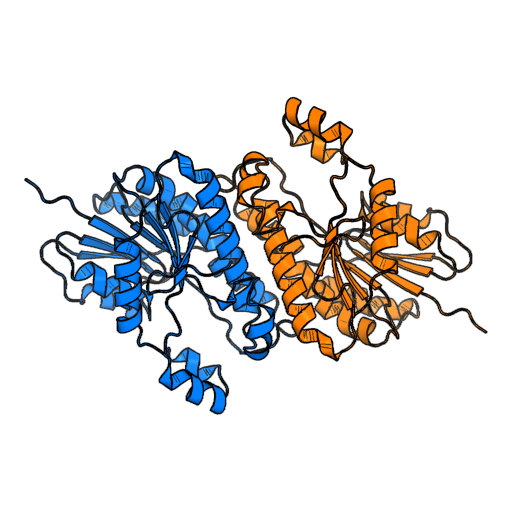 121 ILE B C 1
ATOM 2854 O O . ILE B 1 121 ? -3.781 -5.504 -8.062 1 98.38 121 ILE B O 1
ATOM 2858 N N . GLY B 1 122 ? -1.628 -5.086 -8.523 1 98.44 122 GLY B N 1
ATOM 2859 C CA . GLY B 1 122 ? -1.537 -6.184 -9.477 1 98.44 122 GLY B CA 1
ATOM 2860 C C . GLY B 1 122 ? -1.873 -7.531 -8.859 1 98.44 122 GLY B C 1
ATOM 2861 O O . GLY B 1 122 ? -2.375 -8.422 -9.547 1 98.44 122 GLY B O 1
ATOM 2862 N N . THR B 1 123 ? -1.584 -7.695 -7.609 1 98.31 123 THR B N 1
ATOM 2863 C CA . THR B 1 123 ? -1.928 -8.93 -6.914 1 98.31 123 THR B CA 1
ATOM 2864 C C . THR B 1 123 ? -3.439 -9.148 -6.91 1 98.31 123 THR B C 1
ATOM 2866 O O . THR B 1 123 ? -3.914 -10.266 -7.109 1 98.31 123 THR B O 1
ATOM 2869 N N . LEU B 1 124 ? -4.188 -8.094 -6.652 1 98.56 124 LEU B N 1
ATOM 2870 C CA . LEU B 1 124 ? -5.645 -8.195 -6.68 1 98.56 124 LEU B CA 1
ATOM 2871 C C . LEU B 1 124 ? -6.141 -8.523 -8.086 1 98.56 124 LEU B C 1
ATOM 2873 O O . LEU B 1 124 ? -7.004 -9.383 -8.258 1 98.56 124 LEU B O 1
ATOM 2877 N N . VAL B 1 125 ? -5.586 -7.848 -9.086 1 98.62 125 VAL B N 1
ATOM 2878 C CA . VAL B 1 125 ? -5.977 -8.094 -10.469 1 98.62 125 VAL B CA 1
ATOM 2879 C C . VAL B 1 125 ? -5.766 -9.562 -10.812 1 98.62 125 VAL B C 1
ATOM 2881 O O . VAL B 1 125 ? -6.656 -10.219 -11.359 1 98.62 125 VAL B O 1
ATOM 2884 N N . LEU B 1 126 ? -4.609 -10.031 -10.453 1 98.75 126 LEU B N 1
ATOM 2885 C CA . LEU B 1 126 ? -4.266 -11.422 -10.734 1 98.75 126 LEU B CA 1
ATOM 2886 C C . LEU B 1 126 ? -5.262 -12.367 -10.078 1 98.75 126 LEU B C 1
ATOM 2888 O O . LEU B 1 126 ? -5.766 -13.297 -10.719 1 98.75 126 LEU B O 1
ATOM 2892 N N . PHE B 1 127 ? -5.547 -12.148 -8.812 1 98.75 127 PHE B N 1
ATOM 2893 C CA . PHE B 1 127 ? -6.457 -13.039 -8.102 1 98.75 127 PHE B CA 1
ATOM 2894 C C . PHE B 1 127 ? -7.848 -13 -8.719 1 98.75 127 PHE B C 1
ATOM 2896 O O . PHE B 1 127 ? -8.445 -14.047 -8.984 1 98.75 127 PHE B O 1
ATOM 2903 N N . GLN B 1 128 ? -8.336 -11.781 -8.953 1 98.5 128 GLN B N 1
ATOM 2904 C CA . GLN B 1 128 ? -9.672 -11.641 -9.523 1 98.5 128 GLN B CA 1
ATOM 2905 C C . GLN B 1 128 ? -9.789 -12.406 -10.836 1 98.5 128 GLN B C 1
ATOM 2907 O O . GLN B 1 128 ? -10.797 -13.07 -11.086 1 98.5 128 GLN B O 1
ATOM 2912 N N . GLN B 1 129 ? -8.797 -12.32 -11.672 1 98.38 129 GLN B N 1
ATOM 2913 C CA . GLN B 1 129 ? -8.852 -12.898 -13.008 1 98.38 129 GLN B CA 1
ATOM 2914 C C . GLN B 1 129 ? -8.625 -14.406 -12.961 1 98.38 129 GLN B C 1
ATOM 2916 O O . GLN B 1 129 ? -9.109 -15.141 -13.828 1 98.38 129 GLN B O 1
ATOM 2921 N N . THR B 1 130 ? -7.945 -14.914 -11.922 1 98.62 130 THR B N 1
ATOM 2922 C CA . THR B 1 130 ? -7.629 -16.344 -11.875 1 98.62 130 THR B CA 1
ATOM 2923 C C . THR B 1 130 ? -8.609 -17.078 -10.961 1 98.62 130 THR B C 1
ATOM 2925 O O . THR B 1 130 ? -8.711 -18.312 -11.023 1 98.62 130 THR B O 1
ATOM 2928 N N . ARG B 1 131 ? -9.336 -16.359 -10.109 1 98.31 131 ARG B N 1
ATOM 2929 C CA . ARG B 1 131 ? -10.211 -16.953 -9.102 1 98.31 131 ARG B CA 1
ATOM 2930 C C . ARG B 1 131 ? -11.195 -17.922 -9.734 1 98.31 131 ARG B C 1
ATOM 2932 O O . ARG B 1 131 ? -11.375 -19.047 -9.234 1 98.31 131 ARG B O 1
ATOM 2939 N N . PRO B 1 132 ? -11.828 -17.594 -10.93 1 97.62 132 PRO B N 1
ATOM 2940 C CA . PRO B 1 132 ? -12.797 -18.531 -11.523 1 97.62 132 PRO B CA 1
ATOM 2941 C C . PRO B 1 132 ? -12.172 -19.859 -11.93 1 97.62 132 PRO B C 1
ATOM 2943 O O . PRO B 1 132 ? -12.852 -20.875 -11.961 1 97.62 132 PRO B O 1
ATOM 2946 N N . LEU B 1 133 ? -10.945 -19.875 -12.227 1 98.12 133 LEU B N 1
ATOM 2947 C CA . LEU B 1 133 ? -10.25 -21.094 -12.617 1 98.12 133 LEU B CA 1
ATOM 2948 C C . LEU B 1 133 ? -9.688 -21.812 -11.398 1 98.12 133 LEU B C 1
ATOM 2950 O O . LEU B 1 133 ? -9.594 -23.047 -11.391 1 98.12 133 LEU B O 1
ATOM 2954 N N . LEU B 1 134 ? -9.328 -21.047 -10.359 1 98.12 134 LEU B N 1
ATOM 2955 C CA . LEU B 1 134 ? -8.773 -21.594 -9.125 1 98.12 134 LEU B CA 1
ATOM 2956 C C . LEU B 1 134 ? -9.812 -22.422 -8.383 1 98.12 134 LEU B C 1
ATOM 2958 O O . LEU B 1 134 ? -9.523 -23.531 -7.922 1 98.12 134 LEU B O 1
ATOM 2962 N N . ILE B 1 135 ? -11.031 -21.938 -8.32 1 96.81 135 ILE B N 1
ATOM 2963 C CA . ILE B 1 135 ? -12.062 -22.562 -7.492 1 96.81 135 ILE B CA 1
ATOM 2964 C C . ILE B 1 135 ? -12.484 -23.891 -8.117 1 96.81 135 ILE B C 1
ATOM 2966 O O . ILE B 1 135 ? -13.203 -24.672 -7.488 1 96.81 135 ILE B O 1
ATOM 2970 N N . ARG B 1 136 ? -12.062 -24.172 -9.344 1 96.62 136 ARG B N 1
ATOM 2971 C CA . ARG B 1 136 ? -12.367 -25.422 -10.008 1 96.62 136 ARG B CA 1
ATOM 2972 C C . ARG B 1 136 ? -11.367 -26.5 -9.625 1 96.62 136 ARG B C 1
ATOM 2974 O O . ARG B 1 136 ? -11.57 -27.688 -9.922 1 96.62 136 ARG B O 1
ATOM 2981 N N . SER B 1 137 ? -10.297 -26.125 -9 1 96.81 137 SER B N 1
ATOM 2982 C CA . SER B 1 137 ? -9.289 -27.078 -8.539 1 96.81 137 SER B CA 1
ATOM 2983 C C . SER B 1 137 ? -9.727 -27.766 -7.25 1 96.81 137 SER B C 1
ATOM 2985 O O . SER B 1 137 ? -10.453 -27.172 -6.445 1 96.81 137 SER B O 1
ATOM 2987 N N . LYS B 1 138 ? -9.289 -28.953 -7.008 1 94.81 138 LYS B N 1
ATOM 2988 C CA . LYS B 1 138 ? -9.594 -29.703 -5.785 1 94.81 138 LYS B CA 1
ATOM 2989 C C . LYS B 1 138 ? -8.875 -29.078 -4.582 1 94.81 138 LYS B C 1
ATOM 2991 O O . LYS B 1 138 ? -9.43 -29.047 -3.48 1 94.81 138 LYS B O 1
ATOM 2996 N N . LYS B 1 139 ? -7.66 -28.656 -4.828 1 95.75 139 LYS B N 1
ATOM 2997 C CA . LYS B 1 139 ? -6.84 -28.016 -3.799 1 95.75 139 LYS B CA 1
ATOM 2998 C C . LYS B 1 139 ? -6.188 -26.75 -4.32 1 95.75 139 LYS B C 1
ATOM 3000 O O . LYS B 1 139 ? -4.965 -26.688 -4.473 1 95.75 139 LYS B O 1
ATOM 3005 N N . PRO B 1 140 ? -7.008 -25.703 -4.527 1 97.81 140 PRO B N 1
ATOM 3006 C CA . PRO B 1 140 ? -6.492 -24.453 -5.105 1 97.81 140 PRO B CA 1
ATOM 3007 C C . PRO B 1 140 ? -5.555 -23.703 -4.16 1 97.81 140 PRO B C 1
ATOM 3009 O O . PRO B 1 140 ? -5.836 -23.609 -2.961 1 97.81 140 PRO B O 1
ATOM 3012 N N . VAL B 1 141 ? -4.422 -23.266 -4.699 1 98.69 141 VAL B N 1
ATOM 3013 C CA . VAL B 1 141 ? -3.438 -22.516 -3.918 1 98.69 141 VAL B CA 1
ATOM 3014 C C . VAL B 1 141 ? -3.072 -21.234 -4.645 1 98.69 141 VAL B C 1
ATOM 3016 O O . VAL B 1 141 ? -2.895 -21.219 -5.867 1 98.69 141 VAL B O 1
ATOM 3019 N N . PHE B 1 142 ? -3.104 -20.141 -3.947 1 98.81 142 PHE B N 1
ATOM 3020 C CA . PHE B 1 142 ? -2.605 -18.844 -4.406 1 98.81 142 PHE B CA 1
ATOM 3021 C C . PHE B 1 142 ? -1.463 -18.359 -3.521 1 98.81 142 PHE B C 1
ATOM 3023 O O . PHE B 1 142 ? -1.651 -18.125 -2.328 1 98.81 142 PHE B O 1
ATOM 3030 N N . VAL B 1 143 ? -0.271 -18.203 -4.113 1 98.88 143 VAL B N 1
ATOM 3031 C CA . VAL B 1 143 ? 0.902 -17.781 -3.357 1 98.88 143 VAL B CA 1
ATOM 3032 C C . VAL B 1 143 ? 1.421 -16.453 -3.908 1 98.88 143 VAL B C 1
ATOM 3034 O O . VAL B 1 143 ? 1.592 -16.297 -5.121 1 98.88 143 VAL B O 1
ATOM 3037 N N . ASN B 1 144 ? 1.608 -15.5 -3.039 1 98.62 144 ASN B N 1
ATOM 3038 C CA . ASN B 1 144 ? 2.258 -14.242 -3.383 1 98.62 144 ASN B CA 1
ATOM 3039 C C . ASN B 1 144 ? 3.725 -14.234 -2.967 1 98.62 144 ASN B C 1
ATOM 3041 O O . ASN B 1 144 ? 4.043 -14.422 -1.791 1 98.62 144 ASN B O 1
ATOM 3045 N N . ILE B 1 145 ? 4.629 -14.078 -3.895 1 97.94 145 ILE B N 1
ATOM 3046 C CA . ILE B 1 145 ? 6.039 -13.938 -3.551 1 97.94 145 ILE B CA 1
ATOM 3047 C C . ILE B 1 145 ? 6.277 -12.594 -2.875 1 97.94 145 ILE B C 1
ATOM 3049 O O . ILE B 1 145 ? 6.055 -11.539 -3.479 1 97.94 145 ILE B O 1
ATOM 3053 N N . SER B 1 146 ? 6.695 -12.656 -1.694 1 94.19 146 SER B N 1
ATOM 3054 C CA . SER B 1 146 ? 6.777 -11.5 -0.809 1 94.19 146 SER B CA 1
ATOM 3055 C C . SER B 1 146 ? 8.227 -11.125 -0.529 1 94.19 146 SER B C 1
ATOM 3057 O O . SER B 1 146 ? 9.141 -11.617 -1.192 1 94.19 146 SER B O 1
ATOM 3059 N N . THR B 1 147 ? 8.406 -10.203 0.326 1 89.5 147 THR B N 1
ATOM 3060 C CA . THR B 1 147 ? 9.688 -9.844 0.912 1 89.5 147 THR B CA 1
ATOM 3061 C C . THR B 1 147 ? 9.516 -9.375 2.355 1 89.5 147 THR B C 1
ATOM 3063 O O . THR B 1 147 ? 8.5 -8.766 2.697 1 89.5 147 THR B O 1
ATOM 3066 N N . SER B 1 148 ? 10.5 -9.625 3.119 1 86.62 148 SER B N 1
ATOM 3067 C CA . SER B 1 148 ? 10.477 -9.141 4.496 1 86.62 148 SER B CA 1
ATOM 3068 C C . SER B 1 148 ? 10.57 -7.625 4.551 1 86.62 148 SER B C 1
ATOM 3070 O O . SER B 1 148 ? 10.203 -7.008 5.555 1 86.62 148 SER B O 1
ATOM 3072 N N . LEU B 1 149 ? 11.016 -7.086 3.51 1 84.12 149 LEU B N 1
ATOM 3073 C CA . LEU B 1 149 ? 11.172 -5.641 3.439 1 84.12 149 LEU B CA 1
ATOM 3074 C C . LEU B 1 149 ? 9.82 -4.941 3.525 1 84.12 149 LEU B C 1
ATOM 3076 O O . LEU B 1 149 ? 9.75 -3.756 3.859 1 84.12 149 LEU B O 1
ATOM 3080 N N . GLY B 1 150 ? 8.75 -5.621 3.215 1 88.44 150 GLY B N 1
ATOM 3081 C CA . GLY B 1 150 ? 7.418 -5.043 3.254 1 88.44 150 GLY B CA 1
ATOM 3082 C C . GLY B 1 150 ? 6.719 -5.246 4.582 1 88.44 150 GLY B C 1
ATOM 3083 O O . GLY B 1 150 ? 5.543 -4.91 4.73 1 88.44 150 GLY B O 1
ATOM 3084 N N . SER B 1 151 ? 7.465 -5.836 5.59 1 88.69 151 SER B N 1
ATOM 3085 C CA . SER B 1 151 ? 6.891 -6.098 6.906 1 88.69 151 SER B CA 1
ATOM 3086 C C . SER B 1 151 ? 6.898 -4.844 7.773 1 88.69 151 SER B C 1
ATOM 3088 O O . SER B 1 151 ? 7.934 -4.191 7.922 1 88.69 151 SER B O 1
ATOM 3090 N N . PHE B 1 152 ? 5.754 -4.551 8.359 1 87.75 152 PHE B N 1
ATOM 3091 C CA . PHE B 1 152 ? 5.656 -3.432 9.289 1 87.75 152 PHE B CA 1
ATOM 3092 C C . PHE B 1 152 ? 6.586 -3.633 10.484 1 87.75 152 PHE B C 1
ATOM 3094 O O . PHE B 1 152 ? 7.184 -2.676 10.977 1 87.75 152 PHE B O 1
ATOM 3101 N N . ALA B 1 153 ? 6.711 -4.844 10.828 1 84.12 153 ALA B N 1
ATOM 3102 C CA . ALA B 1 153 ? 7.484 -5.184 12.023 1 84.12 153 ALA B CA 1
ATOM 3103 C C . ALA B 1 153 ? 8.969 -4.91 11.805 1 84.12 153 ALA B C 1
ATOM 3105 O O . ALA B 1 153 ? 9.727 -4.75 12.766 1 84.12 153 ALA B O 1
ATOM 3106 N N . LEU B 1 154 ? 9.367 -4.812 10.578 1 82.06 154 LEU B N 1
ATOM 3107 C CA . LEU B 1 154 ? 10.797 -4.723 10.305 1 82.06 154 LEU B CA 1
ATOM 3108 C C . LEU B 1 154 ? 11.148 -3.373 9.695 1 82.06 154 LEU B C 1
ATOM 3110 O O . LEU B 1 154 ? 12.273 -3.172 9.234 1 82.06 154 LEU B O 1
ATOM 3114 N N . VAL B 1 155 ? 10.242 -2.506 9.664 1 85.56 155 VAL B N 1
ATOM 3115 C CA . VAL B 1 155 ? 10.406 -1.237 8.961 1 85.56 155 VAL B CA 1
ATOM 3116 C C . VAL B 1 155 ? 11.602 -0.479 9.531 1 85.56 155 VAL B C 1
ATOM 3118 O O . VAL B 1 155 ? 12.398 0.089 8.781 1 85.56 155 VAL B O 1
ATOM 3121 N N . ASP B 1 156 ? 11.773 -0.488 10.812 1 81.75 156 ASP B N 1
ATOM 3122 C CA . ASP B 1 156 ? 12.828 0.275 11.461 1 81.75 156 ASP B CA 1
ATOM 3123 C C . ASP B 1 156 ? 14.195 -0.344 11.188 1 81.75 156 ASP B C 1
ATOM 3125 O O . ASP B 1 156 ? 15.172 0.373 10.953 1 81.75 156 ASP B O 1
ATOM 3129 N N . GLU B 1 157 ? 14.242 -1.648 11.172 1 78.75 157 GLU B N 1
ATOM 3130 C CA . GLU B 1 157 ? 15.5 -2.367 10.961 1 78.75 157 GLU B CA 1
ATOM 3131 C C . GLU B 1 157 ? 16 -2.207 9.531 1 78.75 157 GLU B C 1
ATOM 3133 O O . GLU B 1 157 ? 17.203 -2.289 9.273 1 78.75 157 GLU B O 1
ATOM 3138 N N . MET B 1 158 ? 15.117 -1.873 8.672 1 75.88 158 MET B N 1
ATOM 3139 C CA . MET B 1 158 ? 15.461 -1.89 7.254 1 75.88 158 MET B CA 1
ATOM 3140 C C . MET B 1 158 ? 15.641 -0.472 6.719 1 75.88 158 MET B C 1
ATOM 3142 O O . MET B 1 158 ? 15.742 -0.268 5.508 1 75.88 158 MET B O 1
ATOM 3146 N N . LYS B 1 159 ? 15.688 0.465 7.602 1 71.44 159 LYS B N 1
ATOM 3147 C CA . LYS B 1 159 ? 15.719 1.863 7.188 1 71.44 159 LYS B CA 1
ATOM 3148 C C . LYS B 1 159 ? 16.969 2.158 6.352 1 71.44 159 LYS B C 1
ATOM 3150 O O . LYS B 1 159 ? 16.922 2.988 5.441 1 71.44 159 LYS B O 1
ATOM 3155 N N . ASP B 1 160 ? 18.031 1.451 6.543 1 73.62 160 ASP B N 1
ATOM 3156 C CA . ASP B 1 160 ? 19.312 1.747 5.906 1 73.62 160 ASP B CA 1
ATOM 3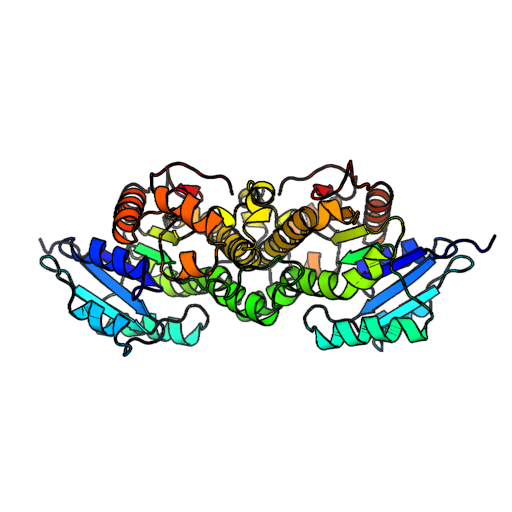157 C C . ASP B 1 160 ? 19.406 1.073 4.539 1 73.62 160 ASP B C 1
ATOM 3159 O O . ASP B 1 160 ? 20.344 1.333 3.781 1 73.62 160 ASP B O 1
ATOM 3163 N N . GLN B 1 161 ? 18.422 0.311 4.125 1 72.94 161 GLN B N 1
ATOM 3164 C CA . GLN B 1 161 ? 18.469 -0.414 2.861 1 72.94 161 GLN B CA 1
ATOM 3165 C C . GLN B 1 161 ? 18.047 0.482 1.698 1 72.94 161 GLN B C 1
ATOM 3167 O O . GLN B 1 161 ? 18.281 0.144 0.535 1 72.94 161 GLN B O 1
ATOM 3172 N N . GLN B 1 162 ? 17.453 1.62 1.944 1 80.06 162 GLN B N 1
ATOM 3173 C CA . GLN B 1 162 ? 17.047 2.625 0.969 1 80.06 162 GLN B CA 1
ATOM 3174 C C . GLN B 1 162 ? 16.156 2.012 -0.11 1 80.06 162 GLN B C 1
ATOM 3176 O O . GLN B 1 162 ? 16.328 2.301 -1.297 1 80.06 162 GLN B O 1
ATOM 3181 N N . LEU B 1 163 ? 15.352 0.975 0.258 1 86.38 163 LEU B N 1
ATOM 3182 C CA . LEU B 1 163 ? 14.383 0.31 -0.605 1 86.38 163 LEU B CA 1
ATOM 3183 C C . LEU B 1 163 ? 12.961 0.654 -0.189 1 86.38 163 LEU B C 1
ATOM 3185 O O . LEU B 1 163 ? 12.102 -0.225 -0.124 1 86.38 163 LEU B O 1
ATOM 3189 N N . GLY B 1 164 ? 12.828 1.959 0.081 1 89 164 GLY B N 1
ATOM 3190 C CA . GLY B 1 164 ? 11.555 2.416 0.627 1 89 164 GLY B CA 1
ATOM 3191 C C . GLY B 1 164 ? 10.383 2.174 -0.304 1 89 164 GLY B C 1
ATOM 3192 O O . GLY B 1 164 ? 9.305 1.772 0.138 1 89 164 GLY B O 1
ATOM 3193 N N . LEU B 1 165 ? 10.57 2.406 -1.631 1 94.06 165 LEU B N 1
ATOM 3194 C CA . LEU B 1 165 ? 9.484 2.211 -2.58 1 94.06 165 LEU B CA 1
ATOM 3195 C C . LEU B 1 165 ? 9.094 0.738 -2.666 1 94.06 165 LEU B C 1
ATOM 3197 O O . LEU B 1 165 ? 7.91 0.399 -2.602 1 94.06 165 LEU B O 1
ATOM 3201 N N . LEU B 1 166 ? 10.086 -0.052 -2.803 1 92.75 166 LEU B N 1
ATOM 3202 C CA . LEU B 1 166 ? 9.828 -1.484 -2.879 1 92.75 166 LEU B CA 1
ATOM 3203 C C . LEU B 1 166 ? 9.117 -1.974 -1.62 1 92.75 166 LEU B C 1
ATOM 3205 O O . LEU B 1 166 ? 8.102 -2.672 -1.706 1 92.75 166 LEU B O 1
ATOM 3209 N N . SER B 1 167 ? 9.625 -1.547 -0.508 1 93.5 167 SER B N 1
ATOM 3210 C CA . SER B 1 167 ? 9.055 -1.967 0.768 1 93.5 167 SER B CA 1
ATOM 3211 C C . SER B 1 167 ? 7.594 -1.553 0.885 1 93.5 167 SER B C 1
ATOM 3213 O O . SER B 1 167 ? 6.746 -2.359 1.268 1 93.5 167 SER B O 1
ATOM 3215 N N . ALA B 1 168 ? 7.344 -0.356 0.542 1 96.06 168 ALA B N 1
ATOM 3216 C CA . ALA B 1 168 ? 5.984 0.163 0.654 1 96.06 168 ALA B CA 1
ATOM 3217 C C . ALA B 1 168 ? 5.035 -0.583 -0.279 1 96.06 168 ALA B C 1
ATOM 3219 O O . ALA B 1 168 ? 3.934 -0.967 0.124 1 96.06 168 ALA B O 1
ATOM 3220 N N . THR B 1 169 ? 5.387 -0.789 -1.506 1 97.19 169 THR B N 1
ATOM 3221 C CA . THR B 1 169 ? 4.508 -1.42 -2.482 1 97.19 169 THR B CA 1
ATOM 3222 C C . THR B 1 169 ? 4.309 -2.898 -2.158 1 97.19 169 THR B C 1
ATOM 3224 O O . THR B 1 169 ? 3.227 -3.447 -2.373 1 97.19 169 THR B O 1
ATOM 3227 N N . LYS B 1 170 ? 5.34 -3.516 -1.649 1 95.56 170 LYS B N 1
ATOM 3228 C CA . LYS B 1 170 ? 5.195 -4.902 -1.218 1 95.56 170 LYS B CA 1
ATOM 3229 C C . LYS B 1 170 ? 4.305 -5.004 0.018 1 95.56 170 LYS B C 1
ATOM 3231 O O . LYS B 1 170 ? 3.566 -5.977 0.177 1 95.56 170 LYS B O 1
ATOM 3236 N N . SER B 1 171 ? 4.438 -4.043 0.9 1 96.25 171 SER B N 1
ATOM 3237 C CA . SER B 1 171 ? 3.527 -4.012 2.041 1 96.25 171 SER B CA 1
ATOM 3238 C C . SER B 1 171 ? 2.074 -3.926 1.586 1 96.25 171 SER B C 1
ATOM 3240 O O . SER B 1 171 ? 1.199 -4.574 2.162 1 96.25 171 SER B O 1
ATOM 3242 N N . LEU B 1 172 ? 1.829 -3.098 0.61 1 97.56 172 LEU B N 1
ATOM 3243 C CA . LEU B 1 172 ? 0.493 -3.045 0.026 1 97.56 172 LEU B CA 1
ATOM 3244 C C . LEU B 1 172 ? 0.068 -4.418 -0.485 1 97.56 172 LEU B C 1
ATOM 3246 O O . LEU B 1 172 ? -1.052 -4.863 -0.222 1 97.56 172 LEU B O 1
ATOM 3250 N N . GLY B 1 173 ? 0.943 -5.066 -1.17 1 97.31 173 GLY B N 1
ATOM 3251 C CA . GLY B 1 173 ? 0.676 -6.414 -1.641 1 97.31 173 GLY B CA 1
ATOM 3252 C C . GLY B 1 173 ? 0.396 -7.395 -0.516 1 97.31 173 GLY B C 1
ATOM 3253 O O . GLY B 1 173 ? -0.461 -8.273 -0.648 1 97.31 173 GLY B O 1
ATOM 3254 N N . HIS B 1 174 ? 1.18 -7.262 0.578 1 96.75 174 HIS B N 1
ATOM 3255 C CA . HIS B 1 174 ? 0.946 -8.094 1.754 1 96.75 174 HIS B CA 1
ATOM 3256 C C . HIS B 1 174 ? -0.479 -7.93 2.271 1 96.75 174 HIS B C 1
ATOM 3258 O O . HIS B 1 174 ? -1.162 -8.914 2.549 1 96.75 174 HIS B O 1
ATOM 3264 N N . PHE B 1 175 ? -0.876 -6.691 2.398 1 96.5 175 PHE B N 1
ATOM 3265 C CA . PHE B 1 175 ? -2.203 -6.426 2.939 1 96.5 175 PHE B CA 1
ATOM 3266 C C . PHE B 1 175 ? -3.285 -6.988 2.027 1 96.5 175 PHE B C 1
ATOM 3268 O O . PHE B 1 175 ? -4.23 -7.629 2.496 1 96.5 175 PHE B O 1
ATOM 3275 N N . VAL B 1 176 ? -3.156 -6.773 0.761 1 97.06 176 VAL B N 1
ATOM 3276 C CA . VAL B 1 176 ? -4.117 -7.27 -0.219 1 97.06 176 VAL B CA 1
ATOM 3277 C C . VAL B 1 176 ? -4.223 -8.789 -0.118 1 97.06 176 VAL B C 1
ATOM 3279 O O . VAL B 1 176 ? -5.324 -9.336 -0.039 1 97.06 176 VAL B O 1
ATOM 3282 N N . THR B 1 177 ? -3.094 -9.414 -0.057 1 97.44 177 THR B N 1
ATOM 3283 C CA . THR B 1 177 ? -3.068 -10.875 0.002 1 97.44 177 THR B CA 1
ATOM 3284 C C . THR B 1 177 ? -3.736 -11.375 1.279 1 97.44 177 THR B C 1
ATOM 3286 O O . THR B 1 177 ? -4.57 -12.281 1.234 1 97.44 177 THR B O 1
ATOM 3289 N N . ARG B 1 178 ? -3.363 -10.773 2.355 1 96.12 178 ARG B N 1
ATOM 3290 C CA . ARG B 1 178 ? -3.92 -11.203 3.635 1 96.12 178 ARG B CA 1
ATOM 3291 C C . ARG B 1 178 ? -5.426 -10.969 3.682 1 96.12 178 ARG B C 1
ATOM 3293 O O . ARG B 1 178 ? -6.176 -11.82 4.164 1 96.12 178 ARG B O 1
ATOM 3300 N N . ARG B 1 179 ? -5.836 -9.812 3.244 1 95.69 179 ARG B N 1
ATOM 3301 C CA . ARG B 1 179 ? -7.262 -9.508 3.229 1 95.69 179 ARG B CA 1
ATOM 3302 C C . ARG B 1 179 ? -8.023 -10.484 2.34 1 95.69 179 ARG B C 1
ATOM 3304 O O . ARG B 1 179 ? -9.078 -10.992 2.725 1 95.69 179 ARG B O 1
ATOM 3311 N N . LEU B 1 180 ? -7.535 -10.75 1.172 1 96.69 180 LEU B N 1
ATOM 3312 C CA . LEU B 1 180 ? -8.156 -11.734 0.291 1 96.69 180 LEU B CA 1
ATOM 3313 C C . LEU B 1 180 ? -8.234 -13.102 0.968 1 96.69 180 LEU B C 1
ATOM 3315 O O . LEU B 1 180 ? -9.25 -13.789 0.87 1 96.69 180 LEU B O 1
ATOM 3319 N N . ALA B 1 181 ? -7.113 -13.516 1.587 1 96.69 181 ALA B N 1
ATOM 3320 C CA . ALA B 1 181 ? -7.09 -14.797 2.287 1 96.69 181 ALA B CA 1
ATOM 3321 C C . ALA B 1 181 ? -8.211 -14.875 3.32 1 96.69 181 ALA B C 1
ATOM 3323 O O . ALA B 1 181 ? -8.875 -15.906 3.447 1 96.69 181 ALA B O 1
ATOM 3324 N N . THR B 1 182 ? -8.391 -13.773 4.023 1 93.5 182 THR B N 1
ATOM 3325 C CA . THR B 1 182 ? -9.438 -13.734 5.039 1 93.5 182 THR B CA 1
ATOM 3326 C C . THR B 1 182 ? -10.812 -13.836 4.395 1 93.5 182 THR B C 1
ATOM 3328 O O . THR B 1 182 ? -11.672 -14.578 4.871 1 93.5 182 THR B O 1
ATOM 3331 N N . GLU B 1 183 ? -11.008 -13.156 3.326 1 92.94 183 GLU B N 1
ATOM 3332 C CA . GLU B 1 183 ? -12.305 -13.141 2.645 1 92.94 183 GLU B CA 1
ATOM 3333 C C . GLU B 1 183 ? -12.609 -14.492 2.004 1 92.94 183 GLU B C 1
ATOM 3335 O O . GLU B 1 183 ? -13.773 -14.891 1.915 1 92.94 183 GLU B O 1
ATOM 3340 N N . GLU B 1 184 ? -11.562 -15.188 1.61 1 93.38 184 GLU B N 1
ATOM 3341 C CA . GLU B 1 184 ? -11.742 -16.406 0.817 1 93.38 184 GLU B CA 1
ATOM 3342 C C . GLU B 1 184 ? -11.609 -17.656 1.681 1 93.38 184 GLU B C 1
ATOM 3344 O O . GLU B 1 184 ? -11.531 -18.766 1.16 1 93.38 184 GLU B O 1
ATOM 3349 N N . ARG B 1 185 ? -11.5 -17.5 2.895 1 90.62 185 ARG B N 1
ATOM 3350 C CA . ARG B 1 185 ? -11.242 -18.609 3.803 1 90.62 185 ARG B CA 1
ATOM 3351 C C . ARG B 1 185 ? -12.227 -19.75 3.58 1 90.62 185 ARG B C 1
ATOM 3353 O O . ARG B 1 185 ? -11.844 -20.922 3.566 1 90.62 185 ARG B O 1
ATOM 3360 N N . GLU B 1 186 ? -13.469 -19.438 3.275 1 91.75 186 GLU B N 1
ATOM 3361 C CA . GLU B 1 186 ? -14.523 -20.453 3.199 1 91.75 186 GLU B CA 1
ATOM 3362 C C . GLU B 1 186 ? -14.578 -21.078 1.812 1 91.75 186 GLU B C 1
ATOM 3364 O O . GLU B 1 18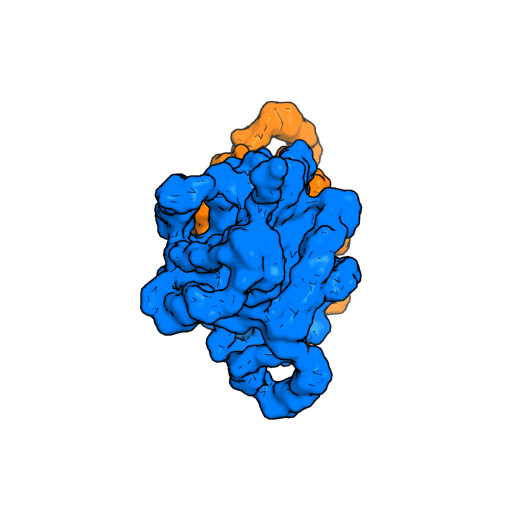6 ? -15.266 -22.094 1.613 1 91.75 186 GLU B O 1
ATOM 3369 N N . THR B 1 187 ? -13.898 -20.562 0.837 1 93.31 187 THR B N 1
ATOM 3370 C CA . THR B 1 187 ? -13.938 -21.078 -0.523 1 93.31 187 THR B CA 1
ATOM 3371 C C . THR B 1 187 ? -12.992 -22.281 -0.67 1 93.31 187 THR B C 1
ATOM 3373 O O . THR B 1 187 ? -13.055 -23 -1.663 1 93.31 187 THR B O 1
ATOM 3376 N N . GLY B 1 188 ? -12.039 -22.406 0.302 1 94.44 188 GLY B N 1
ATOM 3377 C CA . GLY B 1 188 ? -11.094 -23.516 0.235 1 94.44 188 GLY B CA 1
ATOM 3378 C C . GLY B 1 188 ? -9.797 -23.141 -0.459 1 94.44 188 GLY B C 1
ATOM 3379 O O . GLY B 1 188 ? -8.867 -23.953 -0.525 1 94.44 188 GLY B O 1
ATOM 3380 N N . ILE B 1 189 ? -9.742 -21.984 -0.987 1 97.62 189 ILE B N 1
ATOM 3381 C CA . ILE B 1 189 ? -8.492 -21.531 -1.581 1 97.62 189 ILE B CA 1
ATOM 3382 C C . ILE B 1 189 ? -7.465 -21.266 -0.482 1 97.62 189 ILE B C 1
ATOM 3384 O O . ILE B 1 189 ? -7.711 -20.469 0.429 1 97.62 189 ILE B O 1
ATOM 3388 N N . THR B 1 190 ? -6.34 -22.016 -0.526 1 98.31 190 THR B N 1
ATOM 3389 C CA . THR B 1 190 ? -5.227 -21.703 0.36 1 98.31 190 THR B CA 1
ATOM 3390 C C . THR B 1 190 ? -4.414 -20.531 -0.184 1 98.31 190 THR B C 1
ATOM 3392 O O . THR B 1 190 ? -3.939 -20.562 -1.321 1 98.31 190 THR B O 1
ATOM 3395 N N . MET B 1 191 ? -4.344 -19.484 0.586 1 98.31 191 MET B N 1
ATOM 3396 C CA . MET B 1 191 ? -3.631 -18.297 0.159 1 98.31 191 MET B CA 1
ATOM 3397 C C . MET B 1 191 ? -2.578 -17.891 1.188 1 98.31 191 MET B C 1
ATOM 3399 O O . MET B 1 191 ? -2.883 -17.766 2.375 1 98.31 191 MET B O 1
ATOM 3403 N N . PHE B 1 192 ? -1.314 -17.734 0.741 1 98.31 192 PHE B N 1
ATOM 3404 C CA . PHE B 1 192 ? -0.269 -17.281 1.656 1 98.31 192 PHE B CA 1
ATOM 3405 C C . PHE B 1 192 ? 0.887 -16.656 0.893 1 98.31 192 PHE B C 1
ATOM 3407 O O . PHE B 1 192 ? 0.814 -16.484 -0.327 1 98.31 192 PHE B O 1
ATOM 3414 N N . MET B 1 193 ? 1.811 -16.109 1.6 1 98.19 193 MET B N 1
ATOM 3415 C CA . MET B 1 193 ? 2.955 -15.422 1.006 1 98.19 193 MET B CA 1
ATOM 3416 C C . MET B 1 193 ? 4.254 -16.141 1.346 1 98.19 193 MET B C 1
ATOM 3418 O O . MET B 1 193 ? 4.383 -16.719 2.424 1 98.19 193 MET B O 1
ATOM 3422 N N . VAL B 1 194 ? 5.203 -16.094 0.469 1 98.19 194 VAL B N 1
ATOM 3423 C CA . VAL B 1 194 ? 6.504 -16.703 0.692 1 98.19 194 VAL B CA 1
ATOM 3424 C C . VAL B 1 194 ? 7.613 -15.711 0.377 1 98.19 194 VAL B C 1
ATOM 3426 O O . VAL B 1 194 ? 7.664 -15.156 -0.721 1 98.19 194 VAL B O 1
ATOM 3429 N N . GLU B 1 195 ? 8.414 -15.414 1.285 1 96.31 195 GLU B N 1
ATOM 3430 C CA . GLU B 1 195 ? 9.648 -14.664 1.083 1 96.31 195 GLU B CA 1
ATOM 3431 C C . GLU B 1 195 ? 10.75 -15.555 0.528 1 96.31 195 GLU B C 1
ATOM 3433 O O . GLU B 1 195 ? 11.172 -16.516 1.182 1 96.31 195 GLU B O 1
ATOM 3438 N N . PRO B 1 196 ? 11.211 -15.258 -0.597 1 95.25 196 PRO B N 1
ATOM 3439 C CA . PRO B 1 196 ? 12.148 -16.172 -1.26 1 95.25 196 PRO B CA 1
ATOM 3440 C C . PRO B 1 196 ? 13.57 -16.047 -0.717 1 95.25 196 PRO B C 1
ATOM 3442 O O . PRO B 1 196 ? 14.438 -16.859 -1.063 1 95.25 196 PRO B O 1
ATOM 3445 N N . GLY B 1 197 ? 13.82 -15.055 0.141 1 88 197 GLY B N 1
ATOM 3446 C CA . GLY B 1 197 ? 15.172 -14.805 0.614 1 88 197 GLY B CA 1
ATOM 3447 C C . GLY B 1 197 ? 15.938 -13.836 -0.262 1 88 197 GLY B C 1
ATOM 3448 O O . GLY B 1 197 ? 15.406 -13.328 -1.251 1 88 197 GLY B O 1
ATOM 3449 N N . LEU B 1 198 ? 17.125 -13.5 0.138 1 80.88 198 LEU B N 1
ATOM 3450 C CA . LEU B 1 198 ? 17.969 -12.602 -0.64 1 80.88 198 LEU B CA 1
ATOM 3451 C C . LEU B 1 198 ? 18.531 -13.312 -1.871 1 80.88 198 LEU B C 1
ATOM 3453 O O . LEU B 1 198 ? 19.328 -14.25 -1.75 1 80.88 198 LEU B O 1
ATOM 3457 N N . ILE B 1 199 ? 18 -12.852 -2.939 1 80.38 199 ILE B N 1
ATOM 3458 C CA . ILE B 1 199 ? 18.391 -13.484 -4.195 1 80.38 199 ILE B CA 1
ATOM 3459 C C . ILE B 1 199 ? 19.484 -12.656 -4.863 1 80.38 199 ILE B C 1
ATOM 3461 O O . ILE B 1 199 ? 19.375 -11.438 -4.98 1 80.38 199 ILE B O 1
ATOM 3465 N N . SER B 1 200 ? 20.531 -13.227 -5.102 1 69.56 200 SER B N 1
ATOM 3466 C CA . SER B 1 200 ? 21.625 -12.586 -5.828 1 69.56 200 SER B CA 1
ATOM 3467 C C . SER B 1 200 ? 21.25 -12.336 -7.285 1 69.56 200 SER B C 1
ATOM 3469 O O . SER B 1 200 ? 20.969 -13.281 -8.031 1 69.56 200 SER B O 1
ATOM 3471 N N . THR B 1 201 ? 20.656 -11.094 -7.516 1 59.41 201 THR B N 1
ATOM 3472 C CA . THR B 1 201 ? 20.406 -10.797 -8.922 1 59.41 201 THR B CA 1
ATOM 3473 C C . THR B 1 201 ? 21.391 -9.75 -9.43 1 59.41 201 THR B C 1
ATOM 3475 O O . THR B 1 201 ? 22.094 -9.102 -8.641 1 59.41 201 THR B O 1
ATOM 3478 N N . ASP B 1 202 ? 21.656 -9.805 -10.602 1 51.5 202 ASP B N 1
ATOM 3479 C CA . ASP B 1 202 ? 22.578 -8.836 -11.195 1 51.5 202 ASP B CA 1
ATOM 3480 C C . ASP B 1 202 ? 22.281 -7.426 -10.703 1 51.5 202 ASP B C 1
ATOM 3482 O O . ASP B 1 202 ? 23.203 -6.629 -10.5 1 51.5 202 ASP B O 1
ATOM 3486 N N . GLY B 1 203 ? 21.094 -7.145 -10.539 1 51.03 203 GLY B N 1
ATOM 3487 C CA . GLY B 1 203 ? 20.719 -5.789 -10.164 1 51.03 203 GLY B CA 1
ATOM 3488 C C . GLY B 1 203 ? 20.938 -5.496 -8.695 1 51.03 203 GLY B C 1
ATOM 3489 O O . GLY B 1 203 ? 21.078 -4.336 -8.297 1 51.03 203 GLY B O 1
ATOM 3490 N N . PHE B 1 204 ? 20.828 -6.531 -7.863 1 52.19 204 PHE B N 1
ATOM 3491 C CA . PHE B 1 204 ? 21.062 -6.355 -6.434 1 52.19 204 PHE B CA 1
ATOM 3492 C C . PHE B 1 204 ? 22.453 -5.801 -6.18 1 52.19 204 PHE B C 1
ATOM 3494 O O . PHE B 1 204 ? 22.641 -4.957 -5.301 1 52.19 204 PHE B O 1
ATOM 3501 N N . HIS B 1 205 ? 23.344 -6.172 -6.988 1 49.38 205 HIS B N 1
ATOM 3502 C CA . HIS B 1 205 ? 24.734 -5.734 -6.812 1 49.38 205 HIS B CA 1
ATOM 3503 C C . HIS B 1 205 ? 24.906 -4.285 -7.262 1 49.38 205 HIS B C 1
ATOM 3505 O O . HIS B 1 205 ? 25.812 -3.596 -6.797 1 49.38 205 HIS B O 1
ATOM 3511 N N . SER B 1 206 ? 23.984 -4.031 -8.086 1 46.09 206 SER B N 1
ATOM 3512 C CA . SER B 1 206 ? 24.188 -2.707 -8.664 1 46.09 206 SER B CA 1
ATOM 3513 C C . SER B 1 206 ? 23.641 -1.612 -7.758 1 46.09 206 SER B C 1
ATOM 3515 O O . SER B 1 206 ? 24.047 -0.452 -7.859 1 46.09 206 SER B O 1
ATOM 3517 N N . VAL B 1 207 ? 22.781 -2.07 -6.949 1 49.59 207 VAL B N 1
ATOM 3518 C CA . VAL B 1 207 ? 22.078 -1.009 -6.234 1 49.59 207 VAL B CA 1
ATOM 3519 C C . VAL B 1 207 ? 22.703 -0.823 -4.852 1 49.59 207 VAL B C 1
ATOM 3521 O O . VAL B 1 207 ? 22.359 0.118 -4.133 1 49.59 207 VAL B O 1
ATOM 3524 N N . GLN B 1 208 ? 23.516 -1.675 -4.469 1 54.38 208 GLN B N 1
ATOM 3525 C CA . GLN B 1 208 ? 24.062 -1.594 -3.121 1 54.38 208 GLN B CA 1
ATOM 3526 C C . GLN B 1 208 ? 25.484 -1.032 -3.145 1 54.38 208 GLN B C 1
ATOM 3528 O O . GLN B 1 208 ? 26.156 -1.083 -4.176 1 54.38 208 GLN B O 1
ATOM 3533 N N . SER B 1 209 ? 25.828 -0.283 -2.104 1 54.72 209 SER B N 1
ATOM 3534 C CA . SER B 1 209 ? 27.234 0.03 -1.901 1 54.72 209 SER B CA 1
ATOM 3535 C C . SER B 1 209 ? 28.078 -1.233 -1.91 1 54.72 209 SER B C 1
ATOM 3537 O O . SER B 1 209 ? 27.578 -2.332 -1.669 1 54.72 209 SER B O 1
ATOM 3539 N N . LYS B 1 210 ? 29.328 -1.054 -2.441 1 54.03 210 LYS B N 1
ATOM 3540 C CA . LYS B 1 210 ? 30.281 -2.158 -2.535 1 54.03 210 LYS B CA 1
ATOM 3541 C C . LYS B 1 210 ? 30.344 -2.938 -1.226 1 54.03 210 LYS B C 1
ATOM 3543 O O . LYS B 1 210 ? 30.422 -4.168 -1.232 1 54.03 210 LYS B O 1
ATOM 3548 N N . GLU B 1 211 ? 30.281 -2.166 -0.141 1 55.44 211 GLU B N 1
ATOM 3549 C CA . GLU B 1 211 ? 30.422 -2.785 1.173 1 55.44 211 GLU B CA 1
ATOM 3550 C C . GLU B 1 211 ? 29.203 -3.648 1.512 1 55.44 211 GLU B C 1
ATOM 3552 O O . GLU B 1 211 ? 29.359 -4.766 2.016 1 55.44 211 GLU B O 1
ATOM 3557 N N . THR B 1 212 ? 28.031 -3.195 1.23 1 58.09 212 THR B N 1
ATOM 3558 C CA . THR B 1 212 ? 26.812 -3.93 1.511 1 58.09 212 THR B CA 1
ATOM 3559 C C . THR B 1 212 ? 26.672 -5.129 0.576 1 58.09 212 THR B C 1
ATOM 3561 O O . THR B 1 212 ? 26.234 -6.203 0.995 1 58.09 212 THR B O 1
ATOM 3564 N N . ALA B 1 213 ? 27.156 -4.891 -0.544 1 59.06 213 ALA B N 1
ATOM 3565 C CA . ALA B 1 213 ? 27.078 -5.961 -1.535 1 59.06 213 ALA B CA 1
ATOM 3566 C C . ALA B 1 213 ? 27.938 -7.152 -1.119 1 59.06 213 ALA B C 1
ATOM 3568 O O . ALA B 1 213 ? 27.531 -8.305 -1.282 1 59.06 213 ALA B O 1
ATOM 3569 N N . GLU B 1 214 ? 29.062 -6.754 -0.577 1 58.78 214 GLU B N 1
ATOM 3570 C CA . GLU B 1 214 ? 29.969 -7.832 -0.168 1 58.78 214 GLU B CA 1
ATOM 3571 C C . GLU B 1 214 ? 29.375 -8.617 1.004 1 58.78 214 GLU B C 1
ATOM 3573 O O . GLU B 1 214 ? 29.5 -9.844 1.06 1 58.78 214 GLU B O 1
ATOM 3578 N N . LYS B 1 215 ? 28.844 -7.895 1.894 1 58 215 LYS B N 1
ATOM 3579 C CA . LYS B 1 215 ? 28.266 -8.555 3.059 1 58 215 LYS B CA 1
ATOM 3580 C C . LYS B 1 215 ? 27.047 -9.406 2.666 1 58 215 LYS B C 1
ATOM 3582 O O . LYS B 1 215 ? 26.828 -10.469 3.24 1 58 215 LYS B O 1
ATOM 3587 N N . LEU B 1 216 ? 26.391 -8.977 1.66 1 63.06 216 LEU B N 1
ATOM 3588 C CA . LEU B 1 216 ? 25.172 -9.656 1.247 1 63.06 216 LEU B CA 1
ATOM 3589 C C . LEU B 1 216 ? 25.484 -10.836 0.326 1 63.06 216 LEU B C 1
ATOM 3591 O O . LEU B 1 216 ? 24.719 -11.797 0.262 1 63.06 216 LEU B O 1
ATOM 3595 N N . LYS B 1 217 ? 26.641 -10.844 -0.216 1 60.81 217 LYS B N 1
ATOM 3596 C CA . LYS B 1 217 ? 27.016 -11.898 -1.153 1 60.81 217 LYS B CA 1
ATOM 3597 C C . LYS B 1 217 ? 27.078 -13.258 -0.463 1 60.81 217 LYS B C 1
ATOM 3599 O O . LYS B 1 217 ? 26.719 -14.273 -1.058 1 60.81 217 LYS B O 1
ATOM 3604 N N . ASP B 1 218 ? 27.484 -13.156 0.748 1 62.41 218 ASP B N 1
ATOM 3605 C CA . ASP B 1 218 ? 27.672 -14.43 1.433 1 62.41 218 ASP B CA 1
ATOM 3606 C C . ASP B 1 218 ? 26.312 -15.031 1.829 1 62.41 218 ASP B C 1
ATOM 3608 O O . ASP B 1 218 ? 26.203 -16.25 2 1 62.41 218 ASP B O 1
ATOM 3612 N N . ILE B 1 219 ? 25.297 -14.242 1.771 1 70.75 219 ILE B N 1
ATOM 3613 C CA . ILE B 1 219 ? 24.016 -14.719 2.27 1 70.75 219 ILE B CA 1
ATOM 3614 C C . ILE B 1 219 ? 23.016 -14.828 1.114 1 70.75 219 ILE B C 1
ATOM 3616 O O . ILE B 1 219 ? 22.031 -15.562 1.206 1 70.75 219 ILE B O 1
ATOM 3620 N N . ALA B 1 220 ? 23.484 -14.375 0.005 1 83.25 220 ALA B N 1
ATOM 3621 C CA . ALA B 1 220 ? 22.562 -14.336 -1.13 1 83.25 220 ALA B CA 1
ATOM 3622 C C . ALA B 1 220 ? 22.484 -15.695 -1.821 1 83.25 220 ALA B C 1
ATOM 3624 O O . ALA B 1 220 ? 23.5 -16.375 -1.989 1 83.25 220 ALA B O 1
ATOM 3625 N N . MET B 1 221 ? 21.297 -16.188 -2.098 1 89.81 221 MET B N 1
ATOM 3626 C CA . MET B 1 221 ? 21.031 -17.422 -2.848 1 89.81 221 MET B CA 1
ATOM 3627 C C . MET B 1 221 ? 20.922 -17.125 -4.34 1 89.81 221 MET B C 1
ATOM 3629 O O . MET B 1 221 ? 20.578 -16.016 -4.738 1 89.81 221 MET B O 1
ATOM 3633 N N . THR B 1 222 ? 21.312 -18.156 -5.133 1 91.56 222 THR B N 1
ATOM 3634 C CA . THR B 1 222 ? 20.953 -18.062 -6.547 1 91.56 222 THR B CA 1
ATOM 3635 C C . THR B 1 222 ? 19.453 -18.203 -6.738 1 91.56 222 THR B C 1
ATOM 3637 O O . THR B 1 222 ? 18.75 -18.734 -5.867 1 91.56 222 THR B O 1
ATOM 3640 N N . PRO B 1 223 ? 18.953 -17.797 -7.848 1 94.5 223 PRO B N 1
ATOM 3641 C CA . PRO B 1 223 ? 17.531 -17.984 -8.125 1 94.5 223 PRO B CA 1
ATOM 3642 C C . PRO B 1 223 ? 17.094 -19.453 -8.055 1 94.5 223 PRO B C 1
ATOM 3644 O O . PRO B 1 223 ? 16.016 -19.766 -7.551 1 94.5 223 PRO B O 1
ATOM 3647 N N . GLU B 1 224 ? 17.953 -20.344 -8.492 1 95.5 224 GLU B N 1
ATOM 3648 C CA . GLU B 1 224 ? 17.656 -21.781 -8.492 1 95.5 224 GLU B CA 1
ATOM 3649 C C . GLU B 1 224 ? 17.547 -22.312 -7.074 1 95.5 224 GLU B C 1
ATOM 3651 O O . GLU B 1 224 ? 16.641 -23.078 -6.766 1 95.5 224 GLU B O 1
ATOM 3656 N N . GLN B 1 225 ? 18.484 -21.875 -6.23 1 95.56 225 GLN B N 1
ATOM 3657 C CA . GLN B 1 225 ? 18.453 -22.297 -4.832 1 95.56 225 GLN B CA 1
ATOM 3658 C C . GLN B 1 225 ? 17.188 -21.797 -4.137 1 95.56 225 GLN B C 1
ATOM 3660 O O . GLN B 1 225 ? 16.531 -22.547 -3.412 1 95.56 225 GLN B O 1
ATOM 3665 N N . SER B 1 226 ? 16.875 -20.609 -4.352 1 96.19 226 SER B N 1
ATOM 3666 C CA . SER B 1 226 ? 15.68 -20.016 -3.766 1 96.19 226 SER B CA 1
ATOM 3667 C C . SER B 1 226 ? 14.422 -20.703 -4.273 1 96.19 226 SER B C 1
ATOM 3669 O O . SER B 1 226 ? 13.523 -21.031 -3.486 1 96.19 226 SER B O 1
ATOM 3671 N N . ALA B 1 227 ? 14.375 -20.953 -5.559 1 97.75 227 ALA B N 1
ATOM 3672 C CA . ALA B 1 227 ? 13.203 -21.594 -6.164 1 97.75 227 ALA B CA 1
ATOM 3673 C C . ALA B 1 227 ? 12.945 -22.969 -5.555 1 97.75 227 ALA B C 1
ATOM 3675 O O . ALA B 1 227 ? 11.797 -23.344 -5.312 1 97.75 227 ALA B O 1
ATOM 3676 N N . GLU B 1 228 ? 13.992 -23.703 -5.355 1 97.88 228 GLU B N 1
ATOM 3677 C CA . GLU B 1 228 ? 13.859 -25.016 -4.742 1 97.88 228 GLU B CA 1
ATOM 3678 C C . GLU B 1 228 ? 13.188 -24.922 -3.375 1 97.88 228 GLU B C 1
ATOM 3680 O O . GLU B 1 228 ? 12.266 -25.688 -3.078 1 97.88 228 GLU B O 1
ATOM 3685 N N . LYS B 1 229 ? 13.656 -24.016 -2.566 1 97.81 229 LYS B N 1
ATOM 3686 C CA . LYS B 1 229 ? 13.109 -23.828 -1.224 1 97.81 229 LYS B CA 1
ATOM 3687 C C . LYS B 1 229 ? 11.68 -23.312 -1.275 1 97.81 229 LYS B C 1
ATOM 3689 O O . LYS B 1 229 ? 10.82 -23.766 -0.516 1 97.81 229 LYS B O 1
ATOM 3694 N N . VAL B 1 230 ? 11.398 -22.359 -2.141 1 98.44 230 VAL B N 1
ATOM 3695 C CA . VAL B 1 230 ? 10.07 -21.781 -2.291 1 98.44 230 VAL B CA 1
ATOM 3696 C C . VAL B 1 230 ? 9.07 -22.859 -2.705 1 98.44 230 VAL B C 1
ATOM 3698 O O . VAL B 1 230 ? 7.996 -22.984 -2.117 1 98.44 230 VAL B O 1
ATOM 3701 N N . VAL B 1 231 ? 9.438 -23.703 -3.691 1 98.75 231 VAL B N 1
ATOM 3702 C CA . VAL B 1 231 ? 8.555 -24.766 -4.176 1 98.75 231 VAL B CA 1
ATOM 3703 C C . VAL B 1 231 ? 8.281 -25.766 -3.057 1 98.75 231 VAL B C 1
ATOM 3705 O O . VAL B 1 231 ? 7.145 -26.203 -2.867 1 98.75 231 VAL B O 1
ATOM 3708 N N . ALA B 1 232 ? 9.312 -26.125 -2.32 1 98.5 232 ALA B N 1
ATOM 3709 C CA . ALA B 1 232 ? 9.133 -27.031 -1.194 1 98.5 232 ALA B CA 1
ATOM 3710 C C . ALA B 1 232 ? 8.156 -26.453 -0.173 1 98.5 232 ALA B C 1
ATOM 3712 O O . ALA B 1 232 ? 7.309 -27.172 0.359 1 98.5 232 ALA B O 1
ATOM 3713 N N . THR B 1 233 ? 8.297 -25.188 0.112 1 98.5 233 THR B N 1
ATOM 3714 C CA . THR B 1 233 ? 7.414 -24.516 1.057 1 98.5 233 THR B CA 1
ATOM 3715 C C . THR B 1 233 ? 5.984 -24.484 0.527 1 98.5 233 THR B C 1
ATOM 3717 O O . THR B 1 233 ? 5.031 -24.719 1.274 1 98.5 233 THR B O 1
ATOM 3720 N N . ILE B 1 234 ? 5.801 -24.203 -0.764 1 98.62 234 ILE B N 1
ATOM 3721 C CA . ILE B 1 234 ? 4.48 -24.172 -1.386 1 98.62 234 ILE B CA 1
ATOM 3722 C C . ILE B 1 234 ? 3.844 -25.547 -1.323 1 98.62 234 ILE B C 1
ATOM 3724 O O . ILE B 1 234 ? 2.674 -25.688 -0.956 1 98.62 234 ILE B O 1
ATOM 3728 N N . ASP B 1 235 ? 4.613 -26.562 -1.595 1 98.06 235 ASP B N 1
ATOM 3729 C CA . ASP B 1 235 ? 4.109 -27.922 -1.643 1 98.06 235 ASP B CA 1
ATOM 3730 C C . ASP B 1 235 ? 3.619 -28.375 -0.269 1 98.06 235 ASP B C 1
ATOM 3732 O O . ASP B 1 235 ? 2.689 -29.188 -0.17 1 98.06 235 ASP B O 1
ATOM 3736 N N . ARG B 1 236 ? 4.195 -27.828 0.754 1 97.38 236 ARG B N 1
ATOM 3737 C CA . ARG B 1 236 ? 3.836 -28.219 2.115 1 97.38 236 ARG B CA 1
ATOM 3738 C C . ARG B 1 236 ? 2.648 -27.406 2.623 1 97.38 236 ARG B C 1
ATOM 3740 O O . ARG B 1 236 ? 2.088 -27.719 3.676 1 97.38 236 ARG B O 1
ATOM 3747 N N . GLY B 1 237 ? 2.309 -26.406 1.914 1 96.81 237 GLY B N 1
ATOM 3748 C CA . GLY B 1 237 ? 1.283 -25.484 2.385 1 96.81 237 GLY B CA 1
ATOM 3749 C C . GLY B 1 237 ? -0.11 -26.094 2.359 1 96.81 237 GLY B C 1
ATOM 3750 O O . GLY B 1 237 ? -0.48 -26.781 1.402 1 96.81 237 GLY B O 1
ATOM 3751 N N . THR B 1 238 ? -0.879 -25.906 3.441 1 95.94 238 THR B N 1
ATOM 3752 C CA . THR B 1 238 ? -2.285 -26.266 3.564 1 95.94 238 THR B CA 1
ATOM 3753 C C . THR B 1 238 ? -3.096 -25.125 4.156 1 95.94 238 THR B C 1
ATOM 3755 O O . THR B 1 238 ? -2.529 -24.125 4.613 1 95.94 238 THR B O 1
ATOM 3758 N N . GLN B 1 239 ? -4.387 -25.297 4.078 1 95.31 239 GLN B N 1
ATOM 3759 C CA . GLN B 1 239 ? -5.262 -24.297 4.703 1 95.31 239 GLN B CA 1
ATOM 3760 C C . GLN B 1 239 ? -4.957 -24.156 6.188 1 95.31 239 GLN B C 1
ATOM 3762 O O . GLN B 1 239 ? -5.027 -23.047 6.734 1 95.31 239 GLN B O 1
ATOM 3767 N N . GLU B 1 240 ? -4.531 -25.203 6.828 1 94.62 240 GLU B N 1
ATOM 3768 C CA . GLU B 1 240 ? -4.324 -25.234 8.273 1 94.62 240 GLU B CA 1
ATOM 3769 C C . GLU B 1 240 ? -2.986 -24.609 8.648 1 94.62 240 GLU B C 1
ATOM 3771 O O . GLU B 1 240 ? -2.902 -23.859 9.625 1 94.62 240 GLU B O 1
ATOM 3776 N N . ASN B 1 241 ? -2.002 -24.75 7.855 1 96.19 241 ASN B N 1
ATOM 3777 C CA . ASN B 1 241 ? -0.679 -24.391 8.359 1 96.19 241 ASN B CA 1
ATOM 3778 C C . ASN B 1 241 ? -0.124 -23.172 7.637 1 96.19 241 ASN B C 1
ATOM 3780 O O . ASN B 1 241 ? 0.854 -22.562 8.086 1 96.19 241 ASN B O 1
ATOM 3784 N N . SER B 1 242 ? -0.811 -22.75 6.512 1 97.69 242 SER B N 1
ATOM 3785 C CA . SER B 1 242 ? -0.154 -21.719 5.711 1 97.69 242 SER B CA 1
ATOM 3786 C C . SER B 1 242 ? -1.115 -20.594 5.367 1 97.69 242 SER B C 1
ATOM 3788 O O . SER B 1 242 ? -0.688 -19.469 5.102 1 97.69 242 SER B O 1
ATOM 3790 N N . HIS B 1 243 ? -2.422 -20.859 5.383 1 97.69 243 HIS B N 1
ATOM 3791 C CA . HIS B 1 243 ? -3.396 -19.875 4.926 1 97.69 243 HIS B CA 1
ATOM 3792 C C . HIS B 1 243 ? -3.26 -18.562 5.695 1 97.69 243 HIS B C 1
ATOM 3794 O O . HIS B 1 243 ? -3.18 -18.562 6.926 1 97.69 243 HIS B O 1
ATOM 3800 N N . ALA B 1 244 ? -3.109 -17.438 5.008 1 95.94 244 ALA B N 1
ATOM 3801 C CA . ALA B 1 244 ? -3.051 -16.062 5.5 1 95.94 244 ALA B CA 1
ATOM 3802 C C . ALA B 1 244 ? -1.723 -15.789 6.199 1 95.94 244 ALA B C 1
ATOM 3804 O O . ALA B 1 244 ? -1.554 -14.75 6.836 1 95.94 244 ALA B O 1
ATOM 3805 N N . LYS B 1 245 ? -0.749 -16.719 6.062 1 96.38 245 LYS B N 1
ATOM 3806 C CA . LYS B 1 245 ? 0.527 -16.547 6.75 1 96.38 245 LYS B CA 1
ATOM 3807 C C . LYS B 1 245 ? 1.588 -15.984 5.809 1 96.38 245 LYS B C 1
ATOM 3809 O O . LYS B 1 245 ? 1.442 -16.047 4.586 1 96.38 245 LYS B O 1
ATOM 3814 N N . HIS B 1 246 ? 2.533 -15.344 6.395 1 96.12 246 HIS B N 1
ATOM 3815 C CA . HIS B 1 246 ? 3.771 -14.906 5.758 1 96.12 246 HIS B CA 1
ATOM 3816 C C . HIS B 1 246 ? 4.934 -15.828 6.121 1 96.12 246 HIS B C 1
ATOM 3818 O O . HIS B 1 246 ? 5.359 -15.859 7.277 1 96.12 246 HIS B O 1
ATOM 3824 N N . LEU B 1 247 ? 5.426 -16.578 5.141 1 97.75 247 LEU B N 1
ATOM 3825 C CA . LEU B 1 247 ? 6.434 -17.594 5.41 1 97.75 247 LEU B CA 1
ATOM 3826 C C . LEU B 1 247 ? 7.75 -17.25 4.723 1 97.75 247 LEU B C 1
ATOM 3828 O O . LEU B 1 247 ? 7.758 -16.688 3.631 1 97.75 247 LEU B O 1
ATOM 3832 N N . ASN B 1 248 ? 8.852 -17.594 5.355 1 95.94 248 ASN B N 1
ATOM 3833 C CA . ASN B 1 248 ? 10.117 -17.562 4.621 1 95.94 248 ASN B CA 1
ATOM 3834 C C . ASN B 1 248 ? 10.273 -18.797 3.729 1 95.94 248 ASN B C 1
ATOM 3836 O O . ASN B 1 248 ? 9.43 -19.688 3.744 1 95.94 248 ASN B O 1
ATOM 3840 N N . CYS B 1 249 ? 11.305 -18.812 2.9 1 95.69 249 CYS B N 1
ATOM 3841 C CA . CYS B 1 249 ? 11.453 -19.859 1.889 1 95.69 249 CYS B CA 1
ATOM 3842 C C . CYS B 1 249 ? 11.727 -21.203 2.535 1 95.69 249 CYS B C 1
ATOM 3844 O O . CYS B 1 249 ? 11.688 -22.25 1.864 1 95.69 249 CYS B O 1
ATOM 3846 N N . GLU B 1 250 ? 11.93 -21.25 3.848 1 94.62 250 GLU B N 1
ATOM 3847 C CA . GLU B 1 250 ? 12.156 -22.5 4.562 1 94.62 250 GLU B CA 1
ATOM 3848 C C . GLU B 1 250 ? 10.914 -22.922 5.344 1 94.62 250 GLU B C 1
ATOM 3850 O O . GLU B 1 250 ? 10.938 -23.922 6.059 1 94.62 250 GLU B O 1
ATOM 3855 N N . GLY B 1 251 ? 9.891 -22.156 5.27 1 95 251 GLY B N 1
ATOM 3856 C CA . GLY B 1 251 ? 8.609 -22.531 5.859 1 95 251 GLY B CA 1
ATOM 3857 C C . GLY B 1 251 ? 8.367 -21.891 7.211 1 95 251 GLY B C 1
ATOM 3858 O O . GLY B 1 251 ? 7.32 -22.094 7.824 1 95 251 GLY B O 1
ATOM 3859 N N . GLY B 1 252 ? 9.305 -21.141 7.672 1 96 252 GLY B N 1
ATOM 3860 C CA . GLY B 1 252 ? 9.117 -20.422 8.93 1 96 252 GLY B CA 1
ATOM 3861 C C . GLY B 1 252 ? 8.227 -19.203 8.797 1 96 252 GLY B C 1
ATOM 3862 O O . GLY B 1 252 ? 8.297 -18.484 7.797 1 96 252 GLY B O 1
ATOM 3863 N N . GLU B 1 253 ? 7.453 -18.953 9.82 1 96 253 GLU B N 1
ATOM 3864 C CA . GLU B 1 253 ? 6.527 -17.828 9.781 1 96 253 GLU B CA 1
ATOM 3865 C C . GLU B 1 253 ? 7.254 -16.516 10.023 1 96 253 GLU B C 1
ATOM 3867 O O . GLU B 1 253 ? 8.133 -16.422 10.883 1 96 253 GLU B O 1
ATOM 3872 N N . LEU B 1 254 ? 6.934 -15.508 9.258 1 93.31 254 LEU B N 1
ATOM 3873 C CA . LEU B 1 254 ? 7.449 -14.148 9.367 1 93.31 254 LEU B CA 1
ATOM 3874 C C . LEU B 1 254 ? 6.352 -13.188 9.812 1 93.31 254 LEU B C 1
ATOM 3876 O O . LEU B 1 254 ? 5.18 -13.383 9.484 1 93.31 254 LEU B O 1
ATOM 3880 N N . PRO B 1 255 ? 6.781 -12.211 10.578 1 90.19 255 PRO B N 1
ATOM 3881 C CA . PRO B 1 255 ? 5.781 -11.195 10.922 1 90.19 255 PRO B CA 1
ATOM 3882 C C . PRO B 1 255 ? 5.387 -10.336 9.727 1 90.19 255 PRO B C 1
ATOM 3884 O O . PRO B 1 255 ? 6.184 -10.148 8.797 1 90.19 255 PRO B O 1
ATOM 3887 N N . TYR B 1 256 ? 4.141 -9.875 9.828 1 88.81 256 TYR B N 1
ATOM 3888 C CA . TYR B 1 256 ? 3.707 -8.898 8.836 1 88.81 256 TYR B CA 1
ATOM 3889 C C . TYR B 1 256 ? 4.285 -7.523 9.141 1 88.81 256 TYR B C 1
ATOM 3891 O O . TYR B 1 256 ? 4.445 -7.148 10.305 1 88.81 256 TYR B O 1
#

Radius of gyration: 24.35 Å; Cα contacts (8 Å, |Δi|>4): 1115; chains: 2; bounding box: 60×84×51 Å

Solvent-accessible surface area (backbone atoms only — not comparable to full-atom values): 25581 Å² total; per-residue (Å²): 125,87,76,77,68,44,30,36,37,31,31,41,20,48,47,64,50,27,30,30,39,49,50,59,50,23,56,34,64,28,14,38,36,38,33,17,22,76,52,43,84,36,71,55,37,48,51,55,74,68,54,78,55,27,66,76,25,48,70,43,75,32,48,34,36,53,74,33,69,68,45,35,46,52,38,57,59,51,32,56,82,73,74,45,76,49,29,34,32,38,37,48,52,48,69,62,73,71,90,62,61,40,50,57,77,74,51,56,64,70,58,42,52,55,30,31,37,38,32,15,53,9,52,53,46,45,46,52,64,42,44,77,25,24,71,66,28,95,69,16,34,40,37,39,60,49,53,70,65,27,14,69,76,40,41,72,81,47,57,86,65,21,48,40,58,44,16,35,20,38,27,27,23,48,46,48,52,38,47,46,25,57,71,34,52,88,75,57,49,24,23,32,31,34,18,52,65,57,54,60,40,81,61,56,56,67,53,37,55,73,68,54,34,56,63,44,55,80,68,34,31,49,33,59,60,28,26,54,34,34,51,53,35,56,73,68,50,40,65,88,82,28,44,55,37,39,22,36,26,84,56,47,81,44,77,83,124,87,75,75,68,45,29,35,37,32,31,41,20,48,46,64,50,27,30,30,40,49,52,59,50,24,56,33,62,29,15,38,36,39,32,17,23,76,52,41,82,37,70,57,37,49,50,54,74,68,54,76,56,25,67,76,25,46,70,42,74,31,46,33,37,51,74,31,70,65,45,35,46,52,38,56,58,52,32,54,82,73,72,45,76,50,30,33,32,38,38,48,50,48,67,62,72,72,92,62,62,40,49,56,78,75,51,57,64,70,58,43,53,56,31,30,36,37,32,16,52,8,53,55,46,46,45,53,64,42,44,78,25,25,72,67,28,96,69,16,34,40,36,37,60,48,53,69,66,26,12,69,77,40,41,72,82,48,57,85,66,22,48,40,59,44,17,37,19,38,26,28,22,49,46,49,50,37,47,46,24,57,72,34,52,86,74,57,48,22,23,31,32,35,18,51,66,57,55,60,41,81,60,55,56,66,52,36,56,72,69,56,34,57,64,42,54,78,68,34,32,49,33,58,59,27,25,54,34,35,51,54,35,57,71,69,51,38,64,87,81,29,42,55,36,40,22,36,26,84,56,46,79,46,77,84

Sequence (512 aa):
MARETFVVLITGANRSLGRALTVQYLRRPNTIVLAGAREPSSPSASSLYELPVASGSRAIVLQLDVTSEVVMQAGMESLKDHGIERIDLVISNACLVQSRLEPLVSASIPEFEKMALTNGIGTLVLFQQTRPLLIRSKKPVFVNISTSLGSFALVDEMKDQQLGLLSATKSLGHFVTRRLATEERETGITMFMVEPGLISTDGFHSVQSKETAEKLKDIAMTPEQSAEKVVATIDRGTQENSHAKHLNCEGGELPYMARETFVVLITGANRSLGRALTVQYLRRPNTIVLAGAREPSSPSASSLYELPVASGSRAIVLQLDVTSEVVMQAGMESLKDHGIERIDLVISNACLVQSRLEPLVSASIPEFEKMALTNGIGTLVLFQQTRPLLIRSKKPVFVNISTSLGSFALVDEMKDQQLGLLSATKSLGHFVTRRLATEERETGITMFMVEPGLISTDGFHSVQSKETAEKLKDIAMTPEQSAEKVVATIDRGTQENSHAKHLNCEGGELPY

Secondary structure (DSSP, 8-state):
---PPEEEEEESTTSHHHHHHHHHHHTSTTEEEEEEES-TTSHHHHGGGGS---TT-EEEEEE--TT-HHHHHHHHHGGGGGT----SEEEE------SS-B-GGG--HHHHHHHIIIIIIHHHHHHHHHHHHHTTSSS-EEEEE--GGG-GGGTTTTGGG-BHHHHHHHHHHHHHHHHHHHHTGGGT-EEEEEE---B--HHHHHHS-HHHHHHHHTTPBPHHHHHHHHHHHHHH--TTTTTT-EEETTS-B---/---PPEEEEESSTTSHHHHHHHHHHHTSTTEEEEEEES-TTSHHHHGGGGS---TT-EEEEEE--TT-HHHHHHHHHGGGGGT----SEEEE------SS-B-GGG--HHHHHHHHIIIIIHHHHHHHHHHHHHTTSSS-EEEEE--GGG-GGGTTTTGGG-BHHHHHHHHHHHHHHHHHHHHTGGGT-EEEEEE---B--HHHHHHS-HHHHHHHHTTPBPHHHHHHHHHHHHHH--TTTTTT-EEETTS-B---

Foldseek 3Di:
DPPDAAEEEFAPLLDFLNVLLLLVQQQDARYEYAYEDQDCPDPSNVCSQVHDGDHNYGYDYFNDDLLDLVSLLVRLVCVVVVVQQAHAEYEADFFDFDPAQAAPVPDDPVSLVVRLSRQAVSLVSNCVNRVNRQLPYPQHEYEYAAALLLFPVCVVVCRVRSRVSRNVSRVNNLVVQLVVLVVCLPSNYATAYEHLFAADDPVVCVHDDPVVNVVCVVRHDHSNVSSVLQVVLRVPDGSVQGRSFYAYSNNHTDHD/DPPDAAEEEEAPLLDFLNVLLLLVQQQDARYEYAYEDQDCPDPSNVCSQVRDGDHNYGYDYFNDDLLDLVSLLVRLVCVVVVVQQAHAEYEADFFDADPAQAAPVPDDPVSLVVRLSRQAVSLVSNCVNRVNRQLPYPQREYEYAAALLLFPVCVVVCRVRSRVSRNVSRVNNLVVQLVVLVVCLPSNYATAYEHLFAADDPVVCVHDDPVVSVVCVVRHDHSNVSSVLQVVLRVPDGSVQGRSFYAYSNNHTDHD

Nearest PDB structures (foldseek):
  7ypd-assembly1_B  TM=9.232E-01  e=2.951E-22  Rhodotorula toruloides
  7ypd-assembly1_A  TM=8.981E-01  e=1.741E-20  Rhodotorula toruloides
  5iz4-assembly1_A  TM=8.183E-01  e=4.918E-12  Paraburkholderia xenovorans LB400
  1uay-assembly1_A-2  TM=7.369E-01  e=2.493E-12  Thermus thermophilus HB8
  1uay-assembly1_B-2  TM=7.419E-01  e=3.611E-12  Thermus thermophilus HB8

InterPro domains:
  IPR002347 Short-chain dehydrogenase/reductase SDR [PF00106] (7-211)
  IPR002347 Short-chain dehydrogenase/reductase SDR [PR00081] (7-24)
  IPR002347 Short-chain dehydrogenase/reductase SDR [PR00081] (85-96)
  IPR002347 Short-chain dehydrogenase/reductase SDR [PR00081] (134-150)
  IPR002347 Short-chain dehydrogenase/reductase SDR [PR00081] (166-185)
  IPR002347 Short-chain dehydrogenase/reductase SDR [PR00081] (187-204)
  IPR036291 NAD(P)-binding domain superfamily [SSF51735] (7-238)
  IPR051468 Fungal Secondary Metabolite SDRs [PTHR43544] (5-255)

Organism: NCBI:txid1448308